Protein AF-A0A8S1XW64-F1 (afdb_monomer)

Organism: Paramecium octaurelia (NCBI:txid43137)

Nearest PDB structures (foldseek):
  7blo-assembly1_J  TM=3.537E-01  e=5.096E-03  Homo sapiens
  7blq-assembly1_J  TM=3.909E-01  e=6.818E-02  Thermochaetoides thermophila DSM 1495
  5n6u-assembly2_D  TM=2.206E-01  e=1.696E+00  Dictyoglomus thermophilum H-6-12

Sequence (494 aa):
MEIPSKQLYFDNKTFETLAIKPYKIIEQGKVVWAQQLMISSNQQIKNYKIYIQQFQVFKSYISILSINFKNRLNEKMENLENSSCLIKTKVNFENKSITSNEKTVQNLYYDQDVKAFDLSQLSFSFDPYFQDNKILLIQLHCKSQDSEQQLEYYIYAKTLKCQQGEFYVDRGCYVCQSTQGFYSVTYNTTKCSIFDKEKFDSITSNKIKLLEGFWRPNSLSDFTERCVKNLNFCSGGLDVGNNLCIQGHLGGLCEECDNFDIRGYGMFYKNVALISIIITLRSIEKSNRLFSSLKIRQRFSKIIFKLDQDHESILIKMLLNYLWIFSVIFTFNTYFSFSLNFIELTSNSSYFMANNLDCYLSSIQNFELIYFRIIAMLSLIAIQFLIIWIGFVCYAKCKNQTLNNSILSNTLLYLFVSNYAALIKQNFKYILYIRSCFPIIWNKQSYALDYYFSCSRSWSNWDINPLYFIFFNVYEQGTTRLNQAKKAYLLFIQ

Secondary structure (DSSP, 8-state):
-----EEEEETTEEEEE--PPPEEEEETTEEEEESSEEE-BSSBTTT-EEEETTTTEEEES-S--EE--B-TTSPBP---TT-EEEEEEEEEETTB----S---EEEEE-BTTTTBEE-TT-BB---SSS-TTEEEEEEEEEE-TT-SPPEEEEEEEEEPPP-TTEEEETTEEEE--GGGTEE--STT-SSPEEP-TTTEEEE-SS-EEEPTTEE-S-TT----EE-SS-GGGB--BS--GGGGBSS---SSTTTTT-TT-TTS---S-HHHHHHHHHHHHHHHHHHHHHHHHHHHSTT-TT--S-----HHHHHHHHHHHHHHHHHHHHTT----SS--HHHHHHH-HHHHHHHHHHHHHHHS-SS-HHHHHHHHHHHHHHHHHHHHHHHHHHHHHHHTPPP-HHHHHHHHHHHHHHHHHHHHHHHHHHHHHHHHT-----S--SS-HHHHHHHHTTTTTTTTHHHHHHHHHHHTT-HHHHHHHHHHHHHHH-

Structure (mmCIF, N/CA/C/O backbone):
data_AF-A0A8S1XW64-F1
#
_entry.id   AF-A0A8S1XW64-F1
#
loop_
_atom_site.group_PDB
_atom_site.id
_atom_site.type_symbol
_atom_site.label_atom_id
_atom_site.label_alt_id
_atom_site.label_comp_id
_atom_site.label_asym_id
_atom_site.label_entity_id
_atom_site.label_seq_id
_atom_site.pdbx_PDB_ins_code
_atom_site.Cartn_x
_atom_site.Cartn_y
_atom_site.Cartn_z
_atom_site.occupancy
_atom_site.B_iso_or_equiv
_atom_site.auth_seq_id
_atom_site.auth_comp_id
_atom_site.auth_asym_id
_atom_site.auth_atom_id
_atom_site.pdbx_PDB_model_num
ATOM 1 N N . MET A 1 1 ? 10.841 17.501 -21.787 1.00 40.69 1 MET A N 1
ATOM 2 C CA . MET A 1 1 ? 12.125 18.108 -21.379 1.00 40.69 1 MET A CA 1
ATOM 3 C C . MET A 1 1 ? 13.210 17.124 -21.756 1.00 40.69 1 MET A C 1
ATOM 5 O O . MET A 1 1 ? 13.272 16.066 -21.144 1.00 40.69 1 MET A O 1
ATOM 9 N N . GLU A 1 2 ? 13.967 17.411 -22.809 1.00 57.72 2 GLU A N 1
ATOM 10 C CA . GLU A 1 2 ? 15.110 16.575 -23.181 1.00 57.72 2 GLU A CA 1
ATOM 11 C C . GLU A 1 2 ? 16.190 16.729 -22.102 1.00 57.72 2 GLU A C 1
ATOM 13 O O . GLU A 1 2 ? 16.443 17.832 -21.612 1.00 57.72 2 GLU A O 1
ATOM 18 N N . ILE A 1 3 ? 16.745 15.610 -21.646 1.00 70.38 3 ILE A N 1
ATOM 19 C CA . ILE A 1 3 ? 17.817 15.592 -20.653 1.00 70.38 3 ILE A CA 1
ATOM 20 C C . ILE A 1 3 ? 19.081 15.207 -21.422 1.00 70.38 3 ILE A C 1
ATOM 22 O O . ILE A 1 3 ? 19.086 14.131 -22.015 1.00 70.38 3 ILE A O 1
ATOM 26 N N . PRO A 1 4 ? 20.122 16.054 -21.460 1.00 71.12 4 PRO A N 1
ATOM 27 C CA . PRO A 1 4 ? 21.350 15.710 -22.165 1.00 71.12 4 PRO A CA 1
ATOM 28 C C . PRO A 1 4 ? 22.016 14.498 -21.504 1.00 71.12 4 PRO A C 1
ATOM 30 O O . PRO A 1 4 ? 22.029 14.381 -20.272 1.00 71.12 4 PRO A O 1
ATOM 33 N N . SER A 1 5 ? 22.557 13.596 -22.322 1.00 78.50 5 SER A N 1
ATOM 34 C CA . SER A 1 5 ? 23.340 12.462 -21.846 1.00 78.50 5 SER A CA 1
ATOM 35 C C . SER A 1 5 ? 24.674 12.932 -21.249 1.00 78.50 5 SER A C 1
ATOM 37 O O . SER A 1 5 ? 25.237 13.958 -21.631 1.00 78.50 5 SER A O 1
ATOM 39 N N . LYS A 1 6 ? 25.182 12.186 -20.267 1.00 81.12 6 LYS A N 1
ATOM 40 C CA . LYS A 1 6 ? 26.528 12.329 -19.706 1.00 81.12 6 LYS A CA 1
ATOM 41 C C . LYS A 1 6 ? 27.347 11.101 -20.071 1.00 81.12 6 LYS A C 1
ATOM 43 O O . LYS A 1 6 ? 26.902 9.982 -19.822 1.00 81.12 6 LYS A O 1
ATOM 48 N N . GLN A 1 7 ? 28.543 11.299 -20.609 1.00 79.62 7 GLN A N 1
ATOM 49 C CA . GLN A 1 7 ? 29.466 10.198 -20.872 1.00 79.62 7 GLN A CA 1
ATOM 50 C C . GLN A 1 7 ? 30.031 9.646 -19.553 1.00 79.62 7 GLN A C 1
ATOM 52 O O . GLN A 1 7 ? 30.543 10.398 -18.725 1.00 79.62 7 GLN A O 1
ATOM 57 N N . LEU A 1 8 ? 29.930 8.332 -19.361 1.00 77.38 8 LEU A N 1
ATOM 58 C CA . LEU A 1 8 ? 30.556 7.567 -18.287 1.00 77.38 8 LEU A CA 1
ATOM 59 C C . LEU A 1 8 ? 31.489 6.519 -18.893 1.00 77.38 8 LEU A C 1
ATOM 61 O O . LEU A 1 8 ? 31.177 5.916 -19.916 1.00 77.38 8 LEU A O 1
ATOM 65 N N . TYR A 1 9 ? 32.622 6.285 -18.239 1.00 73.88 9 TYR A N 1
ATOM 66 C CA . TYR A 1 9 ? 33.576 5.246 -18.617 1.00 73.88 9 TYR A CA 1
ATOM 67 C C . TYR A 1 9 ? 33.367 4.030 -17.708 1.00 73.88 9 TYR A C 1
ATOM 69 O O . TYR A 1 9 ? 33.454 4.160 -16.488 1.00 73.88 9 TYR A O 1
ATOM 77 N N . PHE A 1 10 ? 33.082 2.862 -18.286 1.00 71.56 10 PHE A N 1
ATOM 78 C CA . PHE A 1 10 ? 32.943 1.596 -17.558 1.00 71.56 10 PHE A CA 1
ATOM 79 C C . PHE A 1 10 ? 33.615 0.475 -18.365 1.00 71.56 10 PHE A C 1
ATOM 81 O O . PHE A 1 10 ? 33.340 0.333 -19.554 1.00 71.56 10 PHE A O 1
ATOM 88 N N . ASP A 1 11 ? 34.529 -0.287 -17.756 1.00 75.56 11 ASP A N 1
ATOM 89 C CA . ASP A 1 11 ? 35.280 -1.382 -18.402 1.00 75.56 11 ASP A CA 1
ATOM 90 C C . ASP A 1 11 ? 35.902 -1.018 -19.772 1.00 75.56 11 ASP A C 1
ATOM 92 O O . ASP A 1 11 ? 35.752 -1.741 -20.757 1.00 75.56 11 ASP A O 1
ATOM 96 N N . ASN A 1 12 ? 36.584 0.133 -19.860 1.00 86.31 12 ASN A N 1
ATOM 97 C CA . ASN A 1 12 ? 37.180 0.685 -21.094 1.00 86.31 12 ASN A CA 1
ATOM 98 C C . ASN A 1 12 ? 36.186 1.004 -22.230 1.00 86.31 12 ASN A C 1
ATOM 100 O O . ASN A 1 12 ? 36.609 1.310 -23.345 1.00 86.31 12 ASN A O 1
ATOM 104 N N . LYS A 1 13 ? 34.876 0.979 -21.965 1.00 83.25 13 LYS A N 1
ATOM 105 C CA . LYS A 1 13 ? 33.839 1.439 -22.893 1.00 83.25 13 LYS A CA 1
ATOM 106 C C . LYS A 1 13 ? 33.243 2.757 -22.417 1.00 83.25 13 LYS A C 1
ATOM 108 O O . LYS A 1 13 ? 33.037 2.973 -21.221 1.00 83.25 13 LYS A O 1
ATOM 113 N N . THR A 1 14 ? 32.963 3.642 -23.366 1.00 80.69 14 THR A N 1
ATOM 114 C CA . THR A 1 14 ? 32.215 4.872 -23.119 1.00 80.69 14 THR A CA 1
ATOM 115 C C . THR A 1 14 ? 30.726 4.604 -23.271 1.00 80.69 14 THR A C 1
ATOM 117 O O . THR A 1 14 ? 30.272 4.073 -24.281 1.00 80.69 14 THR A O 1
ATOM 120 N N . PHE A 1 15 ? 29.958 4.975 -22.254 1.00 79.31 15 PHE A N 1
ATOM 121 C CA . PHE A 1 15 ? 28.506 4.892 -22.250 1.00 79.31 15 PHE A CA 1
ATOM 122 C C . PHE A 1 15 ? 27.920 6.283 -22.083 1.00 79.31 15 PHE A C 1
ATOM 124 O O . PHE A 1 15 ? 28.310 7.034 -21.193 1.00 79.31 15 PHE A O 1
ATOM 131 N N . GLU A 1 16 ? 26.937 6.619 -22.903 1.00 81.50 16 GLU A N 1
ATOM 132 C CA . GLU A 1 16 ? 26.117 7.797 -22.673 1.00 81.50 16 GLU A CA 1
ATOM 133 C C . GLU A 1 16 ? 24.990 7.458 -21.701 1.00 81.50 16 GLU A C 1
ATOM 135 O O . GLU A 1 16 ? 24.161 6.584 -21.949 1.00 81.50 16 GLU A O 1
ATOM 140 N N . THR A 1 17 ? 24.961 8.151 -20.567 1.00 80.31 17 THR A N 1
ATOM 141 C CA . THR A 1 17 ? 23.975 7.937 -19.510 1.00 80.31 17 THR A CA 1
ATOM 142 C C . THR A 1 17 ? 23.019 9.105 -19.407 1.00 80.31 17 THR A C 1
ATOM 144 O O . THR A 1 17 ? 23.420 10.264 -19.322 1.00 80.31 17 THR A O 1
ATOM 147 N N . LEU A 1 18 ? 21.727 8.800 -19.392 1.00 83.19 18 LEU A N 1
ATOM 148 C CA . LEU A 1 18 ? 20.681 9.785 -19.175 1.00 83.19 18 LEU A CA 1
ATOM 149 C C . LEU A 1 18 ? 20.165 9.644 -17.744 1.00 83.19 18 LEU A C 1
ATOM 151 O O . LEU A 1 18 ? 19.534 8.650 -17.389 1.00 83.19 18 LEU A O 1
ATOM 155 N N . ALA A 1 19 ? 20.451 10.643 -16.912 1.00 86.56 19 ALA A N 1
ATOM 156 C CA . ALA A 1 19 ? 19.951 10.681 -15.544 1.00 86.56 19 ALA A CA 1
ATOM 157 C C . ALA A 1 19 ? 18.498 11.168 -15.542 1.00 86.56 19 ALA A C 1
ATOM 159 O O . ALA A 1 19 ? 18.219 12.313 -15.900 1.00 86.56 19 ALA A O 1
ATOM 160 N N . ILE A 1 20 ? 17.565 10.312 -15.127 1.00 87.94 20 ILE A N 1
ATOM 161 C CA . ILE A 1 20 ? 16.159 10.697 -14.984 1.00 87.94 20 ILE A CA 1
ATOM 162 C C . ILE A 1 20 ? 16.062 11.769 -13.893 1.00 87.94 20 ILE A C 1
ATOM 164 O O . ILE A 1 20 ? 16.603 11.619 -12.796 1.00 87.94 20 ILE A O 1
ATOM 168 N N . LYS A 1 21 ? 15.373 12.876 -14.187 1.00 91.06 21 LYS A N 1
ATOM 169 C CA . LYS A 1 21 ? 15.104 13.897 -13.169 1.00 91.06 21 LYS A CA 1
ATOM 170 C C . LYS A 1 21 ? 14.228 13.295 -12.071 1.00 91.06 21 LYS A C 1
ATOM 172 O O . LYS A 1 21 ? 13.245 12.641 -12.418 1.00 91.06 21 LYS A O 1
ATOM 177 N N . PRO A 1 22 ? 14.523 13.546 -10.783 1.00 95.06 22 PRO A N 1
ATOM 178 C CA . PRO A 1 22 ? 13.696 13.040 -9.703 1.00 95.06 22 PRO A CA 1
ATOM 179 C C . PRO A 1 22 ? 12.223 13.405 -9.911 1.00 95.06 22 PRO A C 1
ATOM 181 O O . PRO A 1 22 ? 11.899 14.561 -10.189 1.00 95.06 22 PRO A O 1
ATOM 184 N N . TYR A 1 23 ? 11.333 12.427 -9.776 1.00 95.31 23 TYR A N 1
ATOM 185 C CA . TYR A 1 23 ? 9.897 12.596 -9.985 1.00 95.31 23 TYR A CA 1
ATOM 186 C C . TYR A 1 23 ? 9.105 11.951 -8.851 1.00 95.31 23 TYR A C 1
ATOM 188 O O . TYR A 1 23 ? 9.600 11.080 -8.136 1.00 95.31 23 TYR A O 1
ATOM 196 N N . LYS A 1 24 ? 7.873 12.421 -8.649 1.00 96.75 24 LYS A N 1
ATOM 197 C CA . LYS A 1 24 ? 6.981 11.886 -7.619 1.00 96.75 24 LYS A CA 1
ATOM 198 C C . LYS A 1 24 ? 6.239 10.672 -8.157 1.00 96.75 24 LYS A C 1
ATOM 200 O O . LYS A 1 24 ? 5.615 10.749 -9.213 1.00 96.75 24 LYS A O 1
ATOM 205 N N . ILE A 1 25 ? 6.250 9.601 -7.383 1.00 97.12 25 ILE A N 1
ATOM 206 C CA . ILE A 1 25 ? 5.421 8.414 -7.576 1.00 97.12 25 ILE A CA 1
ATOM 207 C C . ILE A 1 25 ? 4.484 8.251 -6.383 1.00 97.12 25 ILE A C 1
ATOM 209 O O . ILE A 1 25 ? 4.694 8.852 -5.327 1.00 97.12 25 ILE A O 1
ATOM 213 N N . ILE A 1 26 ? 3.467 7.412 -6.543 1.00 97.19 26 ILE A N 1
ATOM 214 C CA . ILE A 1 26 ? 2.689 6.888 -5.424 1.00 97.19 26 ILE A CA 1
ATOM 215 C C . ILE A 1 26 ? 3.150 5.441 -5.218 1.00 97.19 26 ILE A C 1
ATOM 217 O O . ILE A 1 26 ? 3.232 4.675 -6.170 1.00 97.19 26 ILE A O 1
ATOM 221 N N . GLU A 1 27 ? 3.476 5.063 -3.990 1.00 96.81 27 GLU A N 1
ATOM 222 C CA . GLU A 1 27 ? 3.759 3.682 -3.603 1.00 96.81 27 GLU A CA 1
ATOM 223 C C . GLU A 1 27 ? 2.971 3.397 -2.324 1.00 96.81 27 GLU A C 1
ATOM 225 O O . GLU A 1 27 ? 3.128 4.097 -1.323 1.00 96.81 27 GLU A O 1
ATOM 230 N N . GLN A 1 28 ? 2.072 2.408 -2.369 1.00 96.00 28 GLN A N 1
ATOM 231 C CA . GLN A 1 28 ? 1.239 2.006 -1.224 1.00 96.00 28 GLN A CA 1
ATOM 232 C C . GLN A 1 28 ? 0.515 3.185 -0.540 1.00 96.00 28 GLN A C 1
ATOM 234 O O . GLN A 1 28 ? 0.500 3.325 0.684 1.00 96.00 28 GLN A O 1
ATOM 239 N N . GLY A 1 29 ? -0.045 4.087 -1.353 1.00 93.75 29 GLY A N 1
ATOM 240 C CA . GLY A 1 29 ? -0.769 5.277 -0.894 1.00 93.75 29 GLY A CA 1
ATOM 241 C C . GLY A 1 29 ? 0.110 6.441 -0.419 1.00 93.75 29 GLY A C 1
ATOM 242 O O . GLY A 1 29 ? -0.423 7.502 -0.098 1.00 93.75 29 GLY A O 1
ATOM 243 N N . LYS A 1 30 ? 1.441 6.292 -0.401 1.00 96.19 30 LYS A N 1
ATOM 244 C CA . LYS A 1 30 ? 2.390 7.345 -0.011 1.00 96.19 30 LYS A CA 1
ATOM 245 C C . LYS A 1 30 ? 3.063 7.952 -1.235 1.00 96.19 30 LYS A C 1
ATOM 247 O O . LYS A 1 30 ? 3.420 7.246 -2.171 1.00 96.19 30 LYS A O 1
ATOM 252 N N . VAL A 1 31 ? 3.266 9.267 -1.217 1.00 96.44 31 VAL A N 1
ATOM 253 C CA . VAL A 1 31 ? 4.023 9.961 -2.266 1.00 96.44 31 VAL A CA 1
ATOM 254 C C . VAL A 1 31 ? 5.518 9.817 -1.981 1.00 96.44 31 VAL A C 1
ATOM 256 O O . VAL A 1 31 ? 5.978 10.226 -0.916 1.00 96.44 31 VAL A O 1
ATOM 259 N N . VAL A 1 32 ? 6.274 9.263 -2.928 1.00 97.00 32 VAL A N 1
ATOM 260 C CA . VAL A 1 32 ? 7.723 9.012 -2.817 1.00 97.00 32 VAL A CA 1
ATOM 261 C C . VAL A 1 32 ? 8.446 9.670 -3.993 1.00 97.00 32 VAL A C 1
ATOM 263 O O . VAL A 1 32 ? 7.881 9.807 -5.076 1.00 97.00 32 VAL A O 1
ATOM 266 N N . TRP A 1 33 ? 9.688 10.111 -3.792 1.00 97.06 33 TRP A N 1
ATOM 267 C CA . TRP A 1 33 ? 10.539 10.619 -4.870 1.00 97.06 33 TRP A CA 1
ATOM 268 C C . TRP A 1 33 ? 11.393 9.492 -5.449 1.00 97.06 33 TRP A C 1
ATOM 270 O O . TRP A 1 33 ? 12.177 8.881 -4.728 1.00 97.06 33 TRP A O 1
ATOM 280 N N . ALA A 1 34 ? 11.268 9.248 -6.749 1.00 95.69 34 ALA A N 1
ATOM 281 C CA . ALA A 1 34 ? 12.074 8.285 -7.485 1.00 95.69 34 ALA A CA 1
ATOM 282 C C . ALA A 1 34 ? 13.122 9.007 -8.337 1.00 95.69 34 ALA A C 1
ATOM 284 O O . ALA A 1 34 ? 12.824 10.014 -8.974 1.00 95.69 34 ALA A O 1
ATOM 285 N N . GLN A 1 35 ? 14.346 8.478 -8.358 1.00 93.94 35 GLN A N 1
ATOM 286 C CA . GLN A 1 35 ? 15.444 8.948 -9.221 1.00 93.94 35 GLN A CA 1
ATOM 287 C C . GLN A 1 35 ? 15.729 7.982 -10.383 1.00 93.94 35 GLN A C 1
ATOM 289 O O . GLN A 1 35 ? 16.542 8.266 -11.256 1.00 93.94 35 GLN A O 1
ATOM 294 N N . GLN A 1 36 ? 15.062 6.829 -10.383 1.00 93.38 36 GLN A N 1
ATOM 295 C CA . GLN A 1 36 ? 15.208 5.753 -11.359 1.00 93.38 36 GLN A CA 1
ATOM 296 C C . GLN A 1 36 ? 13.848 5.452 -11.990 1.00 93.38 36 GLN A C 1
ATOM 298 O O . GLN A 1 36 ? 12.805 5.883 -11.485 1.00 93.38 36 GLN A O 1
ATOM 303 N N . LEU A 1 37 ? 13.845 4.718 -13.102 1.00 95.06 37 LEU A N 1
ATOM 304 C CA . LEU A 1 37 ? 12.602 4.275 -13.719 1.00 95.06 37 LEU A CA 1
ATOM 305 C C . LEU A 1 37 ? 11.931 3.247 -12.801 1.00 95.06 37 LEU A C 1
ATOM 307 O O . LEU A 1 37 ? 12.496 2.191 -12.533 1.00 95.06 37 LEU A O 1
ATOM 311 N N . MET A 1 38 ? 10.732 3.551 -12.321 1.00 97.38 38 MET A N 1
ATOM 312 C CA . MET A 1 38 ? 9.927 2.598 -11.564 1.00 97.38 38 MET A CA 1
ATOM 313 C C . MET A 1 38 ? 9.001 1.879 -12.540 1.00 97.38 38 MET A C 1
ATOM 315 O O . MET A 1 38 ? 8.341 2.548 -13.331 1.00 97.38 38 MET A O 1
ATOM 319 N N . ILE A 1 39 ? 8.941 0.551 -12.494 1.00 97.19 39 ILE A N 1
ATOM 320 C CA . ILE A 1 39 ? 8.090 -0.284 -13.358 1.00 97.19 39 ILE A CA 1
ATOM 321 C C . ILE A 1 39 ? 7.281 -1.287 -12.527 1.00 97.19 39 ILE A C 1
ATOM 323 O O . ILE A 1 39 ? 7.542 -1.485 -11.343 1.00 97.19 39 ILE A O 1
ATOM 327 N N . SER A 1 40 ? 6.279 -1.926 -13.119 1.00 97.44 40 SER A N 1
ATOM 328 C CA . SER A 1 40 ? 5.528 -2.998 -12.459 1.00 97.44 40 SER A CA 1
ATOM 329 C C . SER A 1 40 ? 6.329 -4.301 -12.384 1.00 97.44 40 SER A C 1
ATOM 331 O O . SER A 1 40 ? 7.081 -4.619 -13.304 1.00 97.44 40 SER A O 1
ATOM 333 N N . SER A 1 41 ? 6.145 -5.074 -11.308 1.00 97.12 41 SER A N 1
ATOM 334 C CA . SER A 1 41 ? 6.711 -6.425 -11.175 1.00 97.12 41 SER A CA 1
ATOM 335 C C . SER A 1 41 ? 5.715 -7.470 -11.682 1.00 97.12 41 SER A C 1
ATOM 337 O O . SER A 1 41 ? 4.565 -7.455 -11.253 1.00 97.12 41 SER A O 1
ATOM 339 N N . ASN A 1 42 ? 6.139 -8.355 -12.591 1.00 96.81 42 ASN A N 1
ATOM 340 C CA . ASN A 1 42 ? 5.342 -9.436 -13.202 1.00 96.81 42 ASN A CA 1
ATOM 341 C C . ASN A 1 42 ? 4.024 -9.008 -13.873 1.00 96.81 42 ASN A C 1
ATOM 343 O O . ASN A 1 42 ? 3.133 -9.823 -14.096 1.00 96.81 42 ASN A O 1
ATOM 347 N N . GLN A 1 43 ? 3.916 -7.742 -14.271 1.00 97.19 43 GLN A N 1
ATOM 348 C CA . GLN A 1 43 ? 2.780 -7.224 -15.031 1.00 97.19 43 GLN A CA 1
ATOM 349 C C . GLN A 1 43 ? 3.276 -6.438 -16.240 1.00 97.19 43 GLN A C 1
ATOM 351 O O . GLN A 1 43 ? 4.340 -5.815 -16.187 1.00 97.19 43 GLN A O 1
ATOM 356 N N . GLN A 1 44 ? 2.500 -6.466 -17.324 1.00 97.19 44 GLN A N 1
ATOM 357 C CA . GLN A 1 44 ? 2.797 -5.699 -18.533 1.00 97.19 44 GLN A CA 1
ATOM 358 C C . GLN A 1 44 ? 2.675 -4.197 -18.259 1.00 97.19 44 GLN A C 1
ATOM 360 O O . GLN A 1 44 ? 1.663 -3.754 -17.710 1.00 97.19 44 GLN A O 1
ATOM 365 N N . ILE A 1 45 ? 3.665 -3.412 -18.695 1.00 96.88 45 ILE A N 1
ATOM 366 C CA . ILE A 1 45 ? 3.735 -1.962 -18.435 1.00 96.88 45 ILE A CA 1
ATOM 367 C C . ILE A 1 45 ? 2.454 -1.240 -18.880 1.00 96.88 45 ILE A C 1
ATOM 369 O O . ILE A 1 45 ? 1.893 -0.465 -18.109 1.00 96.88 45 ILE A O 1
ATOM 373 N N . LYS A 1 46 ? 1.961 -1.534 -20.091 1.00 96.69 46 LYS A N 1
ATOM 374 C CA . LYS A 1 46 ? 0.766 -0.917 -20.695 1.00 96.69 46 LYS A CA 1
ATOM 375 C C . LYS A 1 46 ? -0.497 -1.138 -19.868 1.00 96.69 46 LYS A C 1
ATOM 377 O O . LYS A 1 46 ? -1.360 -0.268 -19.793 1.00 96.69 46 LYS A O 1
ATOM 382 N N . ASN A 1 47 ? -0.616 -2.327 -19.284 1.00 97.31 47 ASN A N 1
ATOM 383 C CA . ASN A 1 47 ? -1.816 -2.756 -18.573 1.00 97.31 47 ASN A CA 1
ATOM 384 C C . ASN A 1 47 ? -1.768 -2.391 -17.088 1.00 97.31 47 ASN A C 1
ATOM 386 O O . ASN A 1 47 ? -2.809 -2.402 -16.425 1.00 97.31 47 ASN A O 1
ATOM 390 N N . TYR A 1 48 ? -0.589 -2.044 -16.569 1.00 98.06 48 TYR A N 1
ATOM 391 C CA . TYR A 1 48 ? -0.418 -1.701 -15.171 1.00 98.06 48 TYR A CA 1
ATOM 392 C C . TYR A 1 48 ? -1.093 -0.368 -14.829 1.00 98.06 48 TYR A C 1
ATOM 394 O O . TYR A 1 48 ? -0.818 0.697 -15.399 1.00 98.06 48 TYR A O 1
ATOM 402 N N . LYS A 1 49 ? -1.978 -0.429 -13.836 1.00 97.94 49 LYS A N 1
ATOM 403 C CA . LYS A 1 49 ? -2.695 0.726 -13.306 1.00 97.94 49 LYS A CA 1
ATOM 404 C C . LYS A 1 49 ? -2.356 0.887 -11.838 1.00 97.94 49 LYS A C 1
ATOM 406 O O . LYS A 1 49 ? -2.458 -0.065 -11.075 1.00 97.94 49 LYS A O 1
ATOM 411 N N . ILE A 1 50 ? -2.022 2.105 -11.437 1.00 97.81 50 ILE A N 1
ATOM 412 C CA . ILE A 1 50 ? -1.801 2.440 -10.039 1.00 97.81 50 ILE A CA 1
ATOM 413 C C . ILE A 1 50 ? -3.122 2.792 -9.354 1.00 97.81 50 ILE A C 1
ATOM 415 O O . ILE A 1 50 ? -3.931 3.557 -9.889 1.00 97.81 50 ILE A O 1
ATOM 419 N N . TYR A 1 51 ? -3.342 2.243 -8.165 1.00 97.56 51 TYR A N 1
ATOM 420 C CA . TYR A 1 51 ? -4.496 2.537 -7.334 1.00 97.56 51 TYR A CA 1
ATOM 421 C C . TYR A 1 51 ? -4.242 3.758 -6.447 1.00 97.56 51 TYR A C 1
ATOM 423 O O . TYR A 1 51 ? -3.317 3.781 -5.632 1.00 97.56 51 TYR A O 1
ATOM 431 N N . ILE A 1 52 ? -5.093 4.779 -6.574 1.00 96.81 52 ILE A N 1
ATOM 432 C CA . ILE A 1 52 ? -5.015 5.996 -5.763 1.00 96.81 52 ILE A CA 1
ATOM 433 C C . ILE A 1 52 ? -6.090 5.934 -4.678 1.00 96.81 52 ILE A C 1
ATOM 435 O O . ILE A 1 52 ? -7.246 6.279 -4.917 1.00 96.81 52 ILE A O 1
ATOM 439 N N . GLN A 1 53 ? -5.696 5.519 -3.469 1.00 92.19 53 GLN A N 1
ATOM 440 C CA . GLN A 1 53 ? -6.611 5.243 -2.352 1.00 92.19 53 GLN A CA 1
ATOM 441 C C . GLN A 1 53 ? -7.534 6.420 -1.997 1.00 92.19 53 GLN A C 1
ATOM 443 O O . GLN A 1 53 ? -8.705 6.199 -1.712 1.00 92.19 53 GLN A O 1
ATOM 448 N N . GLN A 1 54 ? -7.036 7.660 -2.063 1.00 91.88 54 GLN A N 1
ATOM 449 C CA . GLN A 1 54 ? -7.809 8.869 -1.735 1.00 91.88 54 GLN A CA 1
ATOM 450 C C . GLN A 1 54 ? -9.037 9.062 -2.636 1.00 91.88 54 GLN A C 1
ATOM 452 O O . GLN A 1 54 ? -10.091 9.463 -2.161 1.00 91.88 54 GLN A O 1
ATOM 457 N N . PHE A 1 55 ? -8.903 8.753 -3.927 1.00 94.62 55 PHE A N 1
ATOM 458 C CA . PHE A 1 55 ? -9.976 8.894 -4.919 1.00 94.62 55 PHE A CA 1
ATOM 459 C C . PHE A 1 55 ? -10.657 7.561 -5.234 1.00 94.62 55 PHE A C 1
ATOM 461 O O . PHE A 1 55 ? -11.640 7.516 -5.962 1.00 94.62 55 PHE A O 1
ATOM 468 N N . GLN A 1 56 ? -10.102 6.466 -4.716 1.00 93.00 56 GLN A N 1
ATOM 469 C CA . GLN A 1 56 ? -10.510 5.100 -4.989 1.00 93.00 56 GLN A CA 1
ATOM 470 C C . GLN A 1 56 ? -10.609 4.735 -6.486 1.00 93.00 56 GLN A C 1
ATOM 472 O O . GLN A 1 56 ? -11.475 3.939 -6.872 1.00 93.00 56 GLN A O 1
ATOM 477 N N . VAL A 1 57 ? -9.713 5.286 -7.315 1.00 95.94 57 VAL A N 1
ATOM 478 C CA . VAL A 1 57 ? -9.638 5.039 -8.766 1.00 95.94 57 VAL A CA 1
ATOM 479 C C . VAL A 1 57 ? -8.306 4.414 -9.171 1.00 95.94 57 VAL A C 1
ATOM 481 O O . VAL A 1 57 ? -7.267 4.660 -8.554 1.00 95.94 57 VAL A O 1
ATOM 484 N N . PHE A 1 58 ? -8.341 3.636 -10.250 1.00 96.75 58 PHE A N 1
ATOM 485 C CA . PHE A 1 58 ? -7.153 3.140 -10.938 1.00 96.75 58 PHE A CA 1
ATOM 486 C C . PHE A 1 58 ? -6.765 4.090 -12.071 1.00 96.75 58 PHE A C 1
ATOM 488 O O . PHE A 1 58 ? -7.609 4.456 -12.890 1.00 96.75 58 PHE A O 1
ATOM 495 N N . LYS A 1 59 ? -5.484 4.450 -12.158 1.00 97.69 59 LYS A N 1
ATOM 496 C CA . LYS A 1 59 ? -4.939 5.298 -13.225 1.00 97.69 59 LYS A CA 1
ATOM 497 C C . LYS A 1 59 ? -3.812 4.573 -13.952 1.00 97.69 59 LYS A C 1
ATOM 499 O O . LYS A 1 59 ? -2.983 3.941 -13.307 1.00 97.69 59 LYS A O 1
ATOM 504 N N . SER A 1 60 ? -3.758 4.678 -15.280 1.00 97.19 60 SER A N 1
ATOM 505 C CA . SER A 1 60 ? -2.611 4.179 -16.052 1.00 97.19 60 SER A CA 1
ATOM 506 C C . SER A 1 60 ? -1.331 4.828 -15.533 1.00 97.19 60 SER A C 1
ATOM 508 O O . SER A 1 60 ? -1.280 6.054 -15.408 1.00 97.19 60 SER A O 1
ATOM 510 N N . TYR A 1 61 ? -0.324 4.020 -15.208 1.00 96.75 61 TYR A N 1
ATOM 511 C CA . TYR A 1 61 ? 0.917 4.537 -14.634 1.00 96.75 61 TYR A CA 1
ATOM 512 C C . TYR A 1 61 ? 1.891 5.002 -15.725 1.00 96.75 61 TYR A C 1
ATOM 514 O O . TYR A 1 61 ? 2.228 6.182 -15.783 1.00 96.75 61 TYR A O 1
ATOM 522 N N . ILE A 1 62 ? 2.267 4.101 -16.636 1.00 95.75 62 ILE A N 1
ATOM 523 C CA . ILE A 1 62 ? 3.039 4.408 -17.845 1.00 95.75 62 ILE A CA 1
ATOM 524 C C . ILE A 1 62 ? 2.163 4.019 -19.032 1.00 95.75 62 ILE A C 1
ATOM 526 O O . ILE A 1 62 ? 1.849 2.849 -19.211 1.00 95.75 62 ILE A O 1
ATOM 530 N N . SER A 1 63 ? 1.717 5.003 -19.812 1.00 91.50 63 SER A N 1
ATOM 531 C CA . SER A 1 63 ? 0.857 4.752 -20.974 1.00 91.50 63 SER A CA 1
ATOM 532 C C . SER A 1 63 ? 1.641 4.276 -22.194 1.00 91.50 63 SER A C 1
ATOM 534 O O . SER A 1 63 ? 1.144 3.449 -22.951 1.00 91.50 63 SER A O 1
ATOM 536 N N . ILE A 1 64 ? 2.840 4.829 -22.396 1.00 93.38 64 ILE A N 1
ATOM 537 C CA . ILE A 1 64 ? 3.691 4.570 -23.556 1.00 93.38 64 ILE A CA 1
ATOM 538 C C . ILE A 1 64 ? 5.140 4.540 -23.084 1.00 93.38 64 ILE A C 1
ATOM 540 O O . ILE A 1 64 ? 5.626 5.497 -22.476 1.00 93.38 64 ILE A O 1
ATOM 544 N N . LEU A 1 65 ? 5.835 3.454 -23.399 1.00 94.62 65 LEU A N 1
ATOM 545 C CA . LEU A 1 65 ? 7.283 3.359 -23.313 1.00 94.62 65 LEU A CA 1
ATOM 546 C C . LEU A 1 65 ? 7.782 2.868 -24.671 1.00 94.62 65 LEU A C 1
ATOM 548 O O . LEU A 1 65 ? 7.427 1.776 -25.094 1.00 94.62 65 LEU A O 1
ATOM 552 N N . SER A 1 66 ? 8.570 3.678 -25.374 1.00 95.50 66 SER A N 1
ATOM 553 C CA . SER A 1 66 ? 8.953 3.369 -26.753 1.00 95.50 66 SER A CA 1
ATOM 554 C C . SER A 1 66 ? 10.369 3.815 -27.083 1.00 95.50 66 SER A C 1
ATOM 556 O O . SER A 1 66 ? 10.813 4.855 -26.591 1.00 95.50 66 SER A O 1
ATOM 558 N N . ILE A 1 67 ? 11.034 3.090 -27.980 1.00 94.12 67 ILE A N 1
ATOM 559 C CA . ILE A 1 67 ? 12.337 3.473 -28.539 1.00 94.12 67 ILE A CA 1
ATOM 560 C C . ILE A 1 67 ? 12.127 3.961 -29.969 1.00 94.12 67 ILE A C 1
ATOM 562 O O . ILE A 1 67 ? 11.509 3.273 -30.780 1.00 94.12 67 ILE A O 1
ATOM 566 N N . ASN A 1 68 ? 12.671 5.137 -30.273 1.00 94.94 68 ASN A N 1
ATOM 567 C CA . ASN A 1 68 ? 12.654 5.720 -31.608 1.00 94.94 68 ASN A CA 1
ATOM 568 C C . ASN A 1 68 ? 14.092 5.918 -32.084 1.00 94.94 68 ASN A C 1
ATOM 570 O O . ASN A 1 68 ? 14.921 6.422 -31.324 1.00 94.94 68 ASN A O 1
ATOM 574 N N . PHE A 1 69 ? 14.367 5.589 -33.342 1.00 92.81 69 PHE A N 1
ATOM 575 C CA . PHE A 1 69 ? 15.615 5.991 -33.975 1.00 92.81 69 PHE A CA 1
ATOM 576 C C . PHE A 1 69 ? 15.531 7.444 -34.431 1.00 92.81 69 PHE A C 1
ATOM 578 O O . PHE A 1 69 ? 14.482 7.914 -34.883 1.00 92.81 69 PHE A O 1
ATOM 585 N N . LYS A 1 70 ? 16.651 8.150 -34.306 1.00 92.06 70 LYS A N 1
ATOM 586 C CA . LYS A 1 70 ? 16.804 9.509 -34.805 1.00 92.06 70 LYS A CA 1
ATOM 587 C C . LYS A 1 70 ? 18.046 9.601 -35.676 1.00 92.06 70 LYS A C 1
ATOM 589 O O . LYS A 1 70 ? 19.048 8.946 -35.393 1.00 92.06 70 LYS A O 1
ATOM 594 N N . ASN A 1 71 ? 17.975 10.417 -36.719 1.00 90.81 71 ASN A N 1
ATOM 595 C CA . ASN A 1 71 ? 19.125 10.693 -37.567 1.00 90.81 71 ASN A CA 1
ATOM 596 C C . ASN A 1 71 ? 20.072 11.715 -36.901 1.00 90.81 71 ASN A C 1
ATOM 598 O O . ASN A 1 71 ? 19.809 12.242 -35.818 1.00 90.81 71 ASN A O 1
ATOM 602 N N . ARG A 1 72 ? 21.174 12.045 -37.584 1.00 90.25 72 ARG A N 1
ATOM 603 C CA . ARG A 1 72 ? 22.152 13.057 -37.136 1.00 90.25 72 ARG A CA 1
ATOM 604 C C . ARG A 1 72 ? 21.575 14.469 -36.947 1.00 90.25 72 ARG A C 1
ATOM 606 O O . ARG A 1 72 ? 22.206 15.291 -36.294 1.00 90.25 72 ARG A O 1
ATOM 613 N N . LEU A 1 73 ? 20.414 14.754 -37.540 1.00 93.81 73 LEU A N 1
ATOM 614 C CA . LEU A 1 73 ? 19.686 16.020 -37.420 1.00 93.81 73 LEU A CA 1
ATOM 615 C C . LEU A 1 73 ? 18.633 15.976 -36.298 1.00 93.81 73 LEU A C 1
ATOM 617 O O . LEU A 1 73 ? 17.854 16.912 -36.159 1.00 93.81 73 LEU A O 1
ATOM 621 N N . ASN A 1 74 ? 18.617 14.913 -35.479 1.00 90.50 74 ASN A N 1
ATOM 622 C CA . ASN A 1 74 ? 17.641 14.679 -34.409 1.00 90.50 74 ASN A CA 1
ATOM 623 C C . ASN A 1 74 ? 16.193 14.493 -34.918 1.00 90.50 74 ASN A C 1
ATOM 625 O O . ASN A 1 74 ? 15.242 14.599 -34.140 1.00 90.50 74 ASN A O 1
ATOM 629 N N . GLU A 1 75 ? 16.012 14.177 -36.202 1.00 93.69 75 GLU A N 1
ATOM 630 C CA . GLU A 1 75 ? 14.709 13.870 -36.797 1.00 93.69 75 GLU A CA 1
ATOM 631 C C . GLU A 1 75 ? 14.381 12.392 -36.588 1.00 93.69 75 GLU A C 1
ATOM 633 O O . GLU A 1 75 ? 15.257 11.527 -36.694 1.00 93.69 75 GLU A O 1
ATOM 638 N N . LYS A 1 76 ? 13.114 12.093 -36.287 1.00 94.31 76 LYS A N 1
ATOM 639 C CA . LYS A 1 76 ? 12.643 10.718 -36.114 1.00 94.31 76 LYS A CA 1
ATOM 640 C C . LYS A 1 76 ? 12.747 9.981 -37.451 1.00 94.31 76 LYS A C 1
ATOM 642 O O . LYS A 1 76 ? 12.189 10.431 -38.445 1.00 94.31 76 LYS A O 1
ATOM 647 N N . MET A 1 77 ? 13.449 8.852 -37.456 1.00 94.44 77 MET A N 1
ATOM 648 C CA . MET A 1 77 ? 13.518 7.985 -38.628 1.00 94.44 77 MET A CA 1
ATOM 649 C C . MET A 1 77 ? 12.225 7.178 -38.742 1.00 94.44 77 MET A C 1
ATOM 651 O O . MET A 1 77 ? 11.755 6.593 -37.760 1.00 94.44 77 MET A O 1
ATOM 655 N N . GLU A 1 78 ? 11.662 7.166 -39.943 1.00 94.06 78 GLU A N 1
ATOM 656 C CA . GLU A 1 78 ? 10.470 6.402 -40.309 1.00 94.06 78 GLU A CA 1
ATOM 657 C C . GLU A 1 78 ? 10.858 5.281 -41.290 1.00 94.06 78 GLU A C 1
ATOM 659 O O . GLU A 1 78 ? 11.971 5.283 -41.812 1.00 94.06 78 GLU A O 1
ATOM 664 N N . ASN A 1 79 ? 9.949 4.333 -41.545 1.00 91.19 79 ASN A N 1
ATOM 665 C CA . ASN A 1 79 ? 10.118 3.246 -42.527 1.00 91.19 79 ASN A CA 1
ATOM 666 C C . ASN A 1 79 ? 11.294 2.295 -42.253 1.00 91.19 79 ASN A C 1
ATOM 668 O O . ASN A 1 79 ? 11.995 1.862 -43.161 1.00 91.19 79 ASN A O 1
ATOM 672 N N . LEU A 1 80 ? 11.492 1.941 -40.987 1.00 94.19 80 LEU A N 1
ATOM 673 C CA . LEU A 1 80 ? 12.540 1.019 -40.553 1.00 94.19 80 LEU A CA 1
ATOM 674 C C . LEU A 1 80 ? 12.061 -0.436 -40.584 1.00 94.19 80 LEU A C 1
ATOM 676 O O . LEU A 1 80 ? 12.097 -1.147 -39.575 1.00 94.19 80 LEU A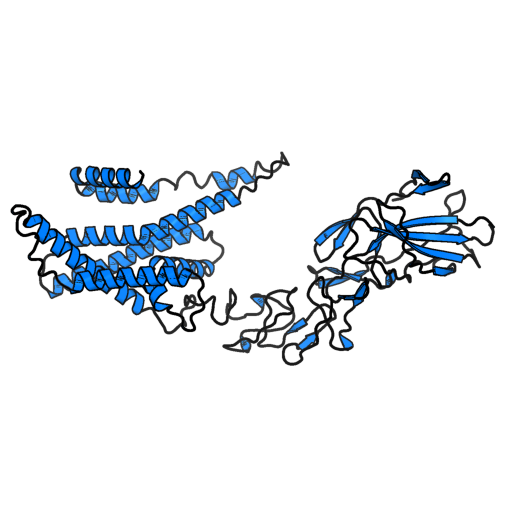 O 1
ATOM 680 N N . GLU A 1 81 ? 11.586 -0.865 -41.754 1.00 88.19 81 GLU A N 1
ATOM 681 C CA . GLU A 1 81 ? 11.126 -2.233 -41.983 1.00 88.19 81 GLU A CA 1
ATOM 682 C C . GLU A 1 81 ? 12.257 -3.217 -41.642 1.00 88.19 81 GLU A C 1
ATOM 684 O O . GLU A 1 81 ? 13.426 -2.974 -41.918 1.00 88.19 81 GLU A O 1
ATOM 689 N N . ASN A 1 82 ? 11.950 -4.321 -40.962 1.00 94.19 82 ASN A N 1
ATOM 690 C CA . ASN A 1 82 ? 12.940 -5.315 -40.505 1.00 94.19 82 ASN A CA 1
ATOM 691 C C . ASN A 1 82 ? 13.919 -4.862 -39.407 1.00 94.19 82 ASN A C 1
ATOM 693 O O . ASN A 1 82 ? 14.776 -5.650 -38.993 1.00 94.19 82 ASN A O 1
ATOM 697 N N . SER A 1 83 ? 13.793 -3.645 -38.875 1.00 96.50 83 SER A N 1
ATOM 698 C CA . SER A 1 83 ? 14.566 -3.272 -37.690 1.00 96.50 83 SER A CA 1
ATOM 699 C C . SER A 1 83 ? 14.077 -4.061 -36.474 1.00 96.50 83 SER A C 1
ATOM 701 O O . SER A 1 83 ? 12.876 -4.253 -36.264 1.00 96.50 83 SER A O 1
ATOM 703 N N . SER A 1 84 ? 15.020 -4.536 -35.663 1.00 96.81 84 SER A N 1
ATOM 704 C CA . SER A 1 84 ? 14.736 -5.362 -34.487 1.00 96.81 84 SER A CA 1
ATOM 705 C C . SER A 1 84 ? 15.497 -4.856 -33.272 1.00 96.81 84 SER A C 1
ATOM 707 O O . SER A 1 84 ? 16.592 -4.298 -33.389 1.00 96.81 84 SER A O 1
ATOM 709 N N . CYS A 1 85 ? 14.913 -5.038 -32.093 1.00 96.94 85 CYS A N 1
ATOM 710 C CA . CYS A 1 85 ? 15.566 -4.726 -30.839 1.00 96.94 85 CYS A CA 1
ATOM 711 C C . CYS A 1 85 ? 15.491 -5.897 -29.866 1.00 96.94 85 CYS A C 1
ATOM 713 O O . CYS A 1 85 ? 14.420 -6.295 -29.408 1.00 96.94 85 CYS A O 1
ATOM 715 N N . LEU A 1 86 ? 16.663 -6.428 -29.527 1.00 97.19 86 LEU A N 1
ATOM 716 C CA . LEU A 1 86 ? 16.821 -7.504 -28.567 1.00 97.19 86 LEU A CA 1
ATOM 717 C C . LEU A 1 86 ? 16.942 -6.923 -27.157 1.00 97.19 86 LEU A C 1
ATOM 719 O O . LEU A 1 86 ? 17.862 -6.163 -26.853 1.00 97.19 86 LEU A O 1
ATOM 723 N N . ILE A 1 87 ? 16.038 -7.327 -26.279 1.00 95.75 87 ILE A N 1
ATOM 724 C CA . ILE A 1 87 ? 15.956 -6.866 -24.897 1.00 95.75 87 ILE A CA 1
ATOM 725 C C . ILE A 1 87 ? 16.439 -7.982 -23.988 1.00 95.75 87 ILE A C 1
ATOM 727 O O . ILE A 1 87 ? 15.945 -9.107 -24.063 1.00 95.75 87 ILE A O 1
ATOM 731 N N . LYS A 1 88 ? 17.408 -7.673 -23.128 1.00 95.25 88 LYS A N 1
ATOM 732 C CA . LYS A 1 88 ? 17.926 -8.585 -22.108 1.00 95.25 88 LYS A CA 1
ATOM 733 C C . LYS A 1 88 ? 17.821 -7.929 -20.748 1.00 95.25 88 LYS A C 1
ATOM 735 O O . LYS A 1 88 ? 18.291 -6.809 -20.578 1.00 95.25 88 LYS A O 1
ATOM 740 N N . THR A 1 89 ? 17.293 -8.626 -19.755 1.00 92.31 89 THR A N 1
ATOM 741 C CA . THR A 1 89 ? 17.336 -8.127 -18.375 1.00 92.31 89 THR A CA 1
ATOM 742 C C . THR A 1 89 ? 18.398 -8.837 -17.562 1.00 92.31 89 THR A C 1
ATOM 744 O O . THR A 1 89 ? 18.660 -10.024 -17.756 1.00 92.31 89 THR A O 1
ATOM 747 N N . LYS A 1 90 ? 19.012 -8.100 -16.638 1.00 90.81 90 LYS A N 1
ATOM 748 C CA . LYS A 1 90 ? 19.937 -8.612 -15.627 1.00 90.81 90 LYS A CA 1
ATOM 749 C C . LYS A 1 90 ? 19.662 -7.902 -14.310 1.00 90.81 90 LYS A C 1
ATOM 751 O O . LYS A 1 90 ? 19.343 -6.718 -14.310 1.00 90.81 90 LYS A O 1
ATOM 756 N N . VAL A 1 91 ? 19.835 -8.588 -13.188 1.00 86.88 91 VAL A N 1
ATOM 757 C CA . VAL A 1 91 ? 19.852 -7.937 -11.873 1.00 86.88 91 VAL A CA 1
ATOM 758 C C . VAL A 1 91 ? 21.304 -7.686 -11.489 1.00 86.88 91 VAL A C 1
ATOM 760 O O . VAL A 1 91 ? 22.115 -8.616 -11.499 1.00 86.88 91 VAL A O 1
ATOM 763 N N . ASN A 1 92 ? 21.626 -6.430 -11.176 1.00 85.62 92 ASN A N 1
ATOM 764 C CA . ASN A 1 92 ? 22.949 -6.023 -10.716 1.00 85.62 92 ASN A CA 1
ATOM 765 C C . ASN A 1 92 ? 22.891 -5.572 -9.251 1.00 85.62 92 ASN A C 1
ATOM 767 O O . ASN A 1 92 ? 21.890 -4.998 -8.814 1.00 85.62 92 ASN A O 1
ATOM 771 N N . PHE A 1 93 ? 23.962 -5.814 -8.499 1.00 82.88 93 PHE A N 1
ATOM 772 C CA . PHE A 1 93 ? 24.093 -5.347 -7.120 1.00 82.88 93 PHE A CA 1
ATOM 773 C C . PHE A 1 93 ? 24.961 -4.090 -7.099 1.00 82.88 93 PHE A C 1
ATOM 775 O O . PHE A 1 93 ? 26.052 -4.097 -7.662 1.00 82.88 93 PHE A O 1
ATOM 782 N N . GLU A 1 94 ? 24.517 -3.032 -6.417 1.00 79.81 94 GLU A N 1
ATOM 783 C CA . GLU A 1 94 ? 25.217 -1.731 -6.406 1.00 79.81 94 GLU A CA 1
ATOM 784 C C . GLU A 1 94 ? 26.679 -1.842 -5.933 1.00 79.81 94 GLU A C 1
ATOM 786 O O . GLU A 1 94 ? 27.538 -1.112 -6.415 1.00 79.81 94 GLU A O 1
ATOM 791 N N . ASN A 1 95 ? 26.979 -2.814 -5.061 1.00 79.50 95 ASN A N 1
ATOM 792 C CA . ASN A 1 95 ? 28.290 -2.960 -4.419 1.00 79.50 95 ASN A CA 1
ATOM 793 C C . ASN A 1 95 ? 29.078 -4.219 -4.829 1.00 79.50 95 ASN A C 1
ATOM 795 O O . ASN A 1 95 ? 30.160 -4.454 -4.292 1.00 79.50 95 ASN A O 1
ATOM 799 N N . LYS A 1 96 ? 28.551 -5.079 -5.715 1.00 70.56 96 LYS A N 1
ATOM 800 C CA . LYS A 1 96 ? 29.215 -6.341 -6.099 1.00 70.56 96 LYS A CA 1
ATOM 801 C C . LYS A 1 96 ? 28.969 -6.668 -7.569 1.00 70.56 96 LYS A C 1
ATOM 803 O O . LYS A 1 96 ? 27.828 -6.677 -8.009 1.00 70.56 96 LYS A O 1
ATOM 808 N N . SER A 1 97 ? 30.014 -7.083 -8.285 1.00 70.62 97 SER A N 1
ATOM 809 C CA . SER A 1 97 ? 29.962 -7.560 -9.681 1.00 70.62 97 SER A CA 1
ATOM 810 C C . SER A 1 97 ? 29.217 -8.894 -9.880 1.00 70.62 97 SER A C 1
ATOM 812 O O . SER A 1 97 ? 29.279 -9.501 -10.951 1.00 70.62 97 SER A O 1
ATOM 814 N N . ILE A 1 98 ? 28.507 -9.384 -8.859 1.00 68.06 98 ILE A N 1
ATOM 815 C CA . ILE A 1 98 ? 27.781 -10.651 -8.929 1.00 68.06 98 ILE A CA 1
ATOM 816 C C . ILE A 1 98 ? 26.542 -10.434 -9.790 1.00 68.06 98 ILE A C 1
ATOM 818 O O . ILE A 1 98 ? 25.587 -9.785 -9.380 1.00 68.06 98 ILE A O 1
ATOM 822 N N . THR A 1 99 ? 26.553 -10.996 -10.992 1.00 71.88 99 THR A N 1
ATOM 823 C CA . THR A 1 99 ? 25.414 -10.933 -11.910 1.00 71.88 99 THR A CA 1
ATOM 824 C C . THR A 1 99 ? 24.546 -12.172 -11.703 1.00 71.88 99 THR A C 1
ATOM 826 O O . THR A 1 99 ? 25.053 -13.292 -11.765 1.00 71.88 99 THR A O 1
ATOM 829 N N . SER A 1 100 ? 23.242 -12.010 -11.462 1.00 77.19 100 SER A N 1
ATOM 830 C CA . SER A 1 100 ? 22.329 -13.161 -11.441 1.00 77.19 100 SER A CA 1
ATOM 831 C C . SER A 1 100 ? 22.147 -13.732 -12.853 1.00 77.19 100 SER A C 1
ATOM 833 O O . SER A 1 100 ? 22.007 -12.976 -13.814 1.00 77.19 100 SER A O 1
ATOM 835 N N . ASN A 1 101 ? 22.065 -15.059 -12.978 1.00 74.12 101 ASN A N 1
ATOM 836 C CA . ASN A 1 101 ? 21.872 -15.743 -14.265 1.00 74.12 101 ASN A CA 1
ATOM 837 C C . ASN A 1 101 ? 20.444 -15.653 -14.836 1.00 74.12 101 ASN A C 1
ATOM 839 O O . ASN A 1 101 ? 20.210 -16.144 -15.938 1.00 74.12 101 ASN A O 1
ATOM 843 N N . GLU A 1 102 ? 19.498 -15.026 -14.131 1.00 72.56 102 GLU A N 1
ATOM 844 C CA . GLU A 1 102 ? 18.145 -14.780 -14.638 1.00 72.56 102 GLU A CA 1
ATOM 845 C C . GLU A 1 102 ? 18.205 -13.787 -15.811 1.00 72.56 102 GLU A C 1
ATOM 847 O O . GLU A 1 102 ? 18.306 -12.574 -15.627 1.00 72.56 102 GLU A O 1
ATOM 852 N N . LYS A 1 103 ? 18.203 -14.327 -17.034 1.00 77.00 103 LYS A N 1
ATOM 853 C CA . LYS A 1 103 ? 18.174 -13.571 -18.288 1.00 77.00 103 LYS A CA 1
ATOM 854 C C . LYS A 1 103 ? 16.868 -13.873 -19.001 1.00 77.00 103 LYS A C 1
ATOM 856 O O . LYS A 1 103 ? 16.725 -14.943 -19.588 1.00 77.00 103 LYS A O 1
ATOM 861 N N . THR A 1 104 ? 15.936 -12.928 -18.993 1.00 84.50 104 THR A N 1
ATOM 862 C CA . THR A 1 104 ? 14.857 -12.946 -19.980 1.00 84.50 104 THR A CA 1
ATOM 863 C C . THR A 1 104 ? 15.376 -12.272 -21.240 1.00 84.50 104 THR A C 1
ATOM 865 O O . THR A 1 104 ? 16.073 -11.255 -21.183 1.00 84.50 104 THR A O 1
ATOM 868 N N . VAL A 1 105 ? 15.108 -12.898 -22.381 1.00 91.38 105 VAL A N 1
ATOM 869 C CA . VAL A 1 105 ? 15.496 -12.392 -23.693 1.00 91.38 105 VAL A CA 1
ATOM 870 C C . VAL A 1 105 ? 14.226 -12.280 -24.518 1.00 91.38 105 VAL A C 1
ATOM 872 O O . VAL A 1 105 ? 13.531 -13.275 -24.706 1.00 91.38 105 VAL A O 1
ATOM 875 N N . GLN A 1 106 ? 13.909 -11.075 -24.977 1.00 94.94 106 GLN A N 1
ATOM 876 C CA . GLN A 1 106 ? 12.746 -10.813 -25.823 1.00 94.94 106 GLN A CA 1
ATOM 877 C C . GLN A 1 106 ? 13.193 -10.030 -27.052 1.00 94.94 106 GLN A C 1
ATOM 879 O O . GLN A 1 106 ? 13.989 -9.101 -26.936 1.00 94.94 106 GLN A O 1
ATOM 884 N N . ASN A 1 107 ? 12.717 -10.426 -28.231 1.00 96.50 107 ASN A N 1
ATOM 885 C CA . ASN A 1 107 ? 12.989 -9.709 -29.471 1.00 96.50 107 ASN A CA 1
ATOM 886 C C . ASN A 1 107 ? 11.759 -8.879 -29.840 1.00 96.50 107 ASN A C 1
ATOM 888 O O . ASN A 1 107 ? 10.666 -9.434 -29.952 1.00 96.50 107 ASN A O 1
ATOM 892 N N . LEU A 1 108 ? 11.939 -7.573 -30.011 1.00 96.88 108 LEU A N 1
ATOM 893 C CA . LEU A 1 108 ? 10.902 -6.665 -30.488 1.00 96.88 108 LEU A CA 1
ATOM 894 C C . LEU A 1 108 ? 11.162 -6.292 -31.943 1.00 96.88 108 LEU A C 1
ATOM 896 O O . LEU A 1 108 ? 12.304 -6.062 -32.339 1.00 96.88 108 LEU A O 1
ATOM 900 N N . TYR A 1 109 ? 10.088 -6.177 -32.712 1.00 96.88 109 TYR A N 1
ATOM 901 C CA . TYR A 1 109 ? 10.121 -5.681 -34.083 1.00 96.88 109 TYR A CA 1
ATOM 902 C C . TYR A 1 109 ? 9.590 -4.251 -34.125 1.00 96.88 109 TYR A C 1
ATOM 904 O O . TYR A 1 109 ? 8.816 -3.843 -33.256 1.00 96.88 109 TYR A O 1
ATOM 912 N N . TYR A 1 110 ? 10.058 -3.478 -35.099 1.00 96.88 110 TYR A N 1
ATOM 913 C CA . TYR A 1 110 ? 9.624 -2.099 -35.283 1.00 96.88 110 TYR A CA 1
ATOM 914 C C . TYR A 1 110 ? 8.152 -2.056 -35.717 1.00 96.88 110 TYR A C 1
ATOM 916 O O . TYR A 1 110 ? 7.775 -2.687 -36.703 1.00 96.88 110 TYR A O 1
ATOM 924 N N . ASP A 1 111 ? 7.329 -1.316 -34.977 1.00 96.00 111 ASP A N 1
ATOM 925 C CA . ASP A 1 111 ? 5.912 -1.121 -35.276 1.00 96.00 111 ASP A CA 1
ATOM 926 C C . ASP A 1 111 ? 5.763 0.054 -36.253 1.00 96.00 111 ASP A C 1
ATOM 928 O O . ASP A 1 111 ? 6.170 1.178 -35.942 1.00 96.00 111 ASP A O 1
ATOM 932 N N . GLN A 1 112 ? 5.209 -0.205 -37.442 1.00 94.62 112 GLN A N 1
ATOM 933 C CA . GLN A 1 112 ? 5.020 0.811 -38.482 1.00 94.62 112 GLN A CA 1
ATOM 934 C C . GLN A 1 112 ? 3.927 1.829 -38.133 1.00 94.62 112 GLN A C 1
ATOM 936 O O . GLN A 1 112 ? 4.055 2.999 -38.497 1.00 94.62 112 GLN A O 1
ATOM 941 N N . ASP A 1 113 ? 2.901 1.423 -37.384 1.00 94.31 113 ASP A N 1
ATOM 942 C CA . ASP A 1 113 ? 1.776 2.285 -37.020 1.00 94.31 113 ASP A CA 1
ATOM 943 C C . ASP A 1 113 ? 2.203 3.286 -35.939 1.00 94.31 113 ASP A C 1
ATOM 945 O O . ASP A 1 113 ? 1.928 4.486 -36.018 1.00 94.31 113 ASP A O 1
ATOM 949 N N . VAL A 1 114 ? 2.946 2.805 -34.936 1.00 94.12 114 VAL A N 1
ATOM 950 C CA . VAL A 1 114 ? 3.485 3.638 -33.844 1.00 94.12 114 VAL A CA 1
ATOM 951 C C . VAL A 1 114 ? 4.803 4.323 -34.251 1.00 94.12 114 VAL A C 1
ATOM 953 O O . VAL A 1 114 ? 5.254 5.294 -33.621 1.00 94.12 114 VAL A O 1
ATOM 956 N N . LYS A 1 115 ? 5.425 3.846 -35.337 1.00 95.69 115 LYS A N 1
ATOM 957 C CA . LYS A 1 115 ? 6.756 4.238 -35.819 1.00 95.69 115 LYS A CA 1
ATOM 958 C C . LYS A 1 115 ? 7.815 4.111 -34.719 1.00 95.69 115 LYS A C 1
ATOM 960 O O . LYS A 1 115 ? 8.594 5.041 -34.501 1.00 95.69 115 LYS A O 1
ATOM 965 N N . ALA A 1 116 ? 7.782 3.036 -33.936 1.00 96.75 116 ALA A N 1
ATOM 966 C CA . ALA A 1 116 ? 8.641 2.857 -32.764 1.00 96.75 116 ALA A CA 1
ATOM 967 C C . ALA A 1 116 ? 8.760 1.380 -32.363 1.00 96.75 116 ALA A C 1
ATOM 969 O O . ALA A 1 116 ? 7.936 0.558 -32.750 1.00 96.75 116 ALA A O 1
ATOM 970 N N . PHE A 1 117 ? 9.726 1.045 -31.505 1.00 96.44 117 PHE A N 1
ATOM 971 C CA . PHE A 1 117 ? 9.653 -0.204 -30.739 1.00 96.44 117 PHE A CA 1
ATOM 972 C C . PHE A 1 117 ? 8.814 0.029 -29.486 1.00 96.44 117 PHE A C 1
ATOM 974 O O . PHE A 1 117 ? 9.241 0.779 -28.603 1.00 96.44 117 PHE A O 1
ATOM 981 N N . ASP A 1 118 ? 7.643 -0.601 -29.402 1.00 96.19 118 ASP A N 1
ATOM 982 C CA . ASP A 1 118 ? 6.778 -0.518 -28.225 1.00 96.19 118 ASP A CA 1
ATOM 983 C C . ASP A 1 118 ? 7.280 -1.445 -27.106 1.00 96.19 118 ASP A C 1
ATOM 985 O O . ASP A 1 118 ? 7.174 -2.668 -27.173 1.00 96.19 118 ASP A O 1
ATOM 989 N N . LEU A 1 119 ? 7.813 -0.850 -26.040 1.00 96.06 119 LEU A N 1
ATOM 990 C CA . LEU A 1 119 ? 8.245 -1.550 -24.829 1.00 96.06 119 LEU A CA 1
ATOM 991 C C . LEU A 1 119 ? 7.074 -1.786 -23.860 1.00 96.06 119 LEU A C 1
ATOM 993 O O . LEU A 1 119 ? 7.250 -2.414 -22.815 1.00 96.06 119 LEU A O 1
ATOM 997 N N . SER A 1 120 ? 5.880 -1.266 -24.153 1.00 94.94 120 SER A N 1
ATOM 998 C CA . SER A 1 120 ? 4.765 -1.257 -23.203 1.00 94.94 120 SER A CA 1
ATOM 999 C C . SER A 1 120 ? 4.180 -2.657 -22.968 1.00 94.94 120 SER A C 1
ATOM 1001 O O . SER A 1 120 ? 3.570 -2.901 -21.928 1.00 94.94 120 SER A O 1
ATOM 1003 N N . GLN A 1 121 ? 4.383 -3.606 -23.887 1.00 95.38 121 GLN A N 1
ATOM 1004 C CA . GLN A 1 121 ? 3.932 -4.998 -23.727 1.00 95.38 121 GLN A CA 1
ATOM 1005 C C . GLN A 1 121 ? 4.862 -5.853 -22.851 1.00 95.38 121 GLN A C 1
ATOM 1007 O O . GLN A 1 121 ? 4.503 -6.974 -22.485 1.00 95.38 121 GLN A O 1
ATOM 1012 N N . LEU A 1 122 ? 6.043 -5.340 -22.496 1.00 95.88 122 LEU A N 1
ATOM 1013 C CA . LEU A 1 122 ? 7.022 -6.073 -21.701 1.00 95.88 122 LEU A CA 1
ATOM 1014 C C . LEU A 1 122 ? 6.562 -6.222 -20.248 1.00 95.88 122 LEU A C 1
ATOM 1016 O O . LEU A 1 122 ? 5.962 -5.315 -19.665 1.00 95.88 122 LEU A O 1
ATOM 1020 N N . SER A 1 123 ? 6.919 -7.356 -19.650 1.00 96.19 123 SER A N 1
ATOM 1021 C CA . SER A 1 123 ? 6.761 -7.642 -18.224 1.00 96.19 123 SER A CA 1
ATOM 1022 C C . SER A 1 123 ? 8.107 -8.024 -17.622 1.00 96.19 123 SER A C 1
ATOM 1024 O O . SER A 1 123 ? 8.822 -8.859 -18.181 1.00 96.19 123 SER A O 1
ATOM 1026 N N . PHE A 1 124 ? 8.433 -7.456 -16.465 1.00 94.88 124 PHE A N 1
ATOM 1027 C CA . PHE A 1 124 ? 9.716 -7.666 -15.801 1.00 94.88 124 PHE A CA 1
ATOM 1028 C C . PHE A 1 124 ? 9.519 -8.374 -14.464 1.00 94.88 124 PHE A C 1
ATOM 1030 O O . PHE A 1 124 ? 8.732 -7.917 -13.637 1.00 94.88 124 PHE A O 1
ATOM 1037 N N . SER A 1 125 ? 10.256 -9.464 -14.242 1.00 92.88 125 SER A N 1
ATOM 1038 C CA . SER A 1 125 ? 10.317 -10.129 -12.938 1.00 92.88 125 SER A CA 1
ATOM 1039 C C . SER A 1 125 ? 11.469 -9.542 -12.137 1.00 92.88 125 SER A C 1
ATOM 1041 O O . SER A 1 125 ? 12.638 -9.735 -12.474 1.00 92.88 125 SER A O 1
ATOM 1043 N N . PHE A 1 126 ? 11.140 -8.754 -11.117 1.00 94.81 126 PHE A N 1
ATOM 1044 C CA . PHE A 1 126 ? 12.114 -8.212 -10.178 1.00 94.81 126 PHE A CA 1
ATOM 1045 C C . PHE A 1 126 ? 11.449 -7.985 -8.824 1.00 94.81 126 PHE A C 1
ATOM 1047 O O . PHE A 1 126 ? 10.392 -7.347 -8.736 1.00 94.81 126 PHE A O 1
ATOM 1054 N N . ASP A 1 127 ? 12.091 -8.515 -7.785 1.00 96.25 127 ASP A N 1
ATOM 1055 C CA . ASP A 1 127 ? 11.568 -8.544 -6.425 1.00 96.25 127 ASP A CA 1
ATOM 1056 C C . ASP A 1 127 ? 11.362 -7.121 -5.881 1.00 96.25 127 ASP A C 1
ATOM 1058 O O . ASP A 1 127 ? 12.338 -6.381 -5.704 1.00 96.25 127 ASP A O 1
ATOM 1062 N N . PRO A 1 128 ? 10.112 -6.710 -5.612 1.00 96.69 128 PRO A N 1
ATOM 1063 C CA . PRO A 1 128 ? 9.827 -5.353 -5.188 1.00 96.69 128 PRO A CA 1
ATOM 1064 C C . PRO A 1 128 ? 10.144 -5.077 -3.711 1.00 96.69 128 PRO A C 1
ATOM 1066 O O . PRO A 1 128 ? 10.175 -3.915 -3.305 1.00 96.69 128 PRO A O 1
ATOM 1069 N N . TYR A 1 129 ? 10.393 -6.108 -2.895 1.00 96.44 129 TYR A N 1
ATOM 1070 C CA . TYR A 1 129 ? 10.635 -5.959 -1.455 1.00 96.44 129 TYR A CA 1
ATOM 1071 C C . TYR A 1 129 ? 12.111 -6.037 -1.065 1.00 96.44 129 TYR A C 1
ATOM 1073 O O . TYR A 1 129 ? 12.479 -5.566 0.008 1.00 96.44 129 TYR A O 1
ATOM 1081 N N . PHE A 1 130 ? 12.971 -6.570 -1.935 1.00 91.75 130 PHE A N 1
ATOM 1082 C CA . PHE A 1 130 ? 14.398 -6.763 -1.658 1.00 91.75 130 PHE A CA 1
ATOM 1083 C C . PHE A 1 130 ? 15.296 -5.945 -2.603 1.00 91.75 130 PHE A C 1
ATOM 1085 O O . PHE A 1 130 ? 16.157 -6.502 -3.293 1.00 91.75 130 PHE A O 1
ATOM 1092 N N . GLN A 1 131 ? 15.099 -4.620 -2.621 1.00 86.94 131 GLN A N 1
ATOM 1093 C CA . GLN A 1 131 ? 15.732 -3.693 -3.577 1.00 86.94 131 GLN A CA 1
ATOM 1094 C C . GLN A 1 131 ? 16.842 -2.798 -3.017 1.00 86.94 131 GLN A C 1
ATOM 1096 O O . GLN A 1 131 ? 17.494 -2.110 -3.800 1.00 86.94 131 GLN A O 1
ATOM 1101 N N . ASP A 1 132 ? 17.080 -2.781 -1.703 1.00 86.81 132 ASP A N 1
ATOM 1102 C CA . ASP A 1 132 ? 17.924 -1.753 -1.066 1.00 86.81 132 ASP A CA 1
ATOM 1103 C C . ASP A 1 132 ? 19.368 -1.692 -1.597 1.00 86.81 132 ASP A C 1
ATOM 1105 O O . ASP A 1 132 ? 20.023 -0.675 -1.431 1.00 86.81 132 ASP A O 1
ATOM 1109 N N . ASN A 1 133 ? 19.842 -2.738 -2.288 1.00 88.06 133 ASN A N 1
ATOM 1110 C CA . ASN A 1 133 ? 21.146 -2.770 -2.964 1.00 88.06 133 ASN A CA 1
ATOM 1111 C C . ASN A 1 133 ? 21.095 -3.425 -4.359 1.00 88.06 133 ASN A C 1
ATOM 1113 O O . ASN A 1 133 ? 22.121 -3.892 -4.862 1.00 88.06 133 ASN A O 1
ATOM 1117 N N . LYS A 1 134 ? 19.903 -3.562 -4.950 1.00 90.38 134 LYS A N 1
ATOM 1118 C CA . LYS A 1 134 ? 19.707 -4.236 -6.240 1.00 90.38 134 LYS A CA 1
ATOM 1119 C C . LYS A 1 134 ? 19.060 -3.283 -7.230 1.00 90.38 134 LYS A C 1
ATOM 1121 O O . LYS A 1 134 ? 18.093 -2.599 -6.903 1.00 90.38 134 LYS A O 1
ATOM 1126 N N . ILE A 1 135 ? 19.554 -3.309 -8.461 1.00 90.44 135 ILE A N 1
ATOM 1127 C CA . ILE A 1 135 ? 18.985 -2.557 -9.575 1.00 90.44 135 ILE A CA 1
ATOM 1128 C C . ILE A 1 135 ? 18.681 -3.529 -10.712 1.00 90.44 135 ILE A C 1
ATOM 1130 O O . ILE A 1 135 ? 19.496 -4.394 -11.050 1.00 90.44 135 ILE A O 1
ATOM 1134 N N . LEU A 1 136 ? 17.509 -3.370 -11.324 1.00 93.31 136 LEU A N 1
ATOM 1135 C CA . LEU A 1 136 ? 17.182 -4.044 -12.570 1.00 93.31 136 LEU A CA 1
ATOM 1136 C C . LEU A 1 136 ? 17.868 -3.308 -13.725 1.00 93.31 136 LEU A C 1
ATOM 1138 O O . LEU A 1 136 ? 17.607 -2.131 -13.969 1.00 93.31 136 LEU A O 1
ATOM 1142 N N . LEU A 1 137 ? 18.735 -4.013 -14.441 1.00 92.88 137 LEU A N 1
ATOM 1143 C CA . LEU A 1 137 ? 19.399 -3.537 -15.644 1.00 92.88 137 LEU A CA 1
ATOM 1144 C C . LEU A 1 137 ? 18.686 -4.095 -16.875 1.00 92.88 137 LEU A C 1
ATOM 1146 O O . LEU A 1 137 ? 18.733 -5.298 -17.139 1.00 92.88 137 LEU A O 1
ATOM 1150 N N . ILE A 1 138 ? 18.060 -3.218 -17.650 1.00 94.31 138 ILE A N 1
ATOM 1151 C CA . ILE A 1 138 ? 17.442 -3.557 -18.932 1.00 94.31 138 ILE A CA 1
ATOM 1152 C C . ILE A 1 138 ? 18.429 -3.157 -20.029 1.00 94.31 138 ILE A C 1
ATOM 1154 O O . ILE A 1 138 ? 18.710 -1.977 -20.224 1.00 94.31 138 ILE A O 1
ATOM 1158 N N . GLN A 1 139 ? 18.982 -4.152 -20.713 1.00 94.00 139 GLN A N 1
ATOM 1159 C CA . GLN A 1 139 ? 19.894 -3.989 -21.839 1.00 94.00 139 GLN A CA 1
ATOM 1160 C C . GLN A 1 139 ? 19.097 -4.063 -23.138 1.00 94.00 139 GLN A C 1
A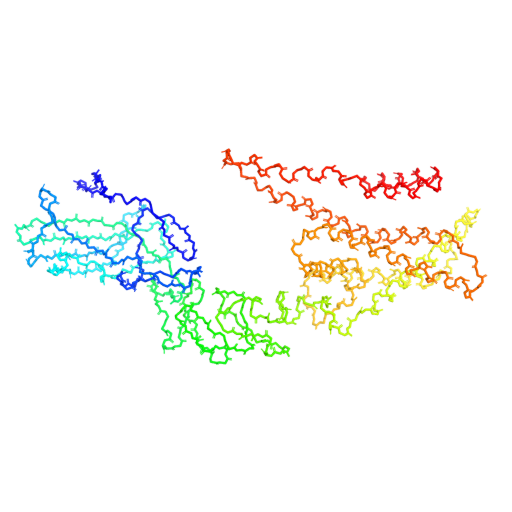TOM 1162 O O . GLN A 1 139 ? 18.351 -5.016 -23.363 1.00 94.00 139 GLN A O 1
ATOM 1167 N N . LEU A 1 140 ? 19.271 -3.068 -23.994 1.00 94.94 140 LEU A N 1
ATOM 1168 C CA . LEU A 1 140 ? 18.615 -2.957 -25.287 1.00 94.94 140 LEU A CA 1
ATOM 1169 C C . LEU A 1 140 ? 19.686 -3.026 -26.367 1.00 94.94 140 LEU A C 1
ATOM 1171 O O . LEU A 1 140 ? 20.687 -2.317 -26.307 1.00 94.94 140 LEU A O 1
ATOM 1175 N N . HIS A 1 141 ? 19.467 -3.883 -27.348 1.00 95.88 141 HIS A N 1
ATOM 1176 C CA . HIS A 1 141 ? 20.370 -4.131 -28.455 1.00 95.88 141 HIS A CA 1
ATOM 1177 C C . HIS A 1 141 ? 19.580 -3.978 -29.749 1.00 95.88 141 HIS A C 1
ATOM 1179 O O . HIS A 1 141 ? 19.004 -4.949 -30.243 1.00 95.88 141 HIS A O 1
ATOM 1185 N N . CYS A 1 142 ? 19.513 -2.758 -30.271 1.00 96.00 142 CYS A N 1
ATOM 1186 C CA . CYS A 1 142 ? 18.712 -2.465 -31.450 1.00 96.00 142 CYS A CA 1
ATOM 1187 C C . CYS A 1 142 ? 19.586 -2.419 -32.709 1.00 96.00 142 CYS A C 1
ATOM 1189 O O . CYS A 1 142 ? 20.672 -1.837 -32.700 1.00 96.00 142 CYS A O 1
ATOM 1191 N N . LYS A 1 143 ? 19.107 -3.023 -33.796 1.00 95.88 143 LYS A N 1
ATOM 1192 C CA . LYS A 1 143 ? 19.723 -2.973 -35.125 1.00 95.88 143 LYS A CA 1
ATOM 1193 C C . LYS A 1 143 ? 18.768 -2.288 -36.095 1.00 95.88 143 LYS A C 1
ATOM 1195 O O . LYS A 1 143 ? 17.584 -2.628 -36.130 1.00 95.88 143 LYS A O 1
ATOM 1200 N N . SER A 1 144 ? 19.297 -1.323 -36.841 1.00 94.88 144 SER A N 1
ATOM 1201 C CA . SER A 1 144 ? 18.602 -0.716 -37.978 1.00 94.88 144 SER A CA 1
ATOM 1202 C C . SER A 1 144 ? 18.831 -1.563 -39.230 1.00 94.88 144 SER A C 1
ATOM 1204 O O . SER A 1 144 ? 19.838 -2.264 -39.312 1.00 94.88 144 SER A O 1
ATOM 1206 N N . GLN A 1 145 ? 17.933 -1.478 -40.209 1.00 91.56 145 GLN A N 1
ATOM 1207 C CA . GLN A 1 145 ? 18.093 -2.139 -41.507 1.00 91.56 145 GLN A CA 1
ATOM 1208 C C . GLN A 1 145 ? 19.361 -1.671 -42.243 1.00 91.56 145 GLN A C 1
ATOM 1210 O O . GLN A 1 145 ? 20.087 -2.491 -42.798 1.00 91.56 145 GLN A O 1
ATOM 1215 N N . ASP A 1 146 ? 19.650 -0.368 -42.199 1.00 89.50 146 ASP A N 1
ATOM 1216 C CA . ASP A 1 146 ? 20.713 0.257 -43.002 1.00 89.50 146 ASP A CA 1
ATOM 1217 C C . ASP A 1 146 ? 22.104 0.216 -42.350 1.00 89.50 146 ASP A C 1
ATOM 1219 O O . ASP A 1 146 ? 23.076 0.713 -42.918 1.00 89.50 146 ASP A O 1
ATOM 1223 N N . SER A 1 147 ? 22.218 -0.317 -4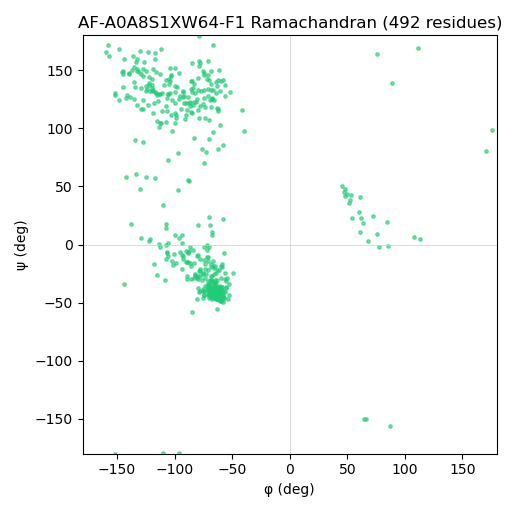1.130 1.00 89.25 147 SER A N 1
ATOM 1224 C CA . SER A 1 147 ? 23.462 -0.278 -40.362 1.00 89.25 147 SER A CA 1
ATOM 1225 C C . SER A 1 147 ? 23.763 -1.619 -39.713 1.00 89.25 147 SER A C 1
ATOM 1227 O O . SER A 1 147 ? 22.988 -2.130 -38.906 1.00 89.25 147 SER A O 1
ATOM 1229 N N . GLU A 1 148 ? 24.956 -2.144 -39.989 1.00 89.38 148 GLU A N 1
ATOM 1230 C CA . GLU A 1 148 ? 25.492 -3.306 -39.274 1.00 89.38 148 GLU A CA 1
ATOM 1231 C C . GLU A 1 148 ? 25.821 -2.984 -37.807 1.00 89.38 148 GLU A C 1
ATOM 1233 O O . GLU A 1 148 ? 25.918 -3.888 -36.970 1.00 89.38 148 GLU A O 1
ATOM 1238 N N . GLN A 1 149 ? 25.977 -1.697 -37.468 1.00 90.81 149 GLN A N 1
ATOM 1239 C CA . GLN A 1 149 ? 26.284 -1.272 -36.108 1.00 90.81 149 GLN A CA 1
ATOM 1240 C C . GLN A 1 149 ? 25.053 -1.407 -35.211 1.00 90.81 149 GLN A C 1
ATOM 1242 O O . GLN A 1 149 ? 24.027 -0.751 -35.391 1.00 90.81 149 GLN A O 1
ATOM 1247 N N . GLN A 1 150 ? 25.189 -2.253 -34.196 1.00 91.56 150 GLN A N 1
ATOM 1248 C CA . GLN A 1 150 ? 24.180 -2.453 -33.169 1.00 91.56 150 GLN A CA 1
ATOM 1249 C C . GLN A 1 150 ? 24.263 -1.337 -32.126 1.00 91.56 150 GLN A C 1
ATOM 1251 O O . GLN A 1 150 ? 25.309 -1.132 -31.509 1.00 91.56 150 GLN A O 1
ATOM 1256 N N . LEU A 1 151 ? 23.144 -0.658 -31.892 1.00 90.69 151 LEU A N 1
ATOM 1257 C CA . LEU A 1 151 ? 23.023 0.329 -30.830 1.00 90.69 151 LEU A CA 1
ATOM 1258 C C . LEU A 1 151 ? 22.727 -0.377 -29.506 1.00 90.69 151 LEU A C 1
ATOM 1260 O O . LEU A 1 151 ? 21.848 -1.240 -29.421 1.00 90.69 151 LEU A O 1
ATOM 1264 N N . GLU A 1 152 ? 23.487 -0.021 -28.475 1.00 91.38 152 GLU A N 1
ATOM 1265 C CA . GLU A 1 152 ? 23.416 -0.631 -27.152 1.00 91.38 152 GLU A CA 1
ATOM 1266 C C . GLU A 1 152 ? 23.009 0.410 -26.104 1.00 91.38 152 GLU A C 1
ATOM 1268 O O . GLU A 1 152 ? 23.690 1.418 -25.925 1.00 91.38 152 GLU A O 1
ATOM 1273 N N . TYR A 1 153 ? 21.908 0.154 -25.394 1.00 90.44 153 TYR A N 1
ATOM 1274 C CA . TYR A 1 153 ? 21.410 1.029 -24.331 1.00 90.44 153 TYR A CA 1
ATOM 1275 C C . TYR A 1 153 ? 21.169 0.262 -23.038 1.00 90.44 153 TYR A C 1
ATOM 1277 O O . TYR A 1 153 ? 20.822 -0.919 -23.041 1.00 90.44 153 TYR A O 1
ATOM 1285 N N . TYR A 1 154 ? 21.310 0.972 -21.924 1.00 90.25 154 TYR A N 1
ATOM 1286 C CA . TYR A 1 154 ? 21.143 0.440 -20.581 1.00 90.25 154 TYR A CA 1
ATOM 1287 C C . TYR A 1 154 ? 20.152 1.305 -19.809 1.00 90.25 154 TYR A C 1
ATOM 1289 O O . TYR A 1 154 ? 20.349 2.512 -19.677 1.00 90.25 154 TYR A O 1
ATOM 1297 N N . ILE A 1 155 ? 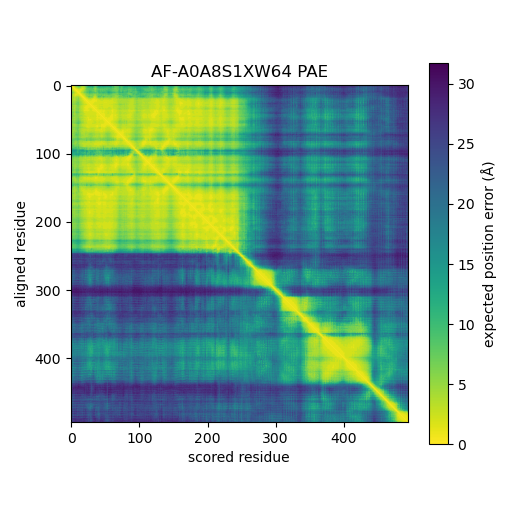19.098 0.688 -19.279 1.00 92.00 155 ILE A N 1
ATOM 1298 C CA . ILE A 1 155 ? 18.119 1.350 -18.417 1.00 92.00 155 ILE A CA 1
ATOM 1299 C C . ILE A 1 155 ? 18.214 0.736 -17.025 1.00 92.00 155 ILE A C 1
ATOM 1301 O O . ILE A 1 155 ? 18.056 -0.473 -16.854 1.00 92.00 155 ILE A O 1
ATOM 1305 N N . TYR A 1 156 ? 18.452 1.590 -16.033 1.00 92.38 156 TYR A N 1
ATOM 1306 C CA . TYR A 1 156 ? 18.394 1.233 -14.622 1.00 92.38 156 TYR A CA 1
ATOM 1307 C C . TYR A 1 156 ? 16.978 1.461 -14.098 1.00 92.38 156 TYR A C 1
ATOM 1309 O O . TYR A 1 156 ? 16.455 2.579 -14.154 1.00 92.38 156 TYR A O 1
ATOM 1317 N N . ALA A 1 157 ? 16.367 0.399 -13.587 1.00 95.31 157 ALA A N 1
ATOM 1318 C CA . ALA A 1 157 ? 15.000 0.410 -13.102 1.00 95.31 157 ALA A CA 1
ATOM 1319 C C . ALA A 1 157 ? 14.864 -0.260 -11.727 1.00 95.31 157 ALA A C 1
ATOM 1321 O O . ALA A 1 157 ? 15.695 -1.069 -11.306 1.00 95.31 157 ALA A O 1
ATOM 1322 N N . LYS A 1 158 ? 13.773 0.073 -11.042 1.00 96.31 158 LYS A N 1
ATOM 1323 C CA . LYS A 1 158 ? 13.270 -0.602 -9.841 1.00 96.31 158 LYS A CA 1
ATOM 1324 C C . LYS A 1 158 ? 11.807 -0.977 -10.056 1.00 96.31 158 LYS A C 1
ATOM 1326 O O . LYS A 1 158 ? 11.130 -0.383 -10.893 1.00 96.31 158 LYS A O 1
ATOM 1331 N N . THR A 1 159 ? 11.313 -1.968 -9.325 1.00 97.12 159 THR A N 1
ATOM 1332 C CA . THR A 1 159 ? 9.896 -2.348 -9.370 1.00 97.12 159 THR A CA 1
ATOM 1333 C C . THR A 1 159 ? 9.091 -1.704 -8.248 1.00 97.12 159 THR A C 1
ATOM 1335 O O . THR A 1 159 ? 9.606 -1.469 -7.160 1.00 97.12 159 THR A O 1
ATOM 1338 N N . LEU A 1 160 ? 7.823 -1.405 -8.513 1.00 98.00 160 LEU A N 1
ATOM 1339 C CA . LEU A 1 160 ? 6.874 -0.930 -7.507 1.00 98.00 160 LEU A CA 1
ATOM 1340 C C . LEU A 1 160 ? 6.476 -2.071 -6.562 1.00 98.00 160 LEU A C 1
ATOM 1342 O O . LEU A 1 160 ? 6.279 -3.204 -7.008 1.00 98.00 160 LEU A O 1
ATOM 1346 N N . LYS A 1 161 ? 6.306 -1.762 -5.270 1.00 98.12 161 LYS A N 1
ATOM 1347 C CA . LYS A 1 161 ? 5.692 -2.689 -4.301 1.00 98.12 161 LYS A CA 1
ATOM 1348 C C . LYS A 1 161 ? 4.261 -3.034 -4.669 1.00 98.12 161 LYS A C 1
ATOM 1350 O O . LYS A 1 161 ? 3.540 -2.192 -5.205 1.00 98.12 161 LYS A O 1
ATOM 1355 N N . CYS A 1 162 ? 3.844 -4.241 -4.286 1.00 98.50 162 CYS A N 1
ATOM 1356 C CA . CYS A 1 162 ? 2.484 -4.690 -4.533 1.00 98.50 162 CYS A CA 1
ATOM 1357 C C . CYS A 1 162 ? 1.493 -3.755 -3.825 1.00 98.50 162 CYS A C 1
ATOM 1359 O O . CYS A 1 162 ? 1.669 -3.382 -2.652 1.00 98.50 162 CYS A O 1
ATOM 1361 N N . GLN A 1 163 ? 0.473 -3.346 -4.569 1.00 98.12 163 GLN A N 1
ATOM 1362 C CA . GLN A 1 163 ? -0.601 -2.460 -4.114 1.00 98.12 163 GLN A CA 1
ATOM 1363 C C . GLN A 1 163 ? -1.832 -3.267 -3.672 1.00 98.12 163 GLN A C 1
ATOM 1365 O O . GLN A 1 163 ? -1.835 -4.494 -3.702 1.00 98.12 163 GLN A O 1
ATOM 1370 N N . GLN A 1 164 ? -2.892 -2.579 -3.238 1.00 97.75 164 GLN A N 1
ATOM 1371 C CA . GLN A 1 164 ? -4.160 -3.246 -2.938 1.00 97.75 164 GLN A CA 1
ATOM 1372 C C . GLN A 1 164 ? -4.699 -3.958 -4.182 1.00 97.75 164 GLN A C 1
ATOM 1374 O O . GLN A 1 164 ? -4.650 -3.429 -5.293 1.00 97.75 164 GLN A O 1
ATOM 1379 N N . GLY A 1 165 ? -5.259 -5.138 -3.964 1.00 98.06 165 GLY A N 1
ATOM 1380 C CA . GLY A 1 165 ? -5.727 -6.054 -4.991 1.00 98.06 165 GLY A CA 1
ATOM 1381 C C . GLY A 1 165 ? -4.636 -6.817 -5.714 1.00 98.06 165 GLY A C 1
ATOM 1382 O O . GLY A 1 165 ? -4.938 -7.520 -6.675 1.00 98.06 165 GLY A O 1
ATOM 1383 N N . GLU A 1 166 ? -3.403 -6.723 -5.229 1.00 98.50 166 GLU A N 1
ATOM 1384 C CA . GLU A 1 166 ? -2.297 -7.568 -5.640 1.00 98.50 166 GLU A CA 1
ATOM 1385 C C . GLU A 1 166 ? -1.788 -8.399 -4.464 1.00 98.50 166 GLU A C 1
ATOM 1387 O O . GLU A 1 166 ? -1.988 -8.063 -3.296 1.00 98.50 166 GLU A O 1
ATOM 1392 N N . PHE A 1 167 ? -1.092 -9.484 -4.773 1.00 98.38 167 PHE A N 1
ATOM 1393 C CA . PHE A 1 167 ? -0.380 -10.293 -3.800 1.00 98.38 167 PHE A CA 1
ATOM 1394 C C . PHE A 1 167 ? 1.016 -10.648 -4.312 1.00 98.38 167 PHE A C 1
ATOM 1396 O O . PHE A 1 167 ? 1.274 -10.690 -5.516 1.00 98.38 167 PHE A O 1
ATOM 1403 N N . TYR A 1 168 ? 1.921 -10.865 -3.368 1.00 98.31 168 TYR A N 1
ATOM 1404 C CA . TYR A 1 168 ? 3.318 -11.172 -3.597 1.00 98.31 168 TYR A CA 1
ATOM 1405 C C . TYR A 1 168 ? 3.545 -12.685 -3.596 1.00 98.31 168 TYR A C 1
ATOM 1407 O O . TYR A 1 168 ? 3.368 -13.341 -2.568 1.00 98.31 168 TYR A O 1
ATOM 1415 N N . VAL A 1 169 ? 3.975 -13.225 -4.733 1.00 97.56 169 VAL A N 1
ATOM 1416 C CA . VAL A 1 169 ? 4.387 -14.627 -4.889 1.00 97.56 169 VAL A CA 1
ATOM 1417 C C . VAL A 1 169 ? 5.522 -14.696 -5.910 1.00 97.56 169 VAL A C 1
ATOM 1419 O O . VAL A 1 169 ? 5.611 -13.846 -6.793 1.00 97.56 169 VAL A O 1
ATOM 1422 N N . ASP A 1 170 ? 6.438 -15.654 -5.762 1.00 95.44 170 ASP A N 1
ATOM 1423 C CA . ASP A 1 170 ? 7.534 -15.899 -6.714 1.00 95.44 170 ASP A CA 1
ATOM 1424 C C . ASP A 1 170 ? 8.305 -14.636 -7.145 1.00 95.44 170 ASP A C 1
ATOM 1426 O O . ASP A 1 170 ? 8.587 -14.423 -8.324 1.00 95.44 170 ASP A O 1
ATOM 1430 N N . ARG A 1 171 ? 8.647 -13.775 -6.173 1.00 95.25 171 ARG A N 1
ATOM 1431 C CA . ARG A 1 171 ? 9.390 -12.517 -6.385 1.00 95.25 171 ARG A CA 1
ATOM 1432 C C . ARG A 1 171 ? 8.686 -11.482 -7.272 1.00 95.25 171 ARG A C 1
ATOM 1434 O O . ARG A 1 171 ? 9.344 -10.583 -7.794 1.00 95.25 171 ARG A O 1
ATOM 1441 N N . GLY A 1 172 ? 7.363 -11.536 -7.404 1.00 96.94 172 GLY A N 1
ATOM 1442 C CA . GLY A 1 172 ? 6.617 -10.479 -8.081 1.00 96.94 172 GLY A CA 1
ATOM 1443 C C . GLY A 1 172 ? 5.187 -10.300 -7.598 1.00 96.94 172 GLY A C 1
ATOM 1444 O O . GLY A 1 172 ? 4.736 -10.965 -6.667 1.00 96.94 172 GLY A O 1
ATOM 1445 N N . CYS A 1 173 ? 4.500 -9.340 -8.213 1.00 98.44 173 CYS A N 1
ATOM 1446 C CA . CYS A 1 173 ? 3.147 -8.945 -7.840 1.00 98.44 173 CYS A CA 1
ATOM 1447 C C . CYS A 1 173 ? 2.138 -9.462 -8.862 1.00 98.44 173 CYS A C 1
ATOM 1449 O O . CYS A 1 173 ? 2.270 -9.206 -10.058 1.00 98.44 173 CYS A O 1
ATOM 1451 N N . TYR A 1 174 ? 1.096 -10.126 -8.378 1.00 98.19 174 TYR A N 1
ATOM 1452 C CA . TYR A 1 174 ? 0.017 -10.664 -9.200 1.00 98.19 174 TYR A CA 1
ATOM 1453 C C . TYR A 1 174 ? -1.322 -10.094 -8.748 1.00 98.19 174 TYR A C 1
ATOM 1455 O O . TYR A 1 174 ? -1.539 -9.888 -7.558 1.00 98.19 174 TYR A O 1
ATOM 1463 N N . VAL A 1 175 ? -2.228 -9.842 -9.692 1.00 98.25 175 VAL A N 1
ATOM 1464 C CA . VAL A 1 175 ? -3.553 -9.274 -9.405 1.00 98.25 175 VAL A CA 1
ATOM 1465 C C . VAL A 1 175 ? -4.498 -10.366 -8.895 1.00 98.25 175 VAL A C 1
ATOM 1467 O O . VAL A 1 175 ? -4.613 -11.429 -9.505 1.00 98.25 175 VAL A O 1
ATOM 1470 N N . CYS A 1 176 ? -5.217 -10.096 -7.806 1.00 98.44 176 CYS A N 1
ATOM 1471 C CA . CYS A 1 176 ? -6.262 -10.978 -7.292 1.00 98.44 176 CYS A CA 1
ATOM 1472 C C . CYS A 1 176 ? -7.461 -11.031 -8.256 1.00 98.44 176 CYS A C 1
ATOM 1474 O O . CYS A 1 176 ? -8.034 -10.001 -8.626 1.00 98.44 176 CYS A O 1
ATOM 1476 N N . GLN A 1 177 ? -7.860 -12.240 -8.657 1.00 98.38 177 GLN A N 1
ATOM 1477 C CA . GLN A 1 177 ? -8.954 -12.449 -9.607 1.00 98.38 177 GLN A CA 1
ATOM 1478 C C . GLN A 1 177 ? -10.321 -12.404 -8.911 1.00 98.38 177 GLN A C 1
ATOM 1480 O O . GLN A 1 177 ? -10.852 -13.420 -8.469 1.00 98.38 177 GLN A O 1
ATOM 1485 N N . SER A 1 178 ? -10.924 -11.215 -8.858 1.00 97.94 178 SER A N 1
ATOM 1486 C CA . SER A 1 178 ? -12.256 -11.026 -8.250 1.00 97.94 178 SER A CA 1
ATOM 1487 C C . SER A 1 178 ? -13.372 -11.852 -8.901 1.00 97.94 178 SER A C 1
ATOM 1489 O O . SER A 1 178 ? -14.290 -12.278 -8.207 1.00 97.94 178 SER A O 1
ATOM 1491 N N . THR A 1 179 ? -13.264 -12.174 -10.195 1.00 97.94 179 THR A N 1
ATOM 1492 C CA . THR A 1 179 ? -14.195 -13.076 -10.901 1.00 97.94 179 THR A CA 1
ATOM 1493 C C . THR A 1 179 ? -14.168 -14.508 -10.364 1.00 97.94 179 THR A C 1
ATOM 1495 O O . THR A 1 179 ? -15.154 -15.226 -10.494 1.00 97.94 179 THR A O 1
ATOM 1498 N N . GLN A 1 180 ? -13.059 -14.914 -9.742 1.00 98.12 180 GLN A N 1
ATOM 1499 C CA . GLN A 1 180 ? -12.893 -16.204 -9.075 1.00 98.12 180 GLN A CA 1
ATOM 1500 C C . GLN A 1 180 ? -13.148 -16.124 -7.561 1.00 98.12 180 GLN A C 1
ATOM 1502 O O . GLN A 1 180 ? -12.945 -17.105 -6.853 1.00 98.12 180 GLN A O 1
ATOM 1507 N N . GLY A 1 181 ? -13.584 -14.971 -7.044 1.00 98.06 181 GLY A N 1
ATOM 1508 C CA . GLY A 1 181 ? -13.808 -14.785 -5.613 1.00 98.06 181 GLY A CA 1
ATOM 1509 C C . GLY A 1 181 ? -12.554 -14.408 -4.818 1.00 98.06 181 GLY A C 1
ATOM 1510 O O . GLY A 1 181 ? -12.555 -14.586 -3.605 1.00 98.06 181 GLY A O 1
ATOM 1511 N N . PHE A 1 182 ? -11.490 -13.901 -5.453 1.00 98.56 182 PHE A N 1
ATOM 1512 C CA . PHE A 1 182 ? -10.255 -13.508 -4.760 1.00 98.56 182 PHE A CA 1
ATOM 1513 C C . PHE A 1 182 ? -10.052 -11.991 -4.719 1.00 98.56 182 PHE A C 1
ATOM 1515 O O . PHE A 1 182 ? -10.211 -11.307 -5.732 1.00 98.56 182 PHE A O 1
ATOM 1522 N N . TYR A 1 183 ? -9.619 -11.467 -3.571 1.00 98.44 183 TYR A N 1
ATOM 1523 C CA . TYR A 1 183 ? -9.335 -10.039 -3.381 1.00 98.44 183 TYR A CA 1
ATOM 1524 C C . TYR A 1 183 ? -8.193 -9.797 -2.377 1.00 98.44 183 TYR A C 1
ATOM 1526 O O . TYR A 1 183 ? -7.766 -10.708 -1.673 1.00 98.44 183 TYR A O 1
ATOM 1534 N N . SER A 1 184 ? -7.688 -8.564 -2.303 1.00 98.19 184 SER A N 1
ATOM 1535 C CA . SER A 1 184 ? -6.773 -8.110 -1.249 1.00 98.19 184 SER A CA 1
ATOM 1536 C C . SER A 1 184 ? -6.979 -6.621 -0.961 1.00 98.19 184 SER A C 1
ATOM 1538 O O . SER A 1 184 ? -6.888 -5.790 -1.859 1.00 98.19 184 SER A O 1
ATOM 1540 N N . VAL A 1 185 ? -7.252 -6.259 0.293 1.00 97.38 185 VAL A N 1
ATOM 1541 C CA . VAL A 1 185 ? -7.405 -4.851 0.727 1.00 97.38 185 VAL A CA 1
ATOM 1542 C C . VAL A 1 185 ? -6.205 -4.340 1.532 1.00 97.38 185 VAL A C 1
ATOM 1544 O O . VAL A 1 185 ? -6.088 -3.144 1.792 1.00 97.38 185 VAL A O 1
ATOM 1547 N N . THR A 1 186 ? -5.295 -5.234 1.911 1.00 96.88 186 THR A N 1
ATOM 1548 C CA . THR A 1 186 ? -4.079 -4.955 2.681 1.00 96.88 186 THR A CA 1
ATOM 1549 C C . THR A 1 186 ? -2.866 -4.861 1.754 1.00 96.88 186 THR A C 1
ATOM 1551 O O . THR A 1 186 ? -2.817 -5.462 0.685 1.00 96.88 186 THR A O 1
ATOM 1554 N N . TYR A 1 187 ? -1.854 -4.090 2.153 1.00 97.62 187 TYR A N 1
ATOM 1555 C CA . TYR A 1 187 ? -0.561 -4.102 1.463 1.00 97.62 187 TYR A CA 1
ATOM 1556 C C . TYR A 1 187 ? 0.267 -5.321 1.885 1.00 97.62 187 TYR A C 1
ATOM 1558 O O . TYR A 1 187 ? 0.090 -5.843 2.984 1.00 97.62 187 TYR A O 1
ATOM 1566 N N . ASN A 1 188 ? 1.232 -5.720 1.049 1.00 96.88 188 ASN A N 1
ATOM 1567 C CA . ASN A 1 188 ? 2.201 -6.790 1.342 1.00 96.88 188 ASN A CA 1
ATOM 1568 C C . ASN A 1 188 ? 1.567 -8.166 1.600 1.00 96.88 188 ASN A C 1
ATOM 1570 O O . ASN A 1 188 ? 2.127 -8.990 2.322 1.00 96.88 188 ASN A O 1
ATOM 1574 N N . THR A 1 189 ? 0.397 -8.427 1.023 1.00 97.25 189 THR A N 1
ATOM 1575 C CA . THR A 1 189 ? -0.248 -9.734 1.114 1.00 97.25 189 THR A CA 1
ATOM 1576 C C . THR A 1 189 ? 0.502 -10.767 0.297 1.00 97.25 189 THR A C 1
ATOM 1578 O O . THR A 1 189 ? 0.824 -10.515 -0.856 1.00 97.25 189 THR A O 1
ATOM 1581 N N . THR A 1 190 ? 0.739 -11.949 0.860 1.00 97.94 190 THR A N 1
ATOM 1582 C CA . THR A 1 190 ? 1.337 -13.092 0.143 1.00 97.94 190 THR A CA 1
ATOM 1583 C C . THR A 1 190 ? 0.295 -14.029 -0.466 1.00 97.94 190 THR A C 1
ATOM 1585 O O . THR A 1 190 ? 0.622 -14.917 -1.243 1.00 97.94 190 THR A O 1
ATOM 1588 N N . LYS A 1 191 ? -0.977 -13.833 -0.112 1.00 98.12 191 LYS A N 1
ATOM 1589 C CA . LYS A 1 191 ? -2.129 -14.577 -0.618 1.00 98.12 191 LYS A CA 1
ATOM 1590 C C . LYS A 1 191 ? -3.329 -13.645 -0.726 1.00 98.12 191 LYS A C 1
ATOM 1592 O O . LYS A 1 191 ? -3.469 -12.744 0.101 1.00 98.12 191 LYS A O 1
ATOM 1597 N N . CYS A 1 192 ? -4.184 -13.876 -1.715 1.00 98.50 192 CYS A N 1
ATOM 1598 C CA . CYS A 1 192 ? -5.490 -13.227 -1.772 1.00 98.50 192 CYS A CA 1
ATOM 1599 C C . CYS A 1 192 ? -6.435 -13.850 -0.737 1.00 98.50 192 CYS A C 1
ATOM 1601 O O . CYS A 1 192 ? -6.372 -15.052 -0.461 1.00 98.50 192 CYS A O 1
ATOM 1603 N N . SER A 1 193 ? -7.325 -13.032 -0.197 1.00 98.44 193 SER A N 1
ATOM 1604 C CA . SER A 1 193 ? -8.448 -13.467 0.626 1.00 98.44 193 SER A CA 1
ATOM 1605 C C . SER A 1 193 ? -9.574 -14.028 -0.241 1.00 98.44 193 SER A C 1
ATOM 1607 O O . SER A 1 193 ? -9.673 -13.716 -1.431 1.00 98.44 193 SER A O 1
ATOM 1609 N N . ILE A 1 194 ? -10.400 -14.886 0.359 1.00 98.31 194 ILE A N 1
ATOM 1610 C CA . ILE A 1 194 ? -11.508 -15.583 -0.305 1.00 98.31 194 ILE A CA 1
ATOM 1611 C C . ILE A 1 194 ? -12.809 -14.836 -0.017 1.00 98.31 194 ILE A C 1
ATOM 1613 O O . ILE A 1 194 ? -13.072 -14.449 1.118 1.00 98.31 194 ILE A O 1
ATOM 1617 N N . PHE A 1 195 ? -13.626 -14.653 -1.049 1.00 98.12 195 PHE A N 1
ATOM 1618 C CA . PHE A 1 195 ? -14.940 -14.032 -0.967 1.00 98.12 195 PHE A CA 1
ATOM 1619 C C . PHE A 1 195 ? -15.889 -14.830 -0.068 1.00 98.12 195 PHE A C 1
ATOM 1621 O O . PHE A 1 195 ? -16.265 -15.958 -0.388 1.00 98.12 195 PHE A O 1
ATOM 1628 N N . ASP A 1 196 ? -16.309 -14.208 1.030 1.00 98.06 196 ASP A N 1
ATOM 1629 C CA . ASP A 1 196 ? -17.301 -14.744 1.953 1.00 98.06 196 ASP A CA 1
ATOM 1630 C C . ASP A 1 196 ? -18.677 -14.121 1.679 1.00 98.06 196 ASP A C 1
ATOM 1632 O O . ASP A 1 196 ? -18.940 -12.969 2.029 1.00 98.06 196 ASP A O 1
ATOM 1636 N N . LYS A 1 197 ? -19.564 -14.898 1.045 1.00 98.00 197 LYS A N 1
ATOM 1637 C CA . LYS A 1 197 ? -20.922 -14.464 0.679 1.00 98.00 197 LYS A CA 1
ATOM 1638 C C . LYS A 1 197 ? -21.817 -14.169 1.882 1.00 98.00 197 LYS A C 1
ATOM 1640 O O . LYS A 1 197 ? -22.836 -13.512 1.707 1.00 98.00 197 LYS A O 1
ATOM 1645 N N . GLU A 1 198 ? -21.479 -14.656 3.077 1.00 97.81 198 GLU A N 1
ATOM 1646 C CA . GLU A 1 198 ? -22.253 -14.357 4.286 1.00 97.81 198 GLU A CA 1
ATOM 1647 C C . GLU A 1 198 ? -21.949 -12.960 4.828 1.00 97.81 198 GLU A C 1
ATOM 1649 O O . GLU A 1 198 ? -22.769 -12.387 5.542 1.00 97.81 198 GLU A O 1
ATOM 1654 N N . LYS A 1 199 ? -20.779 -12.406 4.482 1.00 97.00 199 LYS A N 1
ATOM 1655 C CA . LYS A 1 199 ? -20.291 -11.112 4.979 1.00 97.00 199 LYS A CA 1
ATOM 1656 C C . LYS A 1 199 ? -20.312 -10.023 3.912 1.00 97.00 199 LYS A C 1
ATOM 1658 O O . LYS A 1 199 ? -20.453 -8.840 4.233 1.00 97.00 199 LYS A O 1
ATOM 1663 N N . PHE A 1 200 ? -20.130 -10.401 2.648 1.00 97.88 200 PHE A N 1
ATOM 1664 C CA . PHE A 1 200 ? -19.854 -9.482 1.550 1.00 97.88 200 PHE A CA 1
ATOM 1665 C C . PHE A 1 200 ? -20.905 -9.591 0.446 1.00 97.88 200 PHE A C 1
ATOM 1667 O O . PHE A 1 200 ? -21.204 -10.672 -0.052 1.00 97.88 200 PHE A O 1
ATOM 1674 N N . ASP A 1 201 ? -21.407 -8.436 0.019 1.00 97.81 201 ASP A N 1
ATOM 1675 C CA . ASP A 1 201 ? -22.343 -8.302 -1.096 1.00 97.81 201 ASP A CA 1
ATOM 1676 C C . ASP A 1 201 ? -21.614 -8.480 -2.436 1.00 97.81 201 ASP A C 1
ATOM 1678 O O . ASP A 1 201 ? -22.042 -9.210 -3.326 1.00 97.81 201 ASP A O 1
ATOM 1682 N N . SER A 1 202 ? -20.458 -7.826 -2.580 1.00 98.06 202 SER A N 1
ATOM 1683 C CA . SER A 1 202 ? -19.604 -7.933 -3.765 1.00 98.06 202 SER A CA 1
ATOM 1684 C C . SER A 1 202 ? -18.155 -7.567 -3.456 1.00 98.06 202 SER A C 1
ATOM 1686 O O . SER A 1 202 ? -17.851 -6.922 -2.449 1.00 98.06 202 SER A O 1
ATOM 1688 N N . ILE A 1 203 ? -17.246 -7.972 -4.344 1.00 98.06 203 ILE A N 1
ATOM 1689 C CA . ILE A 1 203 ? -15.820 -7.653 -4.262 1.00 98.06 203 ILE A CA 1
ATOM 1690 C C . ILE A 1 203 ? -15.283 -7.164 -5.606 1.00 98.06 203 ILE A C 1
ATOM 1692 O O . ILE A 1 203 ? -15.747 -7.566 -6.671 1.00 98.06 203 ILE A O 1
ATOM 1696 N N . THR A 1 204 ? -14.259 -6.321 -5.547 1.00 97.75 204 THR A N 1
ATOM 1697 C CA . THR A 1 204 ? -13.310 -6.115 -6.648 1.00 97.75 204 THR A CA 1
ATOM 1698 C C . THR A 1 204 ? -11.963 -6.698 -6.235 1.00 97.75 204 THR A C 1
ATOM 1700 O O . THR A 1 204 ? -11.826 -7.211 -5.126 1.00 97.75 204 THR A O 1
ATOM 1703 N N . SER A 1 205 ? -10.936 -6.617 -7.087 1.00 97.69 205 SER A N 1
ATOM 1704 C CA . SER A 1 205 ? -9.599 -7.072 -6.686 1.00 97.69 205 SER A CA 1
ATOM 1705 C C . SER A 1 205 ? -9.129 -6.375 -5.404 1.00 97.69 205 SER A C 1
ATOM 1707 O O . SER A 1 205 ? -8.521 -7.019 -4.561 1.00 97.69 205 SER A O 1
ATOM 1709 N N . ASN A 1 206 ? -9.465 -5.094 -5.220 1.00 97.69 206 ASN A N 1
ATOM 1710 C CA . ASN A 1 206 ? -8.950 -4.230 -4.157 1.00 97.69 206 ASN A CA 1
ATOM 1711 C C . ASN A 1 206 ? -10.005 -3.612 -3.217 1.00 97.69 206 ASN A C 1
ATOM 1713 O O . ASN A 1 206 ? -9.663 -2.754 -2.402 1.00 97.69 206 ASN A O 1
ATOM 1717 N N . LYS A 1 207 ? -11.288 -3.967 -3.345 1.00 97.19 207 LYS A N 1
ATOM 1718 C CA . LYS A 1 207 ? -12.372 -3.454 -2.492 1.00 97.19 207 LYS A CA 1
ATOM 1719 C C . LYS A 1 207 ? -13.311 -4.582 -2.086 1.00 97.19 207 LYS A C 1
ATOM 1721 O O . LYS A 1 207 ? -13.549 -5.509 -2.854 1.00 97.19 207 LYS A O 1
ATOM 1726 N N . ILE A 1 208 ? -13.900 -4.427 -0.907 1.00 96.88 208 ILE A N 1
ATOM 1727 C CA . ILE A 1 208 ? -14.984 -5.262 -0.387 1.00 96.88 208 ILE A CA 1
ATOM 1728 C C . ILE A 1 208 ? -16.196 -4.369 -0.137 1.00 96.88 208 ILE A C 1
ATOM 1730 O O . ILE A 1 208 ? -16.053 -3.267 0.404 1.00 96.88 208 ILE A O 1
ATOM 1734 N N . LYS A 1 209 ? -17.371 -4.830 -0.560 1.00 97.31 209 LYS A N 1
ATOM 1735 C CA . LYS A 1 209 ? -18.664 -4.229 -0.241 1.00 97.31 209 LYS A CA 1
ATOM 1736 C C . LYS A 1 209 ? -19.355 -5.137 0.771 1.00 97.31 209 LYS A C 1
ATOM 1738 O O . LYS A 1 209 ? -19.654 -6.286 0.458 1.00 97.31 209 LYS A O 1
ATOM 1743 N N . LEU A 1 210 ? -19.562 -4.637 1.981 1.00 96.00 210 LEU A N 1
ATOM 1744 C CA . LEU A 1 210 ? -20.157 -5.390 3.082 1.00 96.00 210 LEU A CA 1
ATOM 1745 C C . LEU A 1 210 ? -21.669 -5.544 2.894 1.00 96.00 210 LEU A C 1
ATOM 1747 O O . LEU A 1 210 ? -22.313 -4.648 2.342 1.00 96.00 210 LEU A O 1
ATOM 1751 N N . LEU A 1 211 ? -22.227 -6.646 3.390 1.00 96.19 211 LEU A N 1
ATOM 1752 C CA . LEU A 1 211 ? -23.669 -6.775 3.600 1.00 96.19 211 LEU A CA 1
ATOM 1753 C C . LEU A 1 211 ? -24.126 -5.901 4.777 1.00 96.19 211 LEU A C 1
ATOM 1755 O O . LEU A 1 211 ? -23.334 -5.548 5.655 1.00 96.19 211 LEU A O 1
ATOM 1759 N N . GLU A 1 212 ? -25.415 -5.566 4.801 1.00 94.19 212 GLU A N 1
ATOM 1760 C CA . GLU A 1 212 ? -26.043 -4.934 5.965 1.00 94.19 212 GLU A CA 1
ATOM 1761 C C . GLU A 1 212 ? -25.878 -5.829 7.207 1.00 94.19 212 GLU A C 1
ATOM 1763 O O . GLU A 1 212 ? -25.918 -7.060 7.126 1.00 94.19 212 GLU A O 1
ATOM 1768 N N . GLY A 1 213 ? -25.644 -5.219 8.368 1.00 90.50 213 GLY A N 1
ATOM 1769 C CA . GLY A 1 213 ? -25.325 -5.933 9.603 1.00 90.50 213 GLY A CA 1
ATOM 1770 C C . GLY A 1 213 ? -23.851 -6.274 9.787 1.00 90.50 213 GLY A C 1
ATOM 1771 O O . GLY A 1 213 ? -23.507 -6.812 10.839 1.00 90.50 213 GLY A O 1
ATOM 1772 N N . PHE A 1 214 ? -22.980 -5.932 8.835 1.00 91.38 214 PHE A N 1
ATOM 1773 C CA . PHE A 1 214 ? -21.531 -6.057 8.976 1.00 91.38 214 PHE A CA 1
ATOM 1774 C C . PHE A 1 214 ? -20.839 -4.699 8.931 1.00 91.38 214 PHE A C 1
ATOM 1776 O O . PHE A 1 214 ? -21.257 -3.777 8.228 1.00 91.38 214 PHE A O 1
ATOM 1783 N N . TRP A 1 215 ? -19.732 -4.592 9.660 1.00 88.56 215 TRP A N 1
ATOM 1784 C CA . TRP A 1 215 ? -18.871 -3.417 9.628 1.00 88.56 215 TRP A CA 1
ATOM 1785 C C . TRP A 1 215 ? -17.391 -3.809 9.577 1.00 88.56 215 TRP A C 1
ATOM 1787 O O . TRP A 1 215 ? -17.011 -4.949 9.860 1.00 88.56 215 TRP A O 1
ATOM 1797 N N . ARG A 1 216 ? -16.545 -2.853 9.183 1.00 87.94 216 ARG A N 1
ATOM 1798 C CA . ARG A 1 216 ? -15.085 -3.009 9.148 1.00 87.94 216 ARG A CA 1
ATOM 1799 C C . ARG A 1 216 ? -14.391 -1.741 9.636 1.00 87.94 216 ARG A C 1
ATOM 1801 O O . ARG A 1 216 ? -14.890 -0.649 9.358 1.00 87.94 216 ARG A O 1
ATOM 1808 N N . PRO A 1 217 ? -13.220 -1.832 10.285 1.00 82.81 217 PRO A N 1
ATOM 1809 C CA . PRO A 1 217 ? -12.614 -0.685 10.955 1.00 82.81 217 PRO A CA 1
ATOM 1810 C C . PRO A 1 217 ? -12.008 0.347 9.996 1.00 82.81 217 PRO A C 1
ATOM 1812 O O . PRO A 1 217 ? -12.060 1.543 10.269 1.00 82.81 217 PRO A O 1
ATOM 1815 N N . ASN A 1 218 ? -11.416 -0.079 8.878 1.00 89.50 218 ASN A N 1
ATOM 1816 C CA . ASN A 1 218 ? -10.813 0.822 7.891 1.00 89.50 218 ASN A CA 1
ATOM 1817 C C . ASN A 1 218 ? -10.708 0.154 6.507 1.00 89.50 218 ASN A C 1
ATOM 1819 O O . ASN A 1 218 ? -10.945 -1.042 6.360 1.00 89.50 218 ASN A O 1
ATOM 1823 N N . SER A 1 219 ? -10.340 0.932 5.482 1.00 91.38 219 SER A N 1
ATOM 1824 C CA . SER A 1 219 ? -10.250 0.452 4.090 1.00 91.38 219 SER A CA 1
ATOM 1825 C C . SER A 1 219 ? -9.083 -0.496 3.821 1.00 91.38 219 SER A C 1
ATOM 1827 O O . SER A 1 219 ? -9.076 -1.146 2.782 1.00 91.38 219 SER A O 1
ATOM 1829 N N . LEU A 1 220 ? -8.125 -0.570 4.748 1.00 92.75 220 LEU A N 1
ATOM 1830 C CA . LEU A 1 220 ? -6.948 -1.436 4.707 1.00 92.75 220 LEU A CA 1
ATOM 1831 C C . LEU A 1 220 ? -7.124 -2.692 5.562 1.00 92.75 220 LEU A C 1
ATOM 1833 O O . LEU A 1 220 ? -6.150 -3.393 5.799 1.00 92.75 220 LEU A O 1
ATOM 1837 N N . SER A 1 221 ? -8.319 -2.953 6.086 1.00 92.75 221 SER A N 1
ATOM 1838 C CA . SER A 1 221 ? -8.575 -4.100 6.943 1.00 92.75 221 SER A CA 1
ATOM 1839 C C . SER A 1 221 ? -9.513 -5.068 6.250 1.00 92.75 221 SER A C 1
ATOM 1841 O O . SER A 1 221 ? -10.573 -4.681 5.756 1.00 92.75 221 SER A O 1
ATOM 1843 N N . ASP A 1 222 ? -9.096 -6.327 6.243 1.00 92.69 222 ASP A N 1
ATOM 1844 C CA . ASP A 1 222 ? -9.926 -7.459 5.846 1.00 92.69 222 ASP A CA 1
ATOM 1845 C C . ASP A 1 222 ? -10.744 -8.019 7.024 1.00 92.69 222 ASP A C 1
ATOM 1847 O O . ASP A 1 222 ? -11.566 -8.916 6.875 1.00 92.69 222 ASP A O 1
ATOM 1851 N N . PHE A 1 223 ? -10.514 -7.494 8.231 1.00 91.25 223 PHE A N 1
ATOM 1852 C CA . PHE A 1 223 ? -11.290 -7.874 9.397 1.00 91.25 223 PHE A CA 1
ATOM 1853 C C . PHE A 1 223 ? -12.677 -7.242 9.319 1.00 91.25 223 PHE A C 1
ATOM 1855 O O . PHE A 1 223 ? -12.815 -6.021 9.199 1.00 91.25 223 PHE A O 1
ATOM 1862 N N . THR A 1 224 ? -13.698 -8.084 9.427 1.00 91.50 224 THR A N 1
ATOM 1863 C CA . THR A 1 224 ? -15.100 -7.674 9.399 1.00 91.50 224 THR A CA 1
ATOM 1864 C C . THR A 1 224 ? -15.861 -8.382 10.499 1.00 91.50 224 THR A C 1
ATOM 1866 O O . THR A 1 224 ? -15.665 -9.580 10.711 1.00 91.50 224 THR A O 1
ATOM 1869 N N . GLU A 1 225 ? -16.763 -7.664 11.148 1.00 87.38 225 GLU A N 1
ATOM 1870 C CA . GLU A 1 225 ? -17.517 -8.168 12.286 1.00 87.38 225 GLU A CA 1
ATOM 1871 C C . GLU A 1 225 ? -19.013 -7.936 12.079 1.00 87.38 225 GLU A C 1
ATOM 1873 O O . GLU A 1 225 ? -19.430 -6.957 11.452 1.00 87.38 225 GLU A O 1
ATOM 1878 N N . ARG A 1 226 ? -19.818 -8.870 12.590 1.00 88.38 226 ARG A N 1
ATOM 1879 C CA . ARG A 1 226 ? -21.276 -8.776 12.579 1.00 88.38 226 ARG A CA 1
ATOM 1880 C C . ARG A 1 226 ? -21.743 -7.926 13.754 1.00 88.38 226 ARG A C 1
ATOM 1882 O O . ARG A 1 226 ? -21.281 -8.098 14.876 1.00 88.38 226 ARG A O 1
ATOM 1889 N N . CYS A 1 227 ? -22.716 -7.064 13.519 1.00 81.56 227 CYS A N 1
ATOM 1890 C CA . CYS A 1 227 ? -23.266 -6.198 14.549 1.00 81.56 227 CYS A CA 1
ATOM 1891 C C . CYS A 1 227 ? -24.177 -7.002 15.490 1.00 81.56 227 CYS A C 1
ATOM 1893 O O . CYS A 1 227 ? -25.139 -7.634 15.053 1.00 81.56 227 CYS A O 1
ATOM 1895 N N . VAL A 1 228 ? -23.835 -7.017 16.784 1.00 74.88 228 VAL A N 1
ATOM 1896 C CA . VAL A 1 228 ? -24.399 -7.963 17.768 1.00 74.88 228 VAL A CA 1
ATOM 1897 C C . VAL A 1 228 ? -25.800 -7.563 18.236 1.00 74.88 228 VAL A C 1
ATOM 1899 O O . VAL A 1 228 ? -26.659 -8.425 18.396 1.00 74.88 228 VAL A O 1
ATOM 1902 N N . LYS A 1 229 ? -26.055 -6.264 18.453 1.00 67.56 229 LYS A N 1
ATOM 1903 C CA . LYS A 1 229 ? -27.332 -5.793 19.027 1.00 67.56 229 LYS A CA 1
ATOM 1904 C C . LYS A 1 229 ? -28.459 -5.703 17.999 1.00 67.56 229 LYS A C 1
ATOM 1906 O O . LYS A 1 229 ? -29.574 -6.135 18.271 1.00 67.56 229 LYS A O 1
ATOM 1911 N N . ASN A 1 230 ? -28.185 -5.108 16.841 1.00 73.44 230 ASN A N 1
ATOM 1912 C CA . ASN A 1 230 ? -29.149 -4.962 15.755 1.00 73.44 230 ASN A CA 1
ATOM 1913 C C . ASN A 1 230 ? -28.399 -4.909 14.421 1.00 73.44 230 ASN A C 1
ATOM 1915 O O . ASN A 1 230 ? -27.451 -4.137 14.276 1.00 73.44 230 ASN A O 1
ATOM 1919 N N . LEU A 1 231 ? -28.834 -5.715 13.452 1.00 80.56 231 LEU A N 1
ATOM 1920 C CA . LEU A 1 231 ? -28.232 -5.759 12.118 1.00 80.56 231 LEU A CA 1
ATOM 1921 C C . LEU A 1 231 ? -28.398 -4.417 11.394 1.00 80.56 231 LEU A C 1
ATOM 1923 O O . LEU A 1 231 ? -27.463 -3.938 10.763 1.00 80.56 231 LEU A O 1
ATOM 1927 N N . ASN A 1 232 ? -29.524 -3.738 11.605 1.00 81.75 232 ASN A N 1
ATOM 1928 C CA . ASN A 1 232 ? -29.851 -2.486 10.920 1.00 81.75 232 ASN A CA 1
ATOM 1929 C C . ASN A 1 232 ? -28.997 -1.295 11.399 1.00 81.75 232 ASN A C 1
ATOM 1931 O O . ASN A 1 232 ? -29.128 -0.185 10.888 1.00 81.75 232 ASN A O 1
ATOM 1935 N N . PHE A 1 233 ? -28.152 -1.477 12.421 1.00 78.75 233 PHE A N 1
ATOM 1936 C CA . PHE A 1 233 ? -27.244 -0.421 12.880 1.00 78.75 233 PHE A CA 1
ATOM 1937 C C . PHE A 1 233 ? -26.020 -0.267 11.993 1.00 78.75 233 PHE A C 1
ATOM 1939 O O . PHE A 1 233 ? -25.417 0.805 12.000 1.00 78.75 233 PHE A O 1
ATOM 1946 N N . CYS A 1 234 ? -25.684 -1.304 11.232 1.00 85.19 234 CYS A N 1
ATOM 1947 C CA . CYS A 1 234 ? -24.546 -1.317 10.337 1.00 85.19 234 CYS A CA 1
ATOM 1948 C C . CYS A 1 234 ? -25.063 -1.342 8.909 1.00 85.19 234 CYS A C 1
ATOM 1950 O O . CYS A 1 234 ? -25.526 -2.376 8.435 1.00 85.19 234 CYS A O 1
ATOM 1952 N N . SER A 1 235 ? -24.985 -0.201 8.227 1.00 87.31 235 SER A N 1
ATOM 1953 C CA . SER A 1 235 ? -25.506 -0.054 6.863 1.00 87.31 235 SER A CA 1
ATOM 1954 C C . SER A 1 235 ? -24.801 -0.959 5.848 1.00 87.31 235 SER A C 1
ATOM 1956 O O . SER A 1 235 ? -25.358 -1.252 4.793 1.00 87.31 235 SER A O 1
ATOM 1958 N N . GLY A 1 236 ? -23.576 -1.400 6.153 1.00 89.38 236 GLY A N 1
ATOM 1959 C CA . GLY A 1 236 ? -22.730 -2.126 5.214 1.00 89.38 236 GLY A CA 1
ATOM 1960 C C . GLY A 1 236 ? -22.293 -1.243 4.038 1.00 89.38 236 GLY A C 1
ATOM 1961 O O . GLY A 1 236 ? -22.139 -0.029 4.153 1.00 89.38 236 GLY A O 1
ATOM 1962 N N . GLY A 1 237 ? -22.066 -1.846 2.874 1.00 92.62 237 GLY A N 1
ATOM 1963 C CA . GLY A 1 237 ? -21.615 -1.128 1.682 1.00 92.62 237 GLY A CA 1
ATOM 1964 C C . GLY A 1 237 ? -20.093 -0.976 1.585 1.00 92.62 237 GLY A C 1
ATOM 1965 O O . GLY A 1 237 ? -19.332 -1.806 2.079 1.00 92.62 237 GLY A O 1
ATOM 1966 N N . LEU A 1 238 ? -19.636 0.045 0.850 1.00 91.94 238 LEU A N 1
ATOM 1967 C CA . LEU A 1 238 ? -18.205 0.282 0.580 1.00 91.94 238 LEU A CA 1
ATOM 1968 C C . LEU A 1 238 ? -17.507 1.105 1.668 1.00 91.94 238 LEU A C 1
ATOM 1970 O O . LEU A 1 238 ? -16.270 1.134 1.710 1.00 91.94 238 LEU A O 1
ATOM 1974 N N . ASP A 1 239 ? -18.287 1.768 2.519 1.00 88.94 239 ASP A N 1
ATOM 1975 C CA . ASP A 1 239 ? -17.781 2.617 3.586 1.00 88.94 239 ASP A CA 1
ATOM 1976 C C . ASP A 1 239 ? -17.035 1.803 4.653 1.00 88.94 239 ASP A C 1
ATOM 1978 O O . ASP A 1 239 ? -16.916 0.572 4.603 1.00 88.94 239 ASP A O 1
ATOM 1982 N N . VAL A 1 240 ? -16.397 2.522 5.572 1.00 85.06 240 VAL A N 1
ATOM 1983 C CA . VAL A 1 240 ? -15.500 1.968 6.586 1.00 85.06 240 VAL A CA 1
ATOM 1984 C C . VAL A 1 240 ? -15.641 2.730 7.895 1.00 85.06 240 VAL A C 1
ATOM 1986 O O . VAL A 1 240 ? -16.032 3.899 7.915 1.00 85.06 240 VAL A O 1
ATOM 1989 N N . GLY A 1 241 ? -15.222 2.088 8.981 1.00 78.44 241 GLY A N 1
ATOM 1990 C CA . GLY A 1 241 ? -15.150 2.681 10.306 1.00 78.44 241 GLY A CA 1
ATOM 1991 C C . GLY A 1 241 ? -16.522 3.070 10.840 1.00 78.44 241 GLY A C 1
ATOM 1992 O O . GLY A 1 241 ? -17.540 2.476 10.494 1.00 78.44 241 GLY A O 1
ATOM 1993 N N . ASN A 1 242 ? -16.537 4.105 11.678 1.00 67.19 242 ASN A N 1
ATOM 1994 C CA . ASN A 1 242 ? -17.735 4.521 12.410 1.00 67.19 242 ASN A CA 1
ATOM 1995 C C . ASN A 1 242 ? -18.850 5.056 11.498 1.00 67.19 242 ASN A C 1
ATOM 1997 O O . ASN A 1 242 ? -20.001 5.089 11.918 1.00 67.19 242 ASN A O 1
ATOM 2001 N N . ASN A 1 243 ? -18.530 5.453 10.261 1.00 69.44 243 ASN A N 1
ATOM 2002 C CA . ASN A 1 243 ? -19.517 5.958 9.302 1.00 69.44 243 ASN A CA 1
ATOM 2003 C C . ASN A 1 243 ? -20.525 4.881 8.873 1.00 69.44 243 ASN A C 1
ATOM 2005 O O . ASN A 1 243 ? -21.611 5.217 8.415 1.00 69.44 243 ASN A O 1
ATOM 2009 N N . LEU A 1 244 ? -20.180 3.601 9.042 1.00 68.38 244 LEU A N 1
ATOM 2010 C CA . LEU A 1 244 ? -21.092 2.481 8.813 1.00 68.38 244 LEU A CA 1
ATOM 2011 C C . LEU A 1 244 ? -22.154 2.341 9.913 1.00 68.38 244 LEU A C 1
ATOM 2013 O O . LEU A 1 244 ? -23.153 1.658 9.705 1.00 68.38 244 LEU A O 1
ATOM 2017 N N . CYS A 1 245 ? -21.946 2.969 11.075 1.00 65.62 245 CYS A N 1
ATOM 2018 C CA . CYS A 1 245 ? -22.807 2.830 12.243 1.00 65.62 245 CYS A CA 1
ATOM 2019 C C . CYS A 1 245 ? -23.784 4.014 12.344 1.00 65.62 245 CYS A C 1
ATOM 2021 O O . CYS A 1 245 ? -23.388 5.126 12.693 1.00 65.62 245 CYS A O 1
ATOM 2023 N N . ILE A 1 246 ? -25.075 3.774 12.081 1.00 57.81 246 ILE A N 1
ATOM 2024 C CA . ILE A 1 246 ? -26.118 4.822 11.998 1.00 57.81 246 ILE A CA 1
ATOM 2025 C C . ILE A 1 246 ? -26.466 5.415 13.378 1.00 57.81 246 ILE A C 1
ATOM 2027 O O . ILE A 1 246 ? -26.712 6.615 13.500 1.00 57.81 246 ILE A O 1
ATOM 2031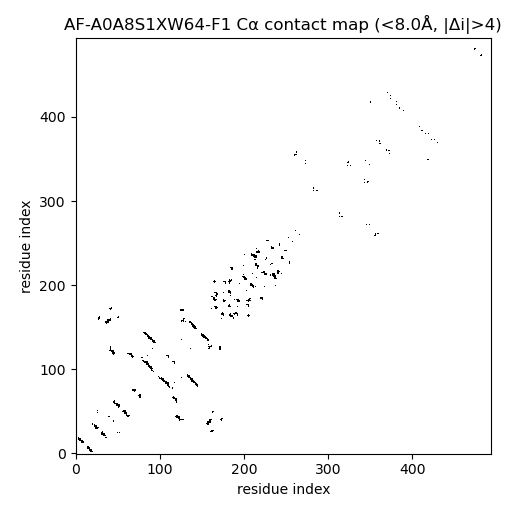 N N . GLN A 1 247 ? -26.466 4.604 14.441 1.00 53.06 247 GLN A N 1
ATOM 2032 C CA . GLN A 1 247 ? -26.638 5.067 15.822 1.00 53.06 247 GLN A CA 1
ATOM 2033 C C . GLN A 1 247 ? -25.318 4.895 16.560 1.00 53.06 247 GLN A C 1
ATOM 2035 O O . GLN A 1 247 ? -24.825 3.783 16.694 1.00 53.06 247 GLN A O 1
ATOM 2040 N N . GLY A 1 248 ? -24.722 6.023 16.962 1.00 45.78 248 GLY A N 1
ATOM 2041 C CA . GLY A 1 248 ? -23.285 6.122 17.188 1.00 45.78 248 GLY A CA 1
ATOM 2042 C C . GLY A 1 248 ? -22.641 4.930 17.904 1.00 45.78 248 GLY A C 1
ATOM 2043 O O . GLY A 1 248 ? -22.829 4.667 19.086 1.00 45.78 248 GLY A O 1
ATOM 2044 N N . HIS A 1 249 ? -21.764 4.271 17.183 1.00 42.78 249 HIS A N 1
ATOM 2045 C CA . HIS A 1 249 ? -20.761 3.446 17.802 1.00 42.78 249 HIS A CA 1
ATOM 2046 C C . HIS A 1 249 ? -19.428 4.143 17.518 1.00 42.78 249 HIS A C 1
ATOM 2048 O O . HIS A 1 249 ? -18.976 4.200 16.381 1.00 42.78 249 HIS A O 1
ATOM 2054 N N . LEU A 1 250 ? -18.869 4.805 18.538 1.00 36.88 250 LEU A N 1
ATOM 2055 C CA . LEU A 1 250 ? -17.529 5.398 18.507 1.00 36.88 250 LEU A CA 1
ATOM 2056 C C . LEU A 1 250 ? -16.615 4.537 19.387 1.00 36.88 250 LEU A C 1
ATOM 2058 O O . LEU A 1 250 ? -16.720 4.592 20.609 1.00 36.88 250 LEU A O 1
ATOM 2062 N N . GLY A 1 251 ? -15.740 3.747 18.760 1.00 40.72 251 GLY A N 1
ATOM 2063 C CA . GLY A 1 251 ? -14.799 2.834 19.431 1.00 40.72 251 GLY A CA 1
ATOM 2064 C C . GLY A 1 251 ? -15.136 1.355 19.211 1.00 40.72 251 GLY A C 1
ATOM 2065 O O . GLY A 1 251 ? -16.190 1.058 18.669 1.00 40.72 251 GLY A O 1
ATOM 2066 N N . GLY A 1 252 ? -14.237 0.433 19.580 1.00 32.94 252 GLY A N 1
ATOM 2067 C CA . GLY A 1 252 ? -14.347 -1.021 19.344 1.00 32.94 252 GLY A CA 1
ATOM 2068 C C . GLY A 1 252 ? -15.548 -1.662 20.052 1.00 32.94 252 GLY A C 1
ATOM 2069 O O . GLY A 1 252 ? -15.430 -2.179 21.159 1.00 32.94 252 GLY A O 1
ATOM 2070 N N . LEU A 1 253 ? -16.724 -1.551 19.436 1.00 42.00 253 LEU A N 1
ATOM 2071 C CA . LEU A 1 253 ? -18.027 -1.695 20.072 1.00 42.00 253 LEU A CA 1
ATOM 2072 C C . LEU A 1 253 ? -18.763 -2.927 19.564 1.00 42.00 253 LEU A C 1
ATOM 2074 O O . LEU A 1 253 ? -19.513 -2.866 18.593 1.00 42.00 253 LEU A O 1
ATOM 2078 N N . CYS A 1 254 ? -18.713 -3.975 20.373 1.00 45.16 254 CYS A N 1
ATOM 2079 C CA . CYS A 1 254 ? -19.980 -4.373 20.973 1.00 45.16 254 CYS A CA 1
ATOM 2080 C C . CYS A 1 254 ? -20.006 -4.210 22.500 1.00 45.16 254 CYS A C 1
ATOM 2082 O O . CYS A 1 254 ? -21.077 -3.879 22.999 1.00 45.16 254 CYS A O 1
ATOM 2084 N N . GLU A 1 255 ? -18.882 -4.253 23.233 1.00 39.66 255 GLU A N 1
ATOM 2085 C CA . GLU A 1 255 ? -18.924 -4.081 24.704 1.00 39.66 255 GLU A CA 1
ATOM 2086 C C . GLU A 1 255 ? -17.742 -3.319 25.334 1.00 39.66 255 GLU A C 1
ATOM 2088 O O . GLU A 1 255 ? -17.957 -2.553 26.270 1.00 39.66 255 GLU A O 1
ATOM 2093 N N . GLU A 1 256 ? -16.512 -3.416 24.824 1.00 38.31 256 GLU A N 1
ATOM 2094 C CA . GLU A 1 256 ? -15.350 -2.941 25.603 1.00 38.31 256 GLU A CA 1
ATOM 2095 C C . GLU A 1 256 ? -15.215 -1.412 25.721 1.00 38.31 256 GLU A C 1
ATOM 2097 O O . GLU A 1 256 ? -14.657 -0.911 26.700 1.00 38.31 256 GLU A O 1
ATOM 2102 N N . CYS A 1 257 ? -15.757 -0.643 24.771 1.00 40.47 257 CYS A N 1
ATOM 2103 C CA . CYS A 1 257 ? -15.700 0.825 24.812 1.00 40.47 257 CYS A CA 1
ATOM 2104 C C . CYS A 1 257 ? -16.950 1.493 25.423 1.00 40.47 257 CYS A C 1
ATOM 2106 O O . CYS A 1 257 ? -16.926 2.703 25.639 1.00 40.47 257 CYS A O 1
ATOM 2108 N N . ASP A 1 258 ? -18.013 0.735 25.735 1.00 39.75 258 ASP A N 1
ATOM 2109 C CA . ASP A 1 258 ? -19.194 1.220 26.481 1.00 39.75 258 ASP A CA 1
ATOM 2110 C C . ASP A 1 258 ? -19.266 0.607 27.889 1.00 39.75 258 ASP A C 1
ATOM 2112 O O . ASP A 1 258 ? -20.338 0.426 28.459 1.00 39.75 258 ASP A O 1
ATOM 2116 N N . ASN A 1 259 ? -18.107 0.360 28.509 1.00 45.81 259 ASN A N 1
ATOM 2117 C CA . ASN A 1 259 ? -18.002 0.050 29.945 1.00 45.81 259 ASN A CA 1
ATOM 2118 C C . ASN A 1 259 ? -18.597 1.151 30.856 1.00 45.81 259 ASN A C 1
ATOM 2120 O O . ASN A 1 259 ? -18.679 0.995 32.074 1.00 45.81 259 ASN A O 1
ATOM 2124 N N . PHE A 1 260 ? -18.989 2.283 30.275 1.00 48.03 260 PHE A N 1
ATOM 2125 C CA . PHE A 1 260 ? -19.271 3.535 30.956 1.00 48.03 260 PHE A CA 1
ATOM 2126 C C . PHE A 1 260 ? -20.691 4.070 30.716 1.00 48.03 260 PHE A C 1
ATOM 2128 O O . PHE A 1 260 ? -21.010 5.144 31.227 1.00 48.03 260 PHE A O 1
ATOM 2135 N N . ASP A 1 261 ? -21.533 3.333 29.978 1.00 45.00 261 ASP A N 1
ATOM 2136 C CA . ASP A 1 261 ? -22.931 3.682 29.677 1.00 45.00 261 ASP A CA 1
ATOM 2137 C C . ASP A 1 261 ? -23.103 5.152 29.262 1.00 45.00 261 ASP A C 1
ATOM 2139 O O . ASP A 1 261 ? -23.905 5.923 29.796 1.00 45.00 261 ASP A O 1
ATOM 2143 N N . ILE A 1 262 ? -22.291 5.583 28.302 1.00 45.50 262 ILE A N 1
ATOM 2144 C CA . ILE A 1 262 ? -22.178 7.008 27.951 1.00 45.50 262 ILE A CA 1
ATOM 2145 C C . ILE A 1 262 ? -23.476 7.513 27.292 1.00 45.50 262 ILE A C 1
ATOM 2147 O O . ILE A 1 262 ? -23.728 8.716 27.215 1.00 45.50 262 ILE A O 1
ATOM 2151 N N . ARG A 1 263 ? -24.327 6.588 26.836 1.00 42.06 263 ARG A N 1
ATOM 2152 C CA . ARG A 1 263 ? -25.573 6.862 26.109 1.00 42.06 263 ARG A CA 1
ATOM 2153 C C . ARG A 1 263 ? -26.835 6.610 26.935 1.00 42.06 263 ARG A C 1
ATOM 2155 O O . ARG A 1 263 ? -27.921 6.879 26.433 1.00 42.06 263 ARG A O 1
ATOM 2162 N N . GLY A 1 264 ? -26.698 6.172 28.190 1.00 40.50 264 GLY A N 1
ATOM 2163 C CA . GLY A 1 264 ? -27.784 6.126 29.173 1.00 40.50 264 GLY A CA 1
ATOM 2164 C C . GLY A 1 264 ? -28.835 5.040 28.942 1.00 40.50 264 GLY A C 1
ATOM 2165 O O . GLY A 1 264 ? -29.967 5.197 29.401 1.00 40.50 264 GLY A O 1
ATOM 2166 N N . TYR A 1 265 ? -28.480 3.962 28.241 1.00 44.97 265 TYR A N 1
ATOM 2167 C CA . TYR A 1 265 ? -29.356 2.800 28.025 1.00 44.97 265 TYR A CA 1
ATOM 2168 C C . TYR A 1 265 ? -28.852 1.534 28.741 1.00 44.97 265 TYR A C 1
ATOM 2170 O O . TYR A 1 265 ? -29.522 0.501 28.722 1.00 44.97 265 TYR A O 1
ATOM 2178 N N . GLY A 1 266 ? -27.701 1.605 29.409 1.00 39.22 266 GLY A N 1
ATOM 2179 C CA . GLY A 1 266 ? -27.226 0.613 30.360 1.00 39.22 266 GLY A CA 1
ATOM 2180 C C . GLY A 1 266 ? -28.078 0.661 31.624 1.00 39.22 266 GLY A C 1
ATOM 2181 O O . GLY A 1 266 ? -27.986 1.564 32.448 1.00 39.22 266 GLY A O 1
ATOM 2182 N N . MET A 1 267 ? -28.926 -0.346 31.811 1.00 41.78 267 MET A N 1
ATOM 2183 C CA . MET A 1 267 ? -29.837 -0.452 32.960 1.00 41.78 267 MET A CA 1
ATOM 2184 C C . MET A 1 267 ? -29.145 -0.745 34.306 1.00 41.78 267 MET A C 1
ATOM 2186 O O . MET A 1 267 ? -29.769 -1.261 35.230 1.00 41.78 267 MET A O 1
ATOM 2190 N N . PHE A 1 268 ? -27.865 -0.417 34.466 1.00 49.56 268 PHE A N 1
ATOM 2191 C CA . PHE A 1 268 ? -27.108 -0.785 35.651 1.00 49.56 268 PHE A CA 1
ATOM 2192 C C . PHE A 1 268 ? -26.152 0.344 36.070 1.00 49.56 268 PHE A C 1
ATOM 2194 O O . PHE A 1 268 ? -25.353 0.820 35.278 1.00 49.56 268 PHE A O 1
ATOM 2201 N N . TYR A 1 269 ? -26.229 0.730 37.353 1.00 53.72 269 TYR A N 1
ATOM 2202 C CA . TYR A 1 269 ? -25.202 1.446 38.143 1.00 53.72 269 TYR A CA 1
ATOM 2203 C C . TYR A 1 269 ? -25.369 2.927 38.543 1.00 53.72 269 TYR A C 1
ATOM 2205 O O . TYR A 1 269 ? -24.503 3.427 39.261 1.00 53.72 269 TYR A O 1
ATOM 2213 N N . LYS A 1 270 ? -26.502 3.613 38.314 1.00 50.72 270 LYS A N 1
ATOM 2214 C CA . LYS A 1 270 ? -26.731 4.920 38.995 1.00 50.72 270 LYS A CA 1
ATOM 2215 C C . LYS A 1 270 ? -26.869 4.810 40.527 1.00 50.72 270 LYS A C 1
ATOM 2217 O O . LYS A 1 270 ? -26.443 5.708 41.248 1.00 50.72 270 LYS A O 1
ATOM 2222 N N . ASN A 1 271 ? -27.390 3.695 41.044 1.00 53.94 271 ASN A N 1
ATOM 2223 C CA . ASN A 1 271 ? -27.658 3.541 42.484 1.00 53.94 271 ASN A CA 1
ATOM 2224 C C . ASN A 1 271 ? -26.423 3.138 43.312 1.00 53.94 271 ASN A C 1
ATOM 2226 O O . ASN A 1 271 ? -26.346 3.445 44.499 1.00 53.94 271 ASN A O 1
ATOM 2230 N N . VAL A 1 272 ? -25.431 2.486 42.700 1.00 54.84 272 VAL A N 1
ATOM 2231 C CA . VAL A 1 272 ? -24.267 1.935 43.417 1.00 54.84 272 VAL A CA 1
ATOM 2232 C C . VAL A 1 272 ? -23.270 3.022 43.831 1.00 54.84 272 VAL A C 1
ATOM 2234 O O . VAL A 1 272 ? -22.751 2.990 44.948 1.00 54.84 272 VAL A O 1
ATOM 2237 N N . ALA A 1 273 ? -23.048 4.026 42.977 1.00 52.84 273 ALA A N 1
ATOM 2238 C CA . ALA A 1 273 ? -22.155 5.141 43.289 1.00 52.84 273 ALA A CA 1
ATOM 2239 C C . ALA A 1 273 ? -22.648 5.959 44.499 1.00 52.84 273 ALA A C 1
ATOM 2241 O O . ALA A 1 273 ? -21.857 6.321 45.369 1.00 52.84 273 ALA A O 1
ATOM 2242 N N . LEU A 1 274 ? -23.964 6.182 44.609 1.00 60.94 274 LEU A N 1
ATOM 2243 C CA . LEU A 1 274 ? -24.564 6.881 45.751 1.00 60.94 274 LEU A CA 1
ATOM 2244 C C . LEU A 1 274 ? -24.405 6.095 47.060 1.00 60.94 274 LEU A C 1
ATOM 2246 O O . LEU A 1 274 ? -24.092 6.686 48.093 1.00 60.94 274 LEU A O 1
ATOM 2250 N N . ILE A 1 275 ? -24.544 4.766 47.020 1.00 65.12 275 ILE A N 1
ATOM 2251 C CA . ILE A 1 275 ? -24.353 3.902 48.196 1.00 65.12 275 ILE A CA 1
ATOM 2252 C C . ILE A 1 275 ? -22.896 3.953 48.682 1.00 65.12 275 ILE A C 1
ATOM 2254 O O . ILE A 1 275 ? -22.657 4.101 49.880 1.00 65.12 275 ILE A O 1
ATOM 2258 N N . SER A 1 276 ? -21.924 3.912 47.765 1.00 63.25 276 SER A N 1
ATOM 2259 C CA . SER A 1 276 ? -20.492 4.037 48.087 1.00 63.25 276 SER A CA 1
ATOM 2260 C C . SER A 1 276 ? -20.160 5.364 48.791 1.00 63.25 276 SER A C 1
ATOM 2262 O O . SER A 1 276 ? -19.493 5.376 49.833 1.00 63.25 276 SER A O 1
ATOM 2264 N N . ILE A 1 277 ? -20.698 6.483 48.289 1.00 64.25 277 ILE A N 1
ATOM 2265 C CA . ILE A 1 277 ? -20.508 7.817 48.884 1.00 64.25 277 ILE A CA 1
ATOM 2266 C C . ILE A 1 277 ? -21.136 7.895 50.287 1.00 64.25 277 ILE A C 1
ATOM 2268 O O . ILE A 1 277 ? -20.543 8.443 51.216 1.00 64.25 277 ILE A O 1
ATOM 2272 N N . ILE A 1 278 ? -22.315 7.301 50.489 1.00 68.94 278 ILE A N 1
ATOM 2273 C CA . ILE A 1 278 ? -22.979 7.283 51.802 1.00 68.94 278 ILE A CA 1
ATOM 2274 C C . ILE A 1 278 ? -22.182 6.452 52.824 1.00 68.94 278 ILE A C 1
ATOM 2276 O O . ILE A 1 278 ? -22.027 6.873 53.975 1.00 68.94 278 ILE A O 1
ATOM 2280 N N . ILE A 1 279 ? -21.649 5.291 52.422 1.00 69.94 279 ILE A N 1
ATOM 2281 C CA . ILE A 1 279 ? -20.852 4.415 53.300 1.00 69.94 279 ILE A CA 1
ATOM 2282 C C . ILE A 1 279 ? -19.549 5.106 53.720 1.00 69.94 279 ILE A C 1
ATOM 2284 O O . ILE A 1 279 ? -19.192 5.102 54.902 1.00 69.94 279 ILE A O 1
ATOM 2288 N N . THR A 1 280 ? -18.860 5.740 52.772 1.00 66.50 280 THR A N 1
ATOM 2289 C CA . THR A 1 280 ? -17.613 6.473 53.039 1.00 66.50 280 THR A CA 1
ATOM 2290 C C . THR A 1 280 ? -17.837 7.673 53.960 1.00 66.50 280 THR A C 1
ATOM 2292 O O . THR A 1 280 ? -17.103 7.825 54.939 1.00 66.50 280 THR A O 1
ATOM 2295 N N . LEU A 1 281 ? -18.897 8.463 53.749 1.00 64.69 281 LEU A N 1
ATOM 2296 C CA . LEU A 1 281 ? -19.247 9.581 54.635 1.00 64.69 281 LEU A CA 1
ATOM 2297 C C . LEU A 1 281 ? -19.564 9.124 56.066 1.00 64.69 281 LEU A C 1
ATOM 2299 O O . LEU A 1 281 ? -19.070 9.727 57.021 1.00 64.69 281 LEU A O 1
ATOM 2303 N N . ARG A 1 282 ? -20.316 8.026 56.233 1.00 70.69 282 ARG A N 1
ATOM 2304 C CA . ARG A 1 282 ? -20.588 7.445 57.563 1.00 70.69 282 ARG A CA 1
ATOM 2305 C C . ARG A 1 282 ? -19.315 6.998 58.277 1.00 70.69 282 ARG A C 1
ATOM 2307 O O . ARG A 1 282 ? -19.183 7.211 59.483 1.00 70.69 282 ARG A O 1
ATOM 2314 N N . SER A 1 283 ? -18.383 6.392 57.545 1.00 68.75 283 SER A N 1
ATOM 2315 C CA . SER A 1 283 ? -17.097 5.951 58.094 1.00 68.75 283 SER A CA 1
ATOM 2316 C C . SER A 1 283 ? -16.265 7.129 58.606 1.00 68.75 283 SER A C 1
ATOM 2318 O O . SER A 1 283 ? -15.764 7.112 59.734 1.00 68.75 283 SER A O 1
ATOM 2320 N N . ILE A 1 284 ? -16.199 8.204 57.817 1.00 66.75 284 ILE A N 1
ATOM 2321 C CA . ILE A 1 284 ? -15.466 9.425 58.167 1.00 66.75 284 ILE A CA 1
ATOM 2322 C C . ILE A 1 284 ? -16.103 10.126 59.367 1.00 66.75 284 ILE A C 1
ATOM 2324 O O . ILE A 1 284 ? -15.383 10.561 60.264 1.00 66.75 284 ILE A O 1
ATOM 2328 N N . GLU A 1 285 ? -17.435 10.209 59.433 1.00 75.25 285 GLU A N 1
ATOM 2329 C CA . GLU A 1 285 ? -18.125 10.813 60.576 1.00 75.25 285 GLU A CA 1
ATOM 2330 C C . GLU A 1 285 ? -17.825 10.059 61.879 1.00 75.25 285 GLU A C 1
ATOM 2332 O O . GLU A 1 285 ? -17.451 10.683 62.876 1.00 75.25 285 GLU A O 1
ATOM 2337 N N . LYS A 1 286 ? -17.920 8.721 61.872 1.00 69.06 286 LYS A N 1
ATOM 2338 C CA . LYS A 1 286 ? -17.585 7.899 63.046 1.00 69.06 286 LYS A CA 1
ATOM 2339 C C . LYS A 1 286 ? -16.116 8.054 63.442 1.00 69.06 286 LYS A C 1
ATOM 2341 O O . LYS A 1 286 ? -15.832 8.279 64.618 1.00 69.06 286 LYS A O 1
ATOM 2346 N N . SER A 1 287 ? -15.198 8.025 62.474 1.00 60.00 287 SER A N 1
ATOM 2347 C CA . SER A 1 287 ? -13.766 8.234 62.721 1.00 60.00 287 SER A CA 1
ATOM 2348 C C . SER A 1 287 ? -13.478 9.621 63.306 1.00 60.00 287 SER A C 1
ATOM 2350 O O . SER A 1 287 ? -12.694 9.740 64.244 1.00 60.00 287 SER A O 1
ATOM 2352 N N . ASN A 1 288 ? -14.137 10.673 62.810 1.00 65.06 288 ASN A N 1
ATOM 2353 C CA . ASN A 1 288 ? -13.976 12.038 63.316 1.00 65.06 288 ASN A CA 1
ATOM 2354 C C . ASN A 1 288 ? -14.576 12.217 64.715 1.00 65.06 288 ASN A C 1
ATOM 2356 O O . ASN A 1 288 ? -13.979 12.906 65.544 1.00 65.06 288 ASN A O 1
ATOM 2360 N N . ARG A 1 289 ? -15.712 11.572 65.018 1.00 66.44 289 ARG A N 1
ATOM 2361 C CA . ARG A 1 289 ? -16.272 11.546 66.380 1.00 66.44 289 ARG A CA 1
ATOM 2362 C C . ARG A 1 289 ? -15.312 10.865 67.355 1.00 66.44 289 ARG A C 1
ATOM 2364 O O . ARG A 1 289 ? -15.016 11.457 68.391 1.00 66.44 289 ARG A O 1
ATOM 2371 N N . LEU A 1 290 ? -14.760 9.705 66.990 1.00 61.50 290 LEU A N 1
ATOM 2372 C CA . LEU A 1 290 ? -13.713 9.009 67.753 1.00 61.50 290 LEU A CA 1
ATOM 2373 C C . LEU A 1 290 ? -12.469 9.882 67.955 1.00 61.50 290 LEU A C 1
ATOM 2375 O O . LEU A 1 290 ? -11.945 9.984 69.059 1.00 61.50 290 LEU A O 1
ATOM 2379 N N . PHE A 1 291 ? -12.018 10.578 66.914 1.00 59.25 291 PHE A N 1
ATOM 2380 C CA . PHE A 1 291 ? -10.863 1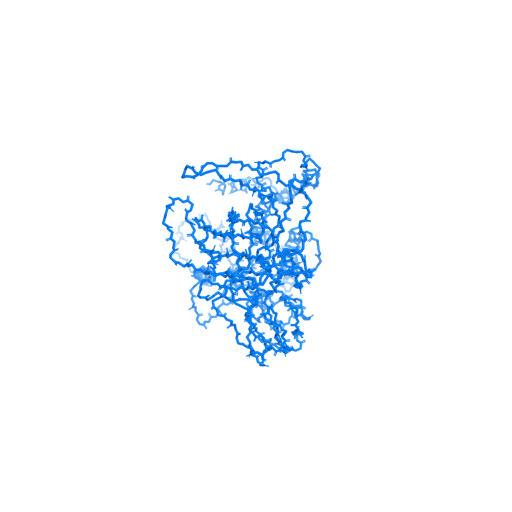1.466 67.023 1.00 59.25 291 PHE A CA 1
ATOM 2381 C C . PHE A 1 291 ? -11.150 12.673 67.931 1.00 59.25 291 PHE A C 1
ATOM 2383 O O . PHE A 1 291 ? -10.297 13.076 68.721 1.00 59.25 291 PHE A O 1
ATOM 2390 N N . SER A 1 292 ? -12.366 13.229 67.874 1.00 62.81 292 SER A N 1
ATOM 2391 C CA . SER A 1 292 ? -12.790 14.331 68.746 1.00 62.81 292 SER A CA 1
ATOM 2392 C C . SER A 1 292 ? -12.906 13.910 70.217 1.00 62.81 292 SER A C 1
ATOM 2394 O O . SER A 1 292 ? -12.451 14.645 71.096 1.00 62.81 292 SER A O 1
ATOM 2396 N N . SER A 1 293 ? -13.421 12.705 70.493 1.00 61.62 293 SER A N 1
ATOM 2397 C CA . SER A 1 293 ? -13.539 12.174 71.854 1.00 61.62 293 SER A CA 1
ATOM 2398 C C . SER A 1 293 ? -12.173 11.823 72.447 1.00 61.62 293 SER A C 1
ATOM 2400 O O . SER A 1 293 ? -11.937 12.069 73.630 1.00 61.62 293 SER A O 1
ATOM 2402 N N . LEU A 1 294 ? -11.228 11.359 71.623 1.00 52.88 294 LEU A N 1
ATOM 2403 C CA . LEU A 1 294 ? -9.836 11.135 72.020 1.00 52.88 294 LEU A CA 1
ATOM 2404 C C . LEU A 1 294 ? -9.075 12.448 72.272 1.00 52.88 294 LEU A C 1
ATOM 2406 O O . LEU A 1 294 ? -8.293 12.526 73.220 1.00 52.88 294 LEU A O 1
ATOM 2410 N N . LYS A 1 295 ? -9.345 13.506 71.497 1.00 52.72 295 LYS A N 1
ATOM 2411 C CA . LYS A 1 295 ? -8.717 14.828 71.678 1.00 52.72 295 LYS A CA 1
ATOM 2412 C C . LYS A 1 295 ? -9.184 15.537 72.957 1.00 52.72 295 LYS A C 1
ATOM 2414 O O . LYS A 1 295 ? -8.401 16.246 73.578 1.00 52.72 295 LYS A O 1
ATOM 2419 N N . ILE A 1 296 ? -10.422 15.295 73.397 1.00 53.41 296 ILE A N 1
ATOM 2420 C CA . ILE A 1 296 ? -10.952 15.792 74.683 1.00 53.41 296 ILE A CA 1
ATOM 2421 C C . ILE A 1 296 ? -10.392 14.994 75.876 1.00 53.41 296 ILE A C 1
ATOM 2423 O O . ILE A 1 296 ? -10.268 15.525 76.978 1.00 53.41 296 ILE A O 1
ATOM 2427 N N . ARG A 1 297 ? -9.976 13.738 75.665 1.00 46.16 297 ARG A N 1
ATOM 2428 C CA . ARG A 1 297 ? -9.470 12.850 76.727 1.00 46.16 297 ARG A CA 1
ATOM 2429 C C . ARG A 1 297 ? -7.945 12.871 76.904 1.00 46.16 297 ARG A C 1
ATOM 2431 O O . ARG A 1 297 ? -7.422 12.211 77.800 1.00 46.16 297 ARG A O 1
ATOM 2438 N N . GLN A 1 298 ? -7.229 13.691 76.132 1.00 48.28 298 GLN A N 1
ATOM 2439 C CA . GLN A 1 298 ? -5.765 13.841 76.164 1.00 48.28 298 GLN A CA 1
ATOM 2440 C C . GLN A 1 298 ? -5.182 14.517 77.428 1.00 48.28 298 GLN A C 1
ATOM 2442 O O . GLN A 1 298 ? -4.012 14.888 77.434 1.00 48.28 298 GLN A O 1
ATOM 2447 N N . ARG A 1 299 ? -5.939 14.617 78.533 1.00 53.44 299 ARG A N 1
ATOM 2448 C CA . ARG A 1 299 ? -5.363 14.894 79.864 1.00 53.44 299 ARG A CA 1
ATOM 2449 C C . ARG A 1 299 ? -4.970 13.644 80.659 1.00 53.44 299 ARG A C 1
ATOM 2451 O O . ARG A 1 299 ? -4.324 13.789 81.688 1.00 53.44 299 ARG A O 1
ATOM 2458 N N . PHE A 1 300 ? -5.263 12.433 80.177 1.00 49.56 300 PHE A N 1
ATOM 2459 C CA . PHE A 1 300 ? -4.793 11.195 80.810 1.00 49.56 300 PHE A CA 1
ATOM 2460 C C . PHE A 1 300 ? -4.245 10.211 79.770 1.00 49.56 300 PHE A C 1
ATOM 2462 O O . PHE A 1 300 ? -4.953 9.349 79.257 1.00 49.56 300 PHE A O 1
ATOM 2469 N N . SER A 1 301 ? -2.944 10.311 79.491 1.00 47.19 301 SER A N 1
ATOM 2470 C CA . SER A 1 301 ? -2.178 9.446 78.576 1.00 47.19 301 SER A CA 1
ATOM 2471 C C . SER A 1 301 ? -2.008 7.990 79.044 1.00 47.19 301 SER A C 1
ATOM 2473 O O . SER A 1 301 ? -1.267 7.230 78.427 1.00 47.19 301 SER A O 1
ATOM 2475 N N . LYS A 1 302 ? -2.687 7.566 80.119 1.00 48.41 302 LYS A N 1
ATOM 2476 C CA . LYS A 1 302 ? -2.496 6.246 80.745 1.00 48.41 302 LYS A CA 1
ATOM 2477 C C . LYS A 1 302 ? -3.628 5.236 80.532 1.00 48.41 302 LYS A C 1
ATOM 2479 O O . LYS A 1 302 ? -3.641 4.198 81.180 1.00 48.41 302 LYS A O 1
ATOM 2484 N N . ILE A 1 303 ? -4.536 5.485 79.588 1.00 47.50 303 ILE A N 1
ATOM 2485 C CA . ILE A 1 303 ? -5.550 4.505 79.151 1.00 47.50 303 ILE A CA 1
ATOM 2486 C C . ILE A 1 303 ? -5.440 4.323 77.630 1.00 47.50 303 ILE A C 1
ATOM 2488 O O . ILE A 1 303 ? -6.371 4.597 76.885 1.00 47.50 303 ILE A O 1
ATOM 2492 N N . ILE A 1 304 ? -4.261 3.926 77.145 1.00 48.00 304 ILE A N 1
ATOM 2493 C CA . ILE A 1 304 ? -4.035 3.646 75.713 1.00 48.00 304 ILE A CA 1
ATOM 2494 C C . ILE A 1 304 ? -4.363 2.182 75.347 1.00 48.00 304 ILE A C 1
ATOM 2496 O O . ILE A 1 304 ? -4.468 1.860 74.173 1.00 48.00 304 ILE A O 1
ATOM 2500 N N . PHE A 1 305 ? -4.655 1.304 76.314 1.00 46.31 305 PHE A N 1
ATOM 2501 C CA . PHE A 1 305 ? -4.959 -0.112 76.043 1.00 46.31 305 PHE A CA 1
ATOM 2502 C C . PHE A 1 305 ? -6.239 -0.625 76.719 1.00 46.31 305 PHE A C 1
ATOM 2504 O O . PHE A 1 305 ? -6.279 -1.696 77.314 1.00 46.31 305 PHE A O 1
ATOM 2511 N N . LYS A 1 306 ? -7.329 0.134 76.596 1.00 42.47 306 LYS A N 1
ATOM 2512 C CA . LYS A 1 306 ? -8.684 -0.441 76.641 1.00 42.47 306 LYS A CA 1
ATOM 2513 C C . LYS A 1 306 ? -9.495 0.134 75.484 1.00 42.47 306 LYS A C 1
ATOM 2515 O O . LYS A 1 306 ? -10.443 0.893 75.648 1.00 42.47 306 LYS A O 1
ATOM 2520 N N . LEU A 1 307 ? -8.981 -0.153 74.294 1.00 45.94 307 LEU A N 1
ATOM 2521 C CA . LEU A 1 307 ? -9.627 0.080 73.016 1.00 45.94 307 LEU A CA 1
ATOM 2522 C C . LEU A 1 307 ? -10.687 -1.016 72.855 1.00 45.94 307 LEU A C 1
ATOM 2524 O O . LEU A 1 307 ? -10.452 -2.039 72.223 1.00 45.94 307 LEU A O 1
ATOM 2528 N N . ASP A 1 308 ? -11.849 -0.804 73.466 1.00 44.00 308 ASP A N 1
ATOM 2529 C CA . ASP A 1 308 ? -13.089 -1.448 73.026 1.00 44.00 308 ASP A CA 1
ATOM 2530 C C . ASP A 1 308 ? -13.508 -0.712 71.743 1.00 44.00 308 ASP A C 1
ATOM 2532 O O . ASP A 1 308 ? -14.308 0.223 71.732 1.00 44.00 308 ASP A O 1
ATOM 2536 N N . GLN A 1 309 ? -12.718 -0.950 70.698 1.00 46.81 309 GLN A N 1
ATOM 2537 C CA . GLN A 1 309 ? -12.654 -0.131 69.502 1.00 46.81 309 GLN A CA 1
ATOM 2538 C C . GLN A 1 309 ? -13.758 -0.603 68.563 1.00 46.81 309 GLN A C 1
ATOM 2540 O O . GLN A 1 309 ? -13.694 -1.731 68.087 1.00 46.81 309 GLN A O 1
ATOM 2545 N N . ASP A 1 310 ? -14.750 0.258 68.310 1.00 54.53 310 ASP A N 1
ATOM 2546 C CA . ASP A 1 310 ? -15.872 0.028 67.392 1.00 54.53 310 ASP A CA 1
ATOM 2547 C C . ASP A 1 310 ? -15.417 -0.699 66.115 1.00 54.53 310 ASP A C 1
ATOM 2549 O O . ASP A 1 310 ? -14.906 -0.080 65.165 1.00 54.53 310 ASP A O 1
ATOM 2553 N N . HIS A 1 311 ? -15.615 -2.023 66.107 1.00 59.88 311 HIS A N 1
ATOM 2554 C CA . HIS A 1 311 ? -15.116 -2.944 65.086 1.00 59.88 311 HIS A CA 1
ATOM 2555 C C . HIS A 1 311 ? -15.539 -2.528 63.673 1.00 59.88 311 HIS A C 1
ATOM 2557 O O . HIS A 1 311 ? -14.805 -2.752 62.713 1.00 59.88 311 HIS A O 1
ATOM 2563 N N . GLU A 1 312 ? -16.677 -1.845 63.541 1.00 56.78 312 GLU A N 1
ATOM 2564 C CA . GLU A 1 312 ? -17.203 -1.358 62.267 1.00 56.78 312 GLU A CA 1
ATOM 2565 C C . GLU A 1 312 ? -16.281 -0.360 61.554 1.00 56.78 312 GLU A C 1
ATOM 2567 O O . GLU A 1 312 ? -16.132 -0.426 60.338 1.00 56.78 312 GLU A O 1
ATOM 2572 N N . SER A 1 313 ? -15.641 0.566 62.276 1.00 53.03 313 SER A N 1
ATOM 2573 C CA . SER A 1 313 ? -14.797 1.594 61.641 1.00 53.03 313 SER A CA 1
ATOM 2574 C C . SER A 1 313 ? -13.505 1.001 61.068 1.00 53.03 313 SER A C 1
ATOM 2576 O O . SER A 1 313 ? -13.071 1.361 59.971 1.00 53.03 313 SER A O 1
ATOM 2578 N N . ILE A 1 3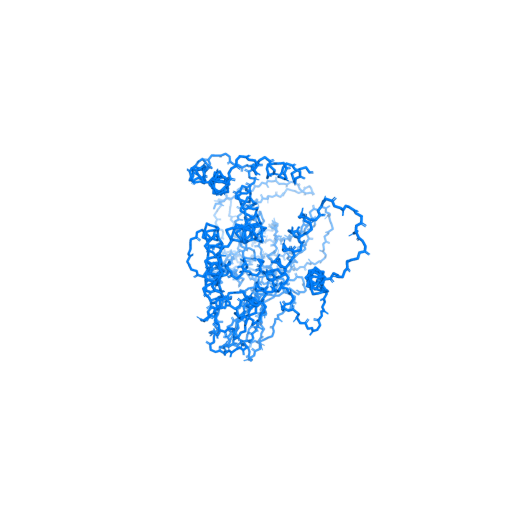14 ? -12.938 0.026 61.781 1.00 67.19 314 ILE A N 1
ATOM 2579 C CA . ILE A 1 314 ? -11.764 -0.742 61.361 1.00 67.19 314 ILE A CA 1
ATOM 2580 C C . ILE A 1 314 ? -12.141 -1.663 60.202 1.00 67.19 314 ILE A C 1
ATOM 2582 O O . ILE A 1 314 ? -11.411 -1.708 59.217 1.00 67.19 314 ILE A O 1
ATOM 2586 N N . LEU A 1 315 ? -13.296 -2.332 60.272 1.00 61.75 315 LEU A N 1
ATOM 2587 C CA . LEU A 1 315 ? -13.811 -3.177 59.192 1.00 61.75 315 LEU A CA 1
ATOM 2588 C C . LEU A 1 315 ? -14.038 -2.385 57.903 1.00 61.75 315 LEU A C 1
ATOM 2590 O O . LEU A 1 315 ? -13.612 -2.836 56.845 1.00 61.75 315 LEU A O 1
ATOM 2594 N N . ILE A 1 316 ? -14.625 -1.185 57.973 1.00 60.56 316 ILE A N 1
ATOM 2595 C CA . ILE A 1 316 ? -14.821 -0.344 56.781 1.00 60.56 316 ILE A CA 1
ATOM 2596 C C . ILE A 1 316 ? -13.475 0.120 56.213 1.00 60.56 316 ILE A C 1
ATOM 2598 O O . ILE A 1 316 ? -13.282 0.113 54.998 1.00 60.56 316 ILE A O 1
ATOM 2602 N N . LYS A 1 317 ? -12.517 0.496 57.069 1.00 64.00 317 LYS A N 1
ATOM 2603 C CA . LYS A 1 317 ? -11.183 0.903 56.612 1.00 64.00 317 LYS A CA 1
ATOM 2604 C C . LYS A 1 317 ? -10.399 -0.266 56.007 1.00 64.00 317 LYS A C 1
ATOM 2606 O O . LYS A 1 317 ? -9.732 -0.080 54.993 1.00 64.00 317 LYS A O 1
ATOM 2611 N N . MET A 1 318 ? -10.510 -1.463 56.584 1.00 62.00 318 MET A N 1
ATOM 2612 C CA . MET A 1 318 ? -9.948 -2.684 56.006 1.00 62.00 318 MET A CA 1
ATOM 2613 C C . MET A 1 318 ? -10.601 -3.001 54.664 1.00 62.00 318 MET A C 1
ATOM 2615 O O . MET A 1 318 ? -9.879 -3.226 53.702 1.00 62.00 318 MET A O 1
ATOM 2619 N N . LEU A 1 319 ? -11.932 -2.943 54.560 1.00 70.94 319 LEU A N 1
ATOM 2620 C CA . LEU A 1 319 ? -12.655 -3.171 53.307 1.00 70.94 319 LEU A CA 1
ATOM 2621 C C . LEU A 1 319 ? -12.193 -2.207 52.206 1.00 70.94 319 LEU A C 1
ATOM 2623 O O . LEU A 1 319 ? -11.902 -2.648 51.099 1.00 70.94 319 LEU A O 1
ATOM 2627 N N . LEU A 1 320 ? -12.069 -0.912 52.513 1.00 63.94 320 LEU A N 1
ATOM 2628 C CA . LEU A 1 320 ? -11.576 0.087 51.559 1.00 63.94 320 LEU A CA 1
ATOM 2629 C C . LEU A 1 320 ? -10.126 -0.185 51.136 1.00 63.94 320 LEU A C 1
ATOM 2631 O O . LEU A 1 320 ? -9.821 -0.111 49.949 1.00 63.94 320 LEU A O 1
ATOM 2635 N N . ASN A 1 321 ? -9.248 -0.559 52.072 1.00 67.69 321 ASN A N 1
ATOM 2636 C CA . ASN A 1 321 ? -7.874 -0.948 51.745 1.00 67.69 321 ASN A CA 1
ATOM 2637 C C . ASN A 1 321 ? -7.824 -2.209 50.870 1.00 67.69 321 ASN A C 1
ATOM 2639 O O . ASN A 1 321 ? -7.046 -2.251 49.920 1.00 67.69 321 ASN A O 1
ATOM 2643 N N . TYR A 1 322 ? -8.663 -3.212 51.142 1.00 70.81 322 TYR A N 1
ATOM 2644 C CA . TYR A 1 322 ? -8.753 -4.415 50.315 1.00 70.81 322 TYR A CA 1
ATOM 2645 C C . TYR A 1 322 ? -9.267 -4.097 48.911 1.00 70.81 322 TYR A C 1
ATOM 2647 O O . TYR A 1 322 ? -8.655 -4.538 47.944 1.00 70.81 322 TYR A O 1
ATOM 2655 N N . LEU A 1 323 ? -10.322 -3.286 48.773 1.00 66.44 323 LEU A N 1
ATOM 2656 C CA . LEU A 1 323 ? -10.822 -2.843 47.465 1.00 66.44 323 LEU A CA 1
ATOM 2657 C C . LEU A 1 323 ? -9.750 -2.082 46.674 1.00 66.44 323 LEU A C 1
ATOM 2659 O O . LEU A 1 323 ? -9.638 -2.259 45.463 1.00 66.44 323 LEU A O 1
ATOM 2663 N N . TRP A 1 324 ? -8.922 -1.285 47.352 1.00 69.69 324 TRP A N 1
ATOM 2664 C CA . TRP A 1 324 ? -7.818 -0.569 46.716 1.00 69.69 324 TRP A CA 1
ATOM 2665 C C . TRP A 1 324 ? -6.696 -1.511 46.257 1.00 69.69 324 TRP A C 1
ATOM 2667 O O . TRP A 1 324 ? -6.245 -1.415 45.117 1.00 69.69 324 TRP A O 1
ATOM 2677 N N . ILE A 1 325 ? -6.301 -2.479 47.094 1.00 66.56 325 ILE A N 1
ATOM 2678 C CA . ILE A 1 325 ? -5.328 -3.522 46.728 1.00 66.56 325 ILE A CA 1
ATOM 2679 C C . ILE A 1 325 ? -5.840 -4.344 45.540 1.00 66.56 325 ILE A C 1
ATOM 2681 O O . ILE A 1 325 ? -5.100 -4.544 44.579 1.00 66.56 325 ILE A O 1
ATOM 2685 N N . PHE A 1 326 ? -7.106 -4.770 45.560 1.00 65.44 326 PHE A N 1
ATOM 2686 C CA . PHE A 1 326 ? -7.709 -5.493 44.441 1.00 65.44 326 PHE A CA 1
ATOM 2687 C C . PHE A 1 326 ? -7.705 -4.654 43.164 1.00 65.44 326 PHE A C 1
ATOM 2689 O O . PHE A 1 326 ? -7.303 -5.158 42.122 1.00 65.44 326 PHE A O 1
ATOM 2696 N N . SER A 1 327 ? -8.054 -3.368 43.246 1.00 64.06 327 SER A N 1
ATOM 2697 C CA . SER A 1 327 ? -7.991 -2.454 42.102 1.00 64.06 327 SER A CA 1
ATOM 2698 C C . SER A 1 327 ? -6.594 -2.383 41.479 1.00 64.06 327 SER A C 1
ATOM 2700 O O . SER A 1 327 ? -6.482 -2.380 40.258 1.00 64.06 327 SER A O 1
ATOM 2702 N N . VAL A 1 328 ? -5.532 -2.362 42.292 1.00 68.06 328 VAL A N 1
ATOM 2703 C CA . VAL A 1 328 ? -4.144 -2.380 41.801 1.00 68.06 328 VAL A CA 1
ATOM 2704 C C . VAL A 1 328 ? -3.795 -3.737 41.183 1.00 68.06 328 VAL A C 1
ATOM 2706 O O . VAL A 1 328 ? -3.204 -3.781 40.108 1.00 68.06 328 VAL A O 1
ATOM 2709 N N . ILE A 1 329 ? -4.202 -4.851 41.795 1.00 67.69 329 ILE A N 1
ATOM 2710 C CA . ILE A 1 329 ? -3.972 -6.195 41.239 1.00 67.69 329 ILE A CA 1
ATOM 2711 C C . ILE A 1 329 ? -4.650 -6.351 39.868 1.00 67.69 329 ILE A C 1
ATOM 2713 O O . ILE A 1 329 ? -4.030 -6.877 38.947 1.00 67.69 329 ILE A O 1
ATOM 2717 N N . PHE A 1 330 ? -5.873 -5.839 39.695 1.00 62.09 330 PHE A N 1
ATOM 2718 C CA . PHE A 1 330 ? -6.586 -5.893 38.413 1.00 62.09 330 PHE A CA 1
ATOM 2719 C C . PHE A 1 330 ? -5.935 -5.041 37.317 1.00 62.09 330 PHE A C 1
ATOM 2721 O O . PHE A 1 330 ? -6.007 -5.407 36.146 1.00 62.09 330 PHE A O 1
ATOM 2728 N N . THR A 1 331 ? -5.213 -3.969 37.667 1.00 56.84 331 THR A N 1
ATOM 2729 C CA . THR A 1 331 ? -4.447 -3.211 36.659 1.00 56.84 331 THR A CA 1
ATOM 2730 C C . THR A 1 331 ? -3.278 -3.993 36.049 1.00 56.84 331 THR A C 1
ATOM 2732 O O . THR A 1 331 ? -2.782 -3.598 34.997 1.00 56.84 331 THR A O 1
ATOM 2735 N N . PHE A 1 332 ? -2.860 -5.125 36.633 1.00 63.72 332 PHE A N 1
ATOM 2736 C CA . PHE A 1 332 ? -1.769 -5.953 36.101 1.00 63.72 332 PHE A CA 1
ATOM 2737 C C . PHE A 1 332 ? -2.161 -6.886 34.937 1.00 63.72 332 PHE A C 1
ATOM 2739 O O . PHE A 1 332 ? -1.391 -7.778 34.592 1.00 63.72 332 PHE A O 1
ATOM 2746 N N . ASN A 1 333 ? -3.300 -6.657 34.275 1.00 45.38 333 ASN A N 1
ATOM 2747 C CA . ASN A 1 333 ? -3.720 -7.368 33.058 1.00 45.38 333 ASN A CA 1
ATOM 2748 C C . ASN A 1 333 ? -3.691 -8.905 33.197 1.00 45.38 333 ASN A C 1
ATOM 2750 O O . ASN A 1 333 ? -3.289 -9.636 32.291 1.00 45.38 333 ASN A O 1
ATOM 2754 N N . THR A 1 334 ? -4.076 -9.402 34.370 1.00 60.28 334 THR A N 1
ATOM 2755 C CA . THR A 1 334 ? -4.257 -10.828 34.624 1.00 60.28 334 THR A CA 1
ATOM 2756 C C . THR A 1 334 ? -5.650 -11.237 34.148 1.00 60.28 334 THR A C 1
ATOM 2758 O O . THR A 1 334 ? -6.658 -10.667 34.561 1.00 60.28 334 THR A O 1
ATOM 2761 N N . TYR A 1 335 ? -5.711 -12.211 33.237 1.00 48.78 335 TYR A N 1
ATOM 2762 C CA . TYR A 1 335 ? -6.963 -12.702 32.659 1.00 48.78 335 TYR A CA 1
ATOM 2763 C C . TYR A 1 335 ? -7.770 -13.486 33.700 1.00 48.78 335 TYR A C 1
ATOM 2765 O O . TYR A 1 335 ? -7.613 -14.698 33.847 1.00 48.78 335 TYR A O 1
ATOM 2773 N N . PHE A 1 336 ? -8.644 -12.799 34.431 1.00 62.72 336 PHE A N 1
ATOM 2774 C CA . PHE A 1 336 ? -9.687 -13.446 35.218 1.00 62.72 336 PHE A CA 1
ATOM 2775 C C . PHE A 1 336 ? -10.908 -13.714 34.334 1.00 62.72 336 PHE A C 1
ATOM 2777 O O . PHE A 1 336 ? -11.288 -12.889 33.510 1.00 62.72 336 PHE A O 1
ATOM 2784 N N . SER A 1 337 ? -11.551 -14.867 34.522 1.00 50.22 337 SER A N 1
ATOM 2785 C CA . SER A 1 337 ? -12.766 -15.263 33.791 1.00 50.22 337 SER A CA 1
ATOM 2786 C C . SER A 1 337 ? -14.024 -14.486 34.204 1.00 50.22 337 SER A C 1
ATOM 2788 O O . SER A 1 337 ? -15.102 -14.726 33.667 1.00 50.22 337 SER A O 1
ATOM 2790 N N . PHE A 1 338 ? -13.903 -13.564 35.159 1.00 60.00 338 PHE A N 1
ATOM 2791 C CA . PHE A 1 338 ? -14.974 -12.706 35.645 1.00 60.00 338 PHE A CA 1
ATOM 2792 C C . PHE A 1 338 ? -14.461 -11.267 35.762 1.00 60.00 338 PHE A C 1
ATOM 2794 O O . PHE A 1 338 ? -13.367 -11.031 36.276 1.00 60.00 338 PHE A O 1
ATOM 2801 N N . SER A 1 339 ? -15.254 -10.294 35.304 1.00 55.12 339 SER A N 1
ATOM 2802 C CA . SER A 1 339 ? -14.942 -8.874 35.461 1.00 55.12 339 SER A CA 1
ATOM 2803 C C . SER A 1 339 ? -15.526 -8.358 36.779 1.00 55.12 339 SER A C 1
ATOM 2805 O O . SER A 1 339 ? -16.738 -8.321 36.990 1.00 55.12 339 SER A O 1
ATOM 2807 N N . LEU A 1 340 ? -14.665 -7.943 37.712 1.00 62.41 340 LEU A N 1
ATOM 2808 C CA . LEU A 1 340 ? -15.099 -7.238 38.923 1.00 62.41 340 LEU A CA 1
ATOM 2809 C C . LEU A 1 340 ? -15.191 -5.732 38.666 1.00 62.41 340 LEU A C 1
ATOM 2811 O O . LEU A 1 340 ? -14.630 -4.939 39.422 1.00 62.41 340 LEU A O 1
ATOM 2815 N N . ASN A 1 341 ? -15.948 -5.330 37.639 1.00 54.81 341 ASN A N 1
ATOM 2816 C CA . ASN A 1 341 ? -16.155 -3.914 37.310 1.00 54.81 341 ASN A CA 1
ATOM 2817 C C . ASN A 1 341 ? -16.649 -3.128 38.537 1.00 54.81 341 ASN A C 1
ATOM 2819 O O . ASN A 1 341 ? -16.233 -2.001 38.769 1.00 54.81 341 ASN A O 1
ATOM 2823 N N . PHE A 1 342 ? -17.446 -3.749 39.412 1.00 56.91 342 PHE A N 1
ATOM 2824 C CA . PHE A 1 342 ? -17.863 -3.141 40.677 1.00 56.91 342 PHE A CA 1
ATOM 2825 C C . PHE A 1 342 ? -16.692 -2.718 41.584 1.00 56.91 342 PHE A C 1
ATOM 2827 O O . PHE A 1 342 ? -16.773 -1.659 42.207 1.00 56.91 342 PHE A O 1
ATOM 2834 N N . ILE A 1 343 ? -15.617 -3.511 41.679 1.00 61.22 343 ILE A N 1
ATOM 2835 C CA . ILE A 1 343 ? -14.457 -3.183 42.523 1.00 61.22 343 ILE A CA 1
ATOM 2836 C C . ILE A 1 343 ? -13.718 -1.978 41.956 1.00 61.22 343 ILE A C 1
ATOM 2838 O O . ILE A 1 343 ? -13.397 -1.075 42.717 1.00 61.22 343 ILE A O 1
ATOM 2842 N N . GLU A 1 344 ? -13.519 -1.917 40.640 1.00 58.62 344 GLU A N 1
ATOM 2843 C CA . GLU A 1 344 ? -12.857 -0.782 39.986 1.00 58.62 344 GLU A CA 1
ATOM 2844 C C . GLU A 1 344 ? -13.678 0.518 40.114 1.00 58.62 344 GLU A C 1
ATOM 2846 O O . GLU A 1 344 ? -13.141 1.593 40.389 1.00 58.62 344 GLU A O 1
ATOM 2851 N N . LEU A 1 345 ? -15.008 0.407 40.026 1.00 56.06 345 LEU A N 1
ATOM 2852 C CA . LEU A 1 345 ? -15.948 1.518 40.206 1.00 56.06 345 LEU A CA 1
ATOM 2853 C C . LEU A 1 345 ? -16.015 2.029 41.651 1.00 56.06 345 LEU A C 1
ATOM 2855 O O . LEU A 1 345 ? -16.173 3.230 41.884 1.00 56.06 345 LEU A O 1
ATOM 2859 N N . THR A 1 346 ? -15.924 1.128 42.632 1.00 56.72 346 THR A N 1
ATOM 2860 C CA . THR A 1 346 ? -16.001 1.486 44.057 1.00 56.72 346 THR A CA 1
ATOM 2861 C C . THR A 1 346 ? -14.658 1.900 44.645 1.00 56.72 346 THR A C 1
ATOM 2863 O O . THR A 1 346 ? -14.642 2.745 45.541 1.00 56.72 346 THR A O 1
ATOM 2866 N N . SER A 1 347 ? -13.543 1.373 44.136 1.00 58.62 347 SER A N 1
ATOM 2867 C CA . SER A 1 347 ? -12.192 1.732 44.575 1.00 58.62 347 SER A CA 1
ATOM 2868 C C . SER A 1 347 ? -11.745 3.094 44.039 1.00 58.62 347 SER A C 1
ATOM 2870 O O . SER A 1 347 ? -10.960 3.777 44.701 1.00 58.62 347 SER A O 1
ATOM 2872 N N . ASN A 1 348 ? -12.229 3.493 42.853 1.00 64.44 348 ASN A N 1
ATOM 2873 C CA . ASN A 1 348 ? -11.738 4.667 42.135 1.00 64.44 348 ASN A CA 1
ATOM 2874 C C . ASN A 1 348 ? -12.858 5.447 41.424 1.00 64.44 348 ASN A C 1
ATOM 2876 O O . ASN A 1 348 ? -12.832 5.684 40.213 1.00 64.44 348 ASN A O 1
ATOM 2880 N N . SER A 1 349 ? -13.846 5.887 42.204 1.00 63.47 349 SER A N 1
ATOM 2881 C CA . SER A 1 349 ? -15.001 6.644 41.708 1.00 63.47 349 SER A CA 1
ATOM 2882 C C . SER A 1 349 ? -14.616 7.909 40.928 1.00 63.47 349 SER A C 1
ATOM 2884 O O . SER A 1 349 ? -15.300 8.270 39.971 1.00 63.47 349 SER A O 1
ATOM 2886 N N . SER A 1 350 ? -13.499 8.556 41.278 1.00 62.06 350 SER A N 1
ATOM 2887 C CA . SER A 1 350 ? -13.002 9.753 40.588 1.00 62.06 350 SER A CA 1
ATOM 2888 C C . SER A 1 350 ? -12.446 9.449 39.192 1.00 62.06 350 SER A C 1
ATOM 2890 O O . SER A 1 350 ? -12.625 10.253 38.275 1.00 62.06 350 SER A O 1
ATOM 2892 N N . TYR A 1 351 ? -11.821 8.283 38.995 1.00 64.12 351 TYR A N 1
ATOM 2893 C CA . TYR A 1 351 ? -11.350 7.835 37.684 1.00 64.12 351 TYR A CA 1
ATOM 2894 C C . TYR A 1 351 ? -12.512 7.480 36.755 1.00 64.12 351 TYR A C 1
ATOM 2896 O O . TYR A 1 351 ? -12.544 7.955 35.619 1.00 64.12 351 TYR A O 1
ATOM 2904 N N . PHE A 1 352 ? -13.494 6.728 37.258 1.00 63.22 352 PHE A N 1
ATOM 2905 C CA . PHE A 1 352 ? -14.713 6.413 36.510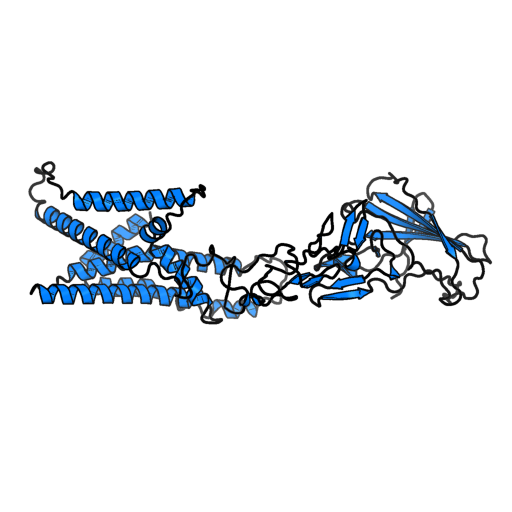 1.00 63.22 352 PHE A CA 1
ATOM 2906 C C . PHE A 1 352 ? -15.446 7.685 36.078 1.00 63.22 352 PHE A C 1
ATOM 2908 O O . PHE A 1 352 ? -15.736 7.882 34.900 1.00 63.22 352 PHE A O 1
ATOM 2915 N N . MET A 1 353 ? -15.660 8.609 37.016 1.00 64.31 353 MET A N 1
ATOM 2916 C CA . MET A 1 353 ? -16.346 9.865 36.730 1.00 64.31 353 MET A CA 1
ATOM 2917 C C . MET A 1 353 ? -15.594 10.702 35.688 1.00 64.31 353 MET A C 1
ATOM 2919 O O . MET A 1 353 ? -16.221 11.274 34.802 1.00 64.31 353 MET A O 1
ATOM 2923 N N . ALA A 1 354 ? -14.257 10.727 35.735 1.00 62.06 354 ALA A N 1
ATOM 2924 C CA . ALA A 1 354 ? -13.439 11.450 34.767 1.00 62.06 354 ALA A CA 1
ATOM 2925 C C . ALA A 1 354 ? -13.479 10.847 33.350 1.00 62.06 354 ALA A C 1
ATOM 2927 O O . ALA A 1 354 ? -13.409 11.611 32.389 1.00 62.06 354 ALA A O 1
ATOM 2928 N N . ASN A 1 355 ? -13.576 9.521 33.212 1.00 62.91 355 ASN A N 1
ATOM 2929 C CA . ASN A 1 355 ? -13.630 8.844 31.911 1.00 62.91 355 ASN A CA 1
ATOM 2930 C C . ASN A 1 355 ? -15.027 8.917 31.269 1.00 62.91 355 ASN A C 1
ATOM 2932 O O . ASN A 1 355 ? -15.136 9.174 30.069 1.00 62.91 355 ASN A O 1
ATOM 2936 N N . ASN A 1 356 ? -16.098 8.755 32.054 1.00 64.81 356 ASN A N 1
ATOM 2937 C CA . ASN A 1 356 ? -17.470 8.869 31.540 1.00 64.81 356 ASN A CA 1
ATOM 2938 C C . ASN A 1 356 ? -17.767 10.300 31.107 1.00 64.81 356 ASN A C 1
ATOM 2940 O O . ASN A 1 356 ? -18.381 10.522 30.063 1.00 64.81 356 ASN A O 1
ATOM 2944 N N . LEU A 1 357 ? -17.300 11.267 31.904 1.00 65.75 357 LEU A N 1
ATOM 2945 C CA . LEU A 1 357 ? -17.404 12.675 31.569 1.00 65.75 357 LEU A CA 1
ATOM 2946 C C . LEU A 1 357 ? -16.680 12.956 30.248 1.00 65.75 357 LEU A C 1
ATOM 2948 O O . LEU A 1 357 ? -17.291 13.534 29.365 1.00 65.75 357 LEU A O 1
ATOM 2952 N N . ASP A 1 358 ? -15.444 12.482 30.056 1.00 60.50 358 ASP A N 1
ATOM 2953 C CA . ASP A 1 358 ? -14.704 12.677 28.795 1.00 60.50 358 ASP A CA 1
ATOM 2954 C C . ASP A 1 358 ? -15.492 12.221 27.568 1.00 60.50 358 ASP A C 1
ATOM 2956 O O . ASP A 1 358 ? -15.554 12.929 26.561 1.00 60.50 358 ASP A O 1
ATOM 2960 N N . CYS A 1 359 ? -16.133 11.061 27.662 1.00 57.19 359 CYS A N 1
ATOM 2961 C CA . CYS A 1 359 ? -16.897 10.525 26.550 1.00 57.19 359 CYS A CA 1
ATOM 2962 C C . CYS A 1 359 ? -18.195 11.313 26.314 1.00 57.19 359 CYS A C 1
ATOM 2964 O O . CYS A 1 359 ? -18.518 11.620 25.166 1.00 57.19 359 CYS A O 1
ATOM 2966 N N . TYR A 1 360 ? -18.898 11.715 27.378 1.00 65.12 360 TYR A N 1
ATOM 2967 C CA . TYR A 1 360 ? -20.086 12.566 27.267 1.00 65.12 360 TYR A CA 1
ATOM 2968 C C . TYR A 1 360 ? -19.741 13.932 26.656 1.00 65.12 360 TYR A C 1
ATOM 2970 O O . TYR A 1 360 ? -20.406 14.388 25.728 1.00 65.12 360 TYR A O 1
ATOM 2978 N N . LEU A 1 361 ? -18.642 14.548 27.096 1.00 60.34 361 LEU A N 1
ATOM 2979 C CA . LEU A 1 361 ? -18.172 15.833 26.576 1.00 60.34 361 LEU A CA 1
ATOM 2980 C C . LEU A 1 361 ? -17.716 15.749 25.122 1.00 60.34 361 LEU A C 1
ATOM 2982 O O . LEU A 1 361 ? -17.998 16.663 24.355 1.00 60.34 361 LEU A O 1
ATOM 2986 N N . SER A 1 362 ? -17.094 14.637 24.719 1.00 59.19 362 SER A N 1
ATOM 2987 C CA . SER A 1 362 ? -16.719 14.399 23.318 1.00 59.19 362 SER A CA 1
ATOM 2988 C C . SER A 1 362 ? -17.916 14.349 22.365 1.00 59.19 362 SER A C 1
ATOM 2990 O O . SER A 1 362 ? -17.758 14.601 21.174 1.00 59.19 362 SER A O 1
ATOM 2992 N N . SER A 1 363 ? -19.118 14.071 22.884 1.00 61.19 363 SER A N 1
ATOM 2993 C CA . SER A 1 363 ? -20.342 14.011 22.083 1.00 61.19 363 SER A CA 1
ATOM 2994 C C . SER A 1 363 ? -21.030 15.371 21.879 1.00 61.19 363 SER A C 1
ATOM 2996 O O . SER A 1 363 ? -21.810 15.514 20.939 1.00 61.19 363 SER A O 1
ATOM 2998 N N . ILE A 1 364 ? -20.726 16.392 22.694 1.00 64.69 364 ILE A N 1
ATOM 2999 C CA . ILE A 1 364 ? -21.446 17.685 22.730 1.00 64.69 364 ILE A CA 1
ATOM 3000 C C . ILE A 1 364 ? -20.732 18.776 21.886 1.00 64.69 364 ILE A C 1
ATOM 3002 O O . ILE A 1 364 ? -20.632 19.927 22.274 1.00 64.69 364 ILE A O 1
ATOM 3006 N N . GLN A 1 365 ? -20.318 18.451 20.654 1.00 51.41 365 GLN A N 1
ATOM 3007 C CA . GLN A 1 365 ? -19.722 19.368 19.646 1.00 51.41 365 GLN A CA 1
ATOM 3008 C C . GLN A 1 365 ? -18.249 19.812 19.838 1.00 51.41 365 GLN A C 1
ATOM 3010 O O . GLN A 1 365 ? -17.651 19.695 20.901 1.00 51.41 365 GLN A O 1
ATOM 3015 N N . ASN A 1 366 ? -17.698 20.351 18.734 1.00 52.09 366 ASN A N 1
ATOM 3016 C CA . ASN A 1 366 ? -16.312 20.740 18.393 1.00 52.09 366 ASN A CA 1
ATOM 3017 C C . ASN A 1 366 ? -15.605 21.779 19.300 1.00 52.09 366 ASN A C 1
ATOM 3019 O O . ASN A 1 366 ? -14.669 22.442 18.848 1.00 52.09 366 ASN A O 1
ATOM 3023 N N . PHE A 1 367 ? -16.030 21.974 20.545 1.00 58.62 367 PHE A N 1
ATOM 3024 C CA . PHE A 1 367 ? -15.330 22.874 21.464 1.00 58.62 367 PHE A CA 1
ATOM 3025 C C . PHE A 1 367 ? -14.077 22.217 22.051 1.00 58.62 367 PHE A C 1
ATOM 3027 O O . PHE A 1 367 ? -13.986 20.994 22.163 1.00 58.62 367 PHE A O 1
ATOM 3034 N N . GLU A 1 368 ? -13.098 23.037 22.443 1.00 65.12 368 GLU A N 1
ATOM 3035 C CA . GLU A 1 368 ? -11.881 22.558 23.098 1.00 65.12 368 GLU A CA 1
ATOM 3036 C C . GLU A 1 368 ? -12.232 21.840 24.412 1.00 65.12 368 GLU A C 1
ATOM 3038 O O . GLU A 1 368 ? -12.522 22.453 25.443 1.00 65.12 368 GLU A O 1
ATOM 3043 N N . LEU A 1 369 ? -12.194 20.505 24.351 1.00 69.69 369 LEU A N 1
ATOM 3044 C CA . LEU A 1 369 ? -12.622 19.544 25.377 1.00 69.69 369 LEU A CA 1
ATOM 3045 C C . LEU A 1 369 ? -12.073 19.811 26.783 1.00 69.69 369 LEU A C 1
ATOM 3047 O O . LEU A 1 369 ? -12.654 19.385 27.780 1.00 69.69 369 LEU A O 1
ATOM 3051 N N . ILE A 1 370 ? -10.944 20.504 26.878 1.00 71.62 370 ILE A N 1
ATOM 3052 C CA . ILE A 1 370 ? -10.168 20.632 28.108 1.00 71.62 370 ILE A CA 1
ATOM 3053 C C . ILE A 1 370 ? -10.841 21.591 29.098 1.00 71.62 370 ILE A C 1
ATOM 3055 O O . ILE A 1 370 ? -10.952 21.271 30.281 1.00 71.62 370 ILE A O 1
ATOM 3059 N N . TYR A 1 371 ? -11.350 22.734 28.634 1.00 73.12 371 TYR A N 1
ATOM 3060 C CA . TYR A 1 371 ? -11.969 23.727 29.518 1.00 73.12 371 TYR A CA 1
ATOM 3061 C C . TYR A 1 371 ? -13.308 23.260 30.066 1.00 73.12 371 TYR A C 1
ATOM 3063 O O . TYR A 1 371 ? -13.575 23.378 31.265 1.00 73.12 371 TYR A O 1
ATOM 3071 N N . PHE A 1 372 ? -14.127 22.666 29.198 1.00 80.25 372 PHE A N 1
ATOM 3072 C CA . PHE A 1 372 ? -15.411 22.121 29.611 1.00 80.25 372 PHE A CA 1
ATOM 3073 C C . PHE A 1 372 ? -15.222 21.023 30.663 1.00 80.25 372 PHE A C 1
ATOM 3075 O O . PHE A 1 372 ? -15.982 20.950 31.624 1.00 80.25 372 PHE A O 1
ATOM 3082 N N . ARG A 1 373 ? -14.158 20.221 30.544 1.00 76.19 373 ARG A N 1
ATOM 3083 C CA . ARG A 1 373 ? -13.821 19.167 31.502 1.00 76.19 373 ARG A CA 1
ATOM 3084 C C . ARG A 1 373 ? -13.537 19.704 32.907 1.00 76.19 373 ARG A C 1
ATOM 3086 O O . ARG A 1 373 ? -14.074 19.166 33.874 1.00 76.19 373 ARG A O 1
ATOM 3093 N N . ILE A 1 374 ? -12.747 20.773 33.027 1.00 82.12 374 ILE A N 1
ATOM 3094 C CA . ILE A 1 374 ? -12.441 21.392 34.328 1.00 82.12 374 ILE A CA 1
ATOM 3095 C C . ILE A 1 374 ? -13.709 21.999 34.944 1.00 82.12 374 ILE A C 1
ATOM 3097 O O . ILE A 1 374 ? -14.000 21.759 36.117 1.00 82.12 374 ILE A O 1
ATOM 3101 N N . ILE A 1 375 ? -14.498 22.730 34.147 1.00 83.81 375 ILE A N 1
ATOM 3102 C CA . ILE A 1 375 ? -15.757 23.349 34.596 1.00 83.81 375 ILE A CA 1
ATOM 3103 C C . ILE A 1 375 ? -16.749 22.278 35.057 1.00 83.81 375 ILE A C 1
ATOM 3105 O O . ILE A 1 375 ? -17.330 22.391 36.137 1.00 83.81 375 ILE A O 1
ATOM 3109 N N . ALA A 1 376 ? -16.909 21.210 34.278 1.00 82.88 376 ALA A N 1
ATOM 3110 C CA . ALA A 1 376 ? -17.816 20.124 34.601 1.00 82.88 376 ALA A CA 1
ATOM 3111 C C . ALA A 1 376 ? -17.388 19.384 35.882 1.00 82.88 376 ALA A C 1
ATOM 3113 O O . ALA A 1 376 ? -18.235 19.145 36.742 1.00 82.88 376 ALA A O 1
ATOM 3114 N N . MET A 1 377 ? -16.093 19.117 36.089 1.00 82.12 377 MET A N 1
ATOM 3115 C CA . MET A 1 377 ? -15.611 18.518 37.344 1.00 82.12 377 MET A CA 1
ATOM 3116 C C . MET A 1 377 ? -15.862 19.421 38.560 1.00 82.12 377 MET A C 1
ATOM 3118 O O . MET A 1 377 ? -16.340 18.940 39.586 1.00 82.12 377 MET A O 1
ATOM 3122 N N . LEU A 1 378 ? -15.613 20.730 38.452 1.00 85.25 378 LEU A N 1
ATOM 3123 C CA . LEU A 1 378 ? -15.923 21.678 39.531 1.00 85.25 378 LEU A CA 1
ATOM 3124 C C . LEU A 1 378 ? -17.432 21.751 39.814 1.00 85.25 378 LEU A C 1
ATOM 3126 O O . LEU A 1 378 ? -17.840 21.760 40.977 1.00 85.25 378 LEU A O 1
ATOM 3130 N N . SER A 1 379 ? -18.263 21.735 38.767 1.00 86.50 379 SER A N 1
ATOM 3131 C CA . SER A 1 379 ? -19.724 21.721 38.907 1.00 86.50 379 SER A CA 1
ATOM 3132 C C . SER A 1 379 ? -20.220 20.457 39.613 1.00 86.50 379 SER A C 1
ATOM 3134 O O . SER A 1 379 ? -21.087 20.535 40.480 1.00 86.50 379 SER A O 1
ATOM 3136 N N . LEU A 1 380 ? -19.612 19.303 39.326 1.00 80.50 380 LEU A N 1
ATOM 3137 C CA . LEU A 1 380 ? -19.946 18.038 39.970 1.00 80.50 380 LEU A CA 1
ATOM 3138 C C . LEU A 1 380 ? -19.592 18.042 41.460 1.00 80.50 380 LEU A C 1
ATOM 3140 O O . LEU A 1 380 ? -20.410 17.603 42.266 1.00 80.50 380 LEU A O 1
ATOM 3144 N N . ILE A 1 381 ? -18.433 18.592 41.842 1.00 84.12 381 ILE A N 1
ATOM 3145 C CA . ILE A 1 381 ? -18.058 18.769 43.257 1.00 84.12 381 ILE A CA 1
ATOM 3146 C C . ILE A 1 381 ? -19.086 19.659 43.972 1.00 84.12 381 ILE A C 1
ATOM 3148 O O . ILE A 1 381 ? -19.535 19.326 45.071 1.00 84.12 381 ILE A O 1
ATOM 3152 N N . ALA A 1 382 ? -19.503 20.761 43.340 1.00 86.19 382 ALA A N 1
ATOM 3153 C CA . ALA A 1 382 ? -20.503 21.668 43.900 1.00 86.19 382 ALA A CA 1
ATOM 3154 C C . ALA A 1 382 ? -21.880 20.995 44.061 1.00 86.19 382 ALA A C 1
ATOM 3156 O O . ALA A 1 382 ? -22.508 21.123 45.112 1.00 86.19 382 ALA A O 1
ATOM 3157 N N . ILE A 1 383 ? -22.329 20.228 43.061 1.00 84.69 383 ILE A N 1
ATOM 3158 C CA . ILE A 1 383 ? -23.593 19.477 43.112 1.00 84.69 383 ILE A CA 1
ATOM 3159 C C . ILE A 1 383 ? -23.548 18.408 44.210 1.00 84.69 383 ILE A C 1
ATOM 3161 O O . ILE A 1 383 ? -24.489 18.297 44.994 1.00 84.69 383 ILE A O 1
ATOM 3165 N N . GLN A 1 384 ? -22.455 17.646 44.315 1.00 83.31 384 GLN A N 1
ATOM 3166 C CA . GLN A 1 384 ? -22.279 16.647 45.377 1.00 83.31 384 GLN A CA 1
ATOM 3167 C C . GLN A 1 384 ? -22.349 17.288 46.764 1.00 83.31 384 GLN A C 1
ATOM 3169 O O . GLN A 1 384 ? -23.041 16.783 47.650 1.00 83.31 384 GLN A O 1
ATOM 3174 N N . PHE A 1 385 ? -21.678 18.426 46.941 1.00 87.75 385 PHE A N 1
ATOM 3175 C CA . PHE A 1 385 ? -21.724 19.179 48.185 1.00 87.75 385 PHE A CA 1
ATOM 3176 C C . PHE A 1 385 ? -23.145 19.660 48.514 1.00 87.75 385 PHE A C 1
ATOM 3178 O O . PHE A 1 385 ? -23.595 19.473 49.644 1.00 87.75 385 PHE A O 1
ATOM 3185 N N . LEU A 1 386 ? -23.878 20.200 47.533 1.00 88.12 386 LEU A N 1
ATOM 3186 C CA . LEU A 1 386 ? -25.274 20.620 47.702 1.00 88.12 386 LEU A CA 1
ATOM 3187 C C . LEU A 1 386 ? -26.180 19.459 48.123 1.00 88.12 386 LEU A C 1
ATOM 3189 O O . LEU A 1 386 ? -26.962 19.613 49.058 1.00 88.12 386 LEU A O 1
ATOM 3193 N N . ILE A 1 387 ? -26.051 18.290 47.488 1.00 85.75 387 ILE A N 1
ATOM 3194 C CA . ILE A 1 387 ? -26.838 17.096 47.837 1.00 85.75 387 ILE A CA 1
ATOM 3195 C C . ILE A 1 387 ? -26.568 16.680 49.287 1.00 85.75 387 ILE A C 1
ATOM 3197 O O . ILE A 1 387 ? -27.507 16.434 50.048 1.00 85.75 387 ILE A O 1
ATOM 3201 N N . ILE A 1 388 ? -25.296 16.631 49.693 1.00 84.69 388 ILE A N 1
ATOM 3202 C CA . ILE A 1 388 ? -24.920 16.249 51.059 1.00 84.69 388 ILE A CA 1
ATOM 3203 C C . ILE A 1 388 ? -25.422 17.287 52.068 1.00 84.69 388 ILE A C 1
ATOM 3205 O O . ILE A 1 388 ? -25.960 16.919 53.112 1.00 84.69 388 ILE A O 1
ATOM 3209 N N . TRP A 1 389 ? -25.305 18.574 51.748 1.00 89.75 389 TRP A N 1
ATOM 3210 C CA . TRP A 1 389 ? -25.809 19.656 52.586 1.00 89.75 389 TRP A CA 1
ATOM 3211 C C . TRP A 1 389 ? -27.327 19.575 52.782 1.00 89.75 389 TRP A C 1
ATOM 3213 O O . TRP A 1 389 ? -27.785 19.593 53.926 1.00 89.75 389 TRP A O 1
ATOM 3223 N N . ILE A 1 390 ? -28.098 19.394 51.702 1.00 91.50 390 ILE A N 1
ATOM 3224 C CA . ILE A 1 390 ? -29.556 19.192 51.764 1.00 91.50 390 ILE A CA 1
ATOM 3225 C C . ILE A 1 390 ? -29.883 17.984 52.650 1.00 91.50 390 ILE A C 1
ATOM 3227 O O . ILE A 1 390 ? -30.726 18.087 53.541 1.00 91.50 390 ILE A O 1
ATOM 3231 N N . GLY A 1 391 ? -29.174 16.865 52.472 1.00 87.88 391 GLY A N 1
ATOM 3232 C CA . GLY A 1 391 ? -29.341 15.669 53.299 1.00 87.88 391 GLY A CA 1
ATOM 3233 C C . GLY A 1 391 ? -29.101 15.932 54.789 1.00 87.88 391 GLY A C 1
ATOM 3234 O O . GLY A 1 391 ? -29.903 15.510 55.625 1.00 87.88 391 GLY A O 1
ATOM 3235 N N . PHE A 1 392 ? -28.050 16.681 55.134 1.00 87.94 392 PHE A N 1
ATOM 3236 C CA . PHE A 1 392 ? -27.765 17.068 56.518 1.00 87.94 392 PHE A CA 1
ATOM 3237 C C . PHE A 1 392 ? -28.826 18.001 57.103 1.00 87.94 392 PHE A C 1
ATOM 3239 O O . PHE A 1 392 ? -29.219 17.813 58.254 1.00 87.94 392 PHE A O 1
ATOM 3246 N N . VAL A 1 393 ? -29.318 18.975 56.333 1.00 91.56 393 VAL A N 1
ATOM 3247 C CA . VAL A 1 393 ? -30.394 19.879 56.766 1.00 91.56 393 VAL A CA 1
ATOM 3248 C C . VAL A 1 393 ? -31.679 19.093 57.031 1.00 91.56 393 VAL A C 1
ATOM 3250 O O . VAL A 1 393 ? -32.290 19.254 58.090 1.00 91.56 393 VAL A O 1
ATOM 3253 N N . CYS A 1 394 ? -32.063 18.198 56.116 1.00 94.12 394 CYS A N 1
ATOM 3254 C CA . CYS A 1 394 ? -33.211 17.310 56.293 1.00 94.12 394 CYS A CA 1
ATOM 3255 C C . CYS A 1 394 ? -33.054 16.436 57.544 1.00 94.12 394 CYS A C 1
ATOM 3257 O O . CYS A 1 394 ? -33.963 16.380 58.370 1.00 94.12 394 CYS A O 1
ATOM 3259 N N . TYR A 1 395 ? -31.888 15.813 57.728 1.00 91.19 395 TYR A N 1
ATOM 3260 C CA . TYR A 1 395 ? -31.600 14.974 58.891 1.00 91.19 395 TYR A CA 1
ATOM 3261 C C . TYR A 1 395 ? -31.669 15.755 60.213 1.00 91.19 395 TYR A C 1
ATOM 3263 O O . TYR A 1 395 ? -32.315 15.309 61.163 1.00 91.19 395 TYR A O 1
ATOM 3271 N N . ALA A 1 396 ? -31.053 16.939 60.264 1.00 91.62 396 ALA A N 1
ATOM 3272 C CA . ALA A 1 396 ? -31.069 17.812 61.433 1.00 91.62 396 ALA A CA 1
ATOM 3273 C C . ALA A 1 396 ? -32.498 18.243 61.796 1.00 91.62 396 ALA A C 1
ATOM 3275 O O . ALA A 1 396 ? -32.869 18.192 62.970 1.00 91.62 396 ALA A O 1
ATOM 3276 N N . LYS A 1 397 ? -33.324 18.569 60.790 1.00 94.62 397 LYS A N 1
ATOM 3277 C CA . LYS A 1 397 ? -34.743 18.905 60.970 1.00 94.62 397 LYS A CA 1
ATOM 3278 C C . LYS A 1 397 ? -35.555 17.715 61.489 1.00 94.62 397 LYS A C 1
ATOM 3280 O O . LYS A 1 397 ? -36.341 17.883 62.411 1.00 94.62 397 LYS A O 1
ATOM 3285 N N . CYS A 1 398 ? -35.331 16.508 60.969 1.00 95.44 398 CYS A N 1
ATOM 3286 C CA . CYS A 1 398 ? -36.000 15.296 61.459 1.00 95.44 398 CYS A CA 1
ATOM 3287 C C . CYS A 1 398 ? -35.616 14.926 62.901 1.00 95.44 398 CYS A C 1
ATOM 3289 O O . CYS A 1 398 ? -36.382 14.246 63.582 1.00 95.44 398 CYS A O 1
ATOM 3291 N N . LYS A 1 399 ? -34.432 15.336 63.370 1.00 94.94 399 LYS A N 1
ATOM 3292 C CA . LYS A 1 399 ? -33.928 15.034 64.719 1.00 94.94 399 LYS A CA 1
ATOM 3293 C C . LYS A 1 399 ? -33.976 16.216 65.689 1.00 94.94 399 LYS A C 1
ATOM 3295 O O . LYS A 1 399 ? -33.550 16.041 66.827 1.00 94.94 399 LYS A O 1
ATOM 3300 N N . ASN A 1 400 ? -34.482 17.379 65.269 1.00 94.25 400 ASN A N 1
ATOM 3301 C CA . ASN A 1 400 ? -34.423 18.634 66.031 1.00 94.25 400 ASN A CA 1
ATOM 3302 C C . ASN A 1 400 ? -33.011 18.935 66.581 1.00 94.25 400 ASN A C 1
ATOM 3304 O O . ASN A 1 400 ? -32.849 19.344 67.729 1.00 94.25 400 ASN A O 1
ATOM 3308 N N . GLN A 1 401 ? -31.974 18.701 65.773 1.00 93.69 401 GLN A N 1
ATOM 3309 C CA . GLN A 1 401 ? -30.577 18.954 66.142 1.00 93.69 401 GLN A CA 1
ATOM 3310 C C . GLN A 1 401 ? -30.059 20.237 65.489 1.00 93.69 401 GLN A C 1
ATOM 3312 O O . GLN A 1 401 ? -30.407 20.551 64.352 1.00 93.69 401 GLN A O 1
ATOM 3317 N N . THR A 1 402 ? -29.192 20.973 66.187 1.00 93.12 402 THR A N 1
ATOM 3318 C CA . THR A 1 402 ? -28.492 22.125 65.610 1.00 93.12 402 THR A CA 1
ATOM 3319 C C . THR A 1 402 ? -27.393 21.649 64.658 1.00 93.12 402 THR A C 1
ATOM 3321 O O . THR A 1 402 ? -26.620 20.739 64.965 1.00 93.12 402 THR A O 1
ATOM 3324 N N . LEU A 1 403 ? -27.330 22.250 63.469 1.00 90.06 403 LEU A N 1
ATOM 3325 C CA . LEU A 1 403 ? -26.306 21.931 62.476 1.00 90.06 403 LEU A CA 1
ATOM 3326 C C . LEU A 1 403 ? -24.935 22.389 62.978 1.00 90.06 403 LEU A C 1
ATOM 3328 O O . LEU A 1 403 ? -24.733 23.555 63.309 1.00 90.06 403 LEU A O 1
ATOM 3332 N N . ASN A 1 404 ? -23.976 21.466 63.012 1.00 87.38 404 ASN A N 1
ATOM 3333 C CA . ASN A 1 404 ? -22.606 21.782 63.384 1.00 87.38 404 ASN A CA 1
ATOM 3334 C C . ASN A 1 404 ? -21.800 22.164 62.135 1.00 87.38 404 ASN A C 1
ATOM 3336 O O . ASN A 1 404 ? -21.479 21.308 61.309 1.00 87.38 404 ASN A O 1
ATOM 3340 N N . ASN A 1 405 ? -21.416 23.439 62.035 1.00 84.81 405 ASN A N 1
ATOM 3341 C CA . ASN A 1 405 ? -20.638 23.982 60.914 1.00 84.81 405 ASN A CA 1
ATOM 3342 C C . ASN A 1 405 ? -19.311 23.241 60.672 1.00 84.81 405 ASN A C 1
ATOM 3344 O O . ASN A 1 405 ? -18.804 23.231 59.549 1.00 84.81 405 ASN A O 1
ATOM 3348 N N . SER A 1 406 ? -18.754 22.577 61.693 1.00 81.00 406 SER A N 1
ATOM 3349 C CA . SER A 1 406 ? -17.538 21.770 61.524 1.00 81.00 406 SER A CA 1
ATOM 3350 C C . SER A 1 406 ? -17.736 20.561 60.605 1.00 81.00 406 SER A C 1
ATOM 3352 O O . SER A 1 406 ? -16.814 20.205 59.876 1.00 81.00 406 SER A O 1
ATOM 3354 N N . ILE A 1 407 ? -18.931 19.960 60.585 1.00 79.69 407 ILE A N 1
ATOM 3355 C CA . ILE A 1 407 ? -19.235 18.816 59.713 1.00 79.69 407 ILE A CA 1
ATOM 3356 C C . ILE A 1 407 ? -19.221 19.277 58.258 1.00 79.69 407 ILE A C 1
ATOM 3358 O O . ILE A 1 407 ? -18.547 18.674 57.432 1.00 79.69 407 ILE A O 1
ATOM 3362 N N . LEU A 1 408 ? -19.875 20.403 57.977 1.00 84.00 408 LEU A N 1
ATOM 3363 C CA . LEU A 1 408 ? -19.968 20.985 56.642 1.00 84.00 408 LEU A CA 1
ATOM 3364 C C . LEU A 1 408 ? -18.589 21.370 56.085 1.00 84.00 408 LEU A C 1
ATOM 3366 O O . LEU A 1 408 ? -18.262 21.023 54.950 1.00 84.00 408 LEU A O 1
ATOM 3370 N N . SER A 1 409 ? -17.747 22.005 56.906 1.00 82.00 409 SER A N 1
ATOM 3371 C CA . SER A 1 409 ? -16.366 22.338 56.532 1.00 82.00 409 SER A CA 1
ATOM 3372 C C . SER A 1 409 ? -15.522 21.087 56.249 1.00 82.00 409 SER A C 1
ATOM 3374 O O . SER A 1 409 ? -14.795 21.048 55.255 1.00 82.00 409 SER A O 1
ATOM 3376 N N . ASN A 1 410 ? -15.667 20.032 57.057 1.00 81.06 410 ASN A N 1
ATOM 3377 C CA . ASN A 1 410 ? -14.955 18.769 56.846 1.00 81.06 410 ASN A CA 1
ATOM 3378 C C . ASN A 1 410 ? -15.436 18.030 55.588 1.00 81.06 410 ASN A C 1
ATOM 3380 O O . ASN A 1 410 ? -14.617 17.460 54.871 1.00 81.06 410 ASN A O 1
ATOM 3384 N N . THR A 1 411 ? -16.738 18.051 55.296 1.00 83.75 411 THR A N 1
ATOM 3385 C CA . THR A 1 411 ? -17.299 17.465 54.073 1.00 83.75 411 THR A CA 1
ATOM 3386 C C . THR A 1 411 ? -16.788 18.187 52.830 1.00 83.75 411 THR A C 1
ATOM 3388 O O . THR A 1 411 ? -16.378 17.524 51.880 1.00 83.75 411 THR A O 1
ATOM 3391 N N . LEU A 1 412 ? -16.752 19.524 52.841 1.00 84.56 412 LEU A N 1
ATOM 3392 C CA . LEU A 1 412 ? -16.209 20.314 51.733 1.00 84.56 412 LEU A CA 1
ATOM 3393 C C . LEU A 1 412 ? -14.733 19.970 51.482 1.00 84.56 412 LEU A C 1
ATOM 3395 O O . LEU A 1 412 ? -14.344 19.694 50.349 1.00 84.56 412 LEU A O 1
ATOM 3399 N N . LEU A 1 413 ? -13.924 19.933 52.545 1.00 80.69 413 LEU A N 1
ATOM 3400 C CA . LEU A 1 413 ? -12.505 19.591 52.450 1.00 80.69 413 LEU A CA 1
ATOM 3401 C C . LEU A 1 413 ? -12.304 18.159 51.943 1.00 80.69 413 LEU A C 1
ATOM 3403 O O . LEU A 1 413 ? -11.437 17.922 51.108 1.00 80.69 413 LEU A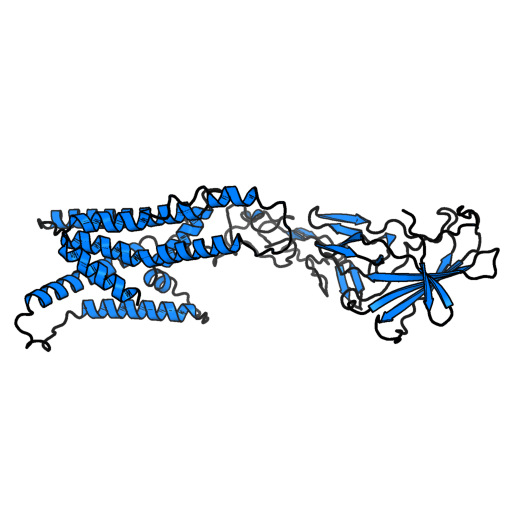 O 1
ATOM 3407 N N . TYR A 1 414 ? -13.129 17.213 52.392 1.00 82.31 414 TYR A N 1
ATOM 3408 C CA . TYR A 1 414 ? -13.072 15.834 51.918 1.00 82.31 414 TYR A CA 1
ATOM 3409 C C . TYR A 1 414 ? -13.443 15.704 50.435 1.00 82.31 414 TYR A C 1
ATOM 3411 O O . TYR A 1 414 ? -12.719 15.051 49.683 1.00 82.31 414 TYR A O 1
ATOM 3419 N N . LEU A 1 415 ? -14.529 16.343 49.986 1.00 80.94 415 LEU A N 1
ATOM 3420 C CA . LEU A 1 415 ? -14.923 16.355 48.571 1.00 80.94 415 LEU A CA 1
ATOM 3421 C C . LEU A 1 415 ? -13.855 17.015 47.697 1.00 80.94 415 LEU A C 1
ATOM 3423 O O . LEU A 1 415 ? -13.576 16.534 46.602 1.00 80.94 415 LEU A O 1
ATOM 3427 N N . PHE A 1 416 ? -13.220 18.077 48.195 1.00 82.62 416 PHE A N 1
ATOM 3428 C CA . PHE A 1 416 ? -12.106 18.709 47.506 1.00 82.62 416 PHE A CA 1
ATOM 3429 C C . PHE A 1 416 ? -10.915 17.749 47.384 1.00 82.62 416 PHE A C 1
ATOM 3431 O O . PHE A 1 416 ? -10.487 17.461 46.273 1.00 82.62 416 PHE A O 1
ATOM 3438 N N . VAL A 1 417 ? -10.421 17.190 48.496 1.00 79.00 417 VAL A N 1
ATOM 3439 C CA . VAL A 1 417 ? -9.249 16.293 48.508 1.00 79.00 417 VAL A CA 1
ATOM 3440 C C . VAL A 1 417 ? -9.488 15.021 47.688 1.00 79.00 417 VAL A C 1
ATOM 3442 O O . VAL A 1 417 ? -8.607 14.606 46.939 1.00 79.00 417 VAL A O 1
ATOM 3445 N N . SER A 1 418 ? -10.679 14.424 47.780 1.00 77.06 418 SER A N 1
ATOM 3446 C CA . SER A 1 418 ? -11.026 13.205 47.031 1.00 77.06 418 SER A CA 1
ATOM 3447 C C . SER A 1 418 ? -11.088 13.424 45.516 1.00 77.06 418 SER A C 1
ATOM 3449 O O . SER A 1 418 ? -10.691 12.539 44.757 1.00 77.06 418 SER A O 1
ATOM 3451 N N . ASN A 1 419 ? -11.507 14.609 45.062 1.00 80.31 419 ASN A N 1
ATOM 3452 C CA . ASN A 1 419 ? -11.550 14.955 43.639 1.00 80.31 419 ASN A CA 1
ATOM 3453 C C . ASN A 1 419 ? -10.274 15.660 43.135 1.00 80.31 419 ASN A C 1
ATOM 3455 O O . ASN A 1 419 ? -10.054 15.755 41.924 1.00 80.31 419 ASN A O 1
ATOM 3459 N N . TYR A 1 420 ? -9.392 16.110 44.034 1.00 79.38 420 TYR A N 1
ATOM 3460 C CA . TYR A 1 420 ? -8.172 16.851 43.700 1.00 79.38 420 TYR A CA 1
ATOM 3461 C C . TYR A 1 420 ? -7.213 16.048 42.812 1.00 79.38 420 TYR A C 1
ATOM 3463 O O . TYR A 1 420 ? -6.639 16.588 41.867 1.00 79.38 420 TYR A O 1
ATOM 3471 N N . ALA A 1 421 ? -7.097 14.736 43.044 1.00 71.06 421 ALA A N 1
ATOM 3472 C CA . ALA A 1 421 ? -6.271 13.853 42.220 1.00 71.06 421 ALA A CA 1
ATOM 3473 C C . ALA A 1 421 ? -6.722 13.832 40.745 1.00 71.06 421 ALA A C 1
ATOM 3475 O O . ALA A 1 421 ? -5.885 13.810 39.838 1.00 71.06 421 ALA A O 1
ATOM 3476 N N . ALA A 1 422 ? -8.034 13.890 40.493 1.00 73.81 422 ALA A N 1
ATOM 3477 C CA . ALA A 1 422 ? -8.575 13.943 39.140 1.00 73.81 422 ALA A CA 1
ATOM 3478 C C . ALA A 1 422 ? -8.270 15.291 38.467 1.00 73.81 422 ALA A C 1
ATOM 3480 O O . ALA A 1 422 ? -7.825 15.300 37.320 1.00 73.81 422 ALA A O 1
ATOM 3481 N N . LEU A 1 423 ? -8.420 16.409 39.190 1.00 78.94 423 LEU A N 1
ATOM 3482 C CA . LEU A 1 423 ? -8.072 17.748 38.692 1.00 78.94 423 LEU A CA 1
ATOM 3483 C C . LEU A 1 423 ? -6.577 17.865 38.359 1.00 78.94 423 LEU A C 1
ATOM 3485 O O . LEU A 1 423 ? -6.221 18.325 37.275 1.00 78.94 423 LEU A O 1
ATOM 3489 N N . ILE A 1 424 ? -5.692 17.377 39.237 1.00 76.06 424 ILE A N 1
ATOM 3490 C CA . ILE A 1 424 ? -4.243 17.363 38.987 1.00 76.06 424 ILE A CA 1
ATOM 3491 C C . ILE A 1 424 ? -3.910 16.554 37.731 1.00 76.06 424 ILE A C 1
ATOM 3493 O O . ILE A 1 424 ? -3.175 17.027 36.864 1.00 76.06 424 ILE A O 1
ATOM 3497 N N . LYS A 1 425 ? -4.449 15.335 37.609 1.00 72.56 425 LYS A N 1
ATOM 3498 C CA . LYS A 1 425 ? -4.175 14.456 36.463 1.00 72.56 425 LYS A CA 1
ATOM 3499 C C . LYS A 1 425 ? -4.598 15.103 35.142 1.00 72.56 425 LYS A C 1
ATOM 3501 O O . LYS A 1 425 ? -3.909 14.944 34.136 1.00 72.56 425 LYS A O 1
ATOM 3506 N N . GLN A 1 426 ? -5.706 15.841 35.144 1.00 73.38 426 GLN A N 1
ATOM 3507 C CA . GLN A 1 426 ? -6.185 16.584 33.978 1.00 73.38 426 GLN A CA 1
ATOM 3508 C C . GLN A 1 426 ? -5.265 17.759 33.635 1.00 73.38 426 GLN A C 1
ATOM 3510 O O . GLN A 1 426 ? -4.865 17.891 32.478 1.00 73.38 426 GLN A O 1
ATOM 3515 N N . ASN A 1 427 ? -4.840 18.530 34.637 1.00 74.75 427 ASN A N 1
ATOM 3516 C CA . ASN A 1 427 ? -3.890 19.627 34.451 1.00 74.75 427 ASN A CA 1
ATOM 3517 C C . ASN A 1 427 ? -2.534 19.132 33.919 1.00 74.75 427 ASN A C 1
ATOM 3519 O O . ASN A 1 427 ? -1.973 19.738 33.010 1.00 74.75 427 ASN A O 1
ATOM 3523 N N . PHE A 1 428 ? -2.027 17.989 34.394 1.00 72.94 428 PHE A N 1
ATOM 3524 C CA . PHE A 1 428 ? -0.790 17.406 33.858 1.00 72.94 428 PHE A CA 1
ATOM 3525 C C . PHE A 1 428 ? -0.935 16.906 32.419 1.00 72.94 428 PHE A C 1
ATOM 3527 O O . PHE A 1 428 ? -0.034 17.130 31.611 1.00 72.94 428 PHE A O 1
ATOM 3534 N N . LYS A 1 429 ? -2.059 16.262 32.067 1.00 67.94 429 LYS A N 1
ATOM 3535 C CA . LYS A 1 429 ? -2.339 15.883 30.670 1.00 67.94 429 LYS A CA 1
ATOM 3536 C C . LYS A 1 429 ? -2.372 17.110 29.759 1.00 67.94 429 LYS A C 1
ATOM 3538 O O . LYS A 1 429 ? -1.831 17.055 28.660 1.00 67.94 429 LYS A O 1
ATOM 3543 N N . TYR A 1 430 ? -2.953 18.208 30.232 1.00 69.25 430 TYR A N 1
ATOM 3544 C CA . TYR A 1 430 ? -2.983 19.478 29.517 1.00 69.25 430 TYR A CA 1
ATOM 3545 C C . TYR A 1 430 ? -1.573 20.071 29.318 1.00 69.25 430 TYR A C 1
ATOM 3547 O O . TYR A 1 430 ? -1.199 20.388 28.190 1.00 69.25 430 TYR A O 1
ATOM 3555 N N . ILE A 1 431 ? -0.738 20.107 30.364 1.00 69.62 431 ILE A N 1
ATOM 3556 C CA . ILE A 1 431 ? 0.663 20.563 30.266 1.00 69.62 431 ILE A CA 1
ATOM 3557 C C . ILE A 1 431 ? 1.466 19.704 29.272 1.00 69.62 431 ILE A C 1
ATOM 3559 O O . ILE A 1 431 ? 2.270 20.225 28.496 1.00 69.62 431 ILE A O 1
ATOM 3563 N N . LEU A 1 432 ? 1.249 18.385 29.268 1.00 65.69 432 LEU A N 1
ATOM 3564 C CA . LEU A 1 432 ? 1.885 17.478 28.309 1.00 65.69 432 LEU A CA 1
ATOM 3565 C C . LEU A 1 432 ? 1.379 17.702 26.879 1.00 65.69 432 LEU A C 1
ATOM 3567 O O . LEU A 1 432 ? 2.186 17.679 25.952 1.00 65.69 432 LEU A O 1
ATOM 3571 N N . TYR A 1 433 ? 0.085 17.980 26.701 1.00 65.50 433 TYR A N 1
ATOM 3572 C CA . TYR A 1 433 ? -0.495 18.292 25.395 1.00 65.50 433 TYR A CA 1
ATOM 3573 C C . TYR A 1 433 ? 0.105 19.570 24.784 1.00 65.50 433 TYR A C 1
ATOM 3575 O O . TYR A 1 433 ? 0.480 19.575 23.609 1.00 65.50 433 TYR A O 1
ATOM 3583 N N . ILE A 1 434 ? 0.298 20.622 25.591 1.00 63.56 434 ILE A N 1
ATOM 3584 C CA . ILE A 1 434 ? 0.981 21.855 25.157 1.00 63.56 434 ILE A CA 1
ATOM 3585 C C . ILE A 1 434 ? 2.402 21.549 24.672 1.00 63.56 434 ILE A C 1
ATOM 3587 O O . ILE A 1 434 ? 2.828 22.082 23.649 1.00 63.56 434 ILE A O 1
ATOM 3591 N N . ARG A 1 435 ? 3.131 20.653 25.354 1.00 56.84 435 ARG A N 1
ATOM 3592 C CA . ARG A 1 435 ? 4.470 20.228 24.912 1.00 56.84 435 ARG A CA 1
ATOM 3593 C C . ARG A 1 435 ? 4.446 19.482 23.577 1.00 56.84 435 ARG A C 1
ATOM 3595 O O . ARG A 1 435 ? 5.357 19.680 22.782 1.00 56.84 435 ARG A O 1
ATOM 3602 N N . SER A 1 436 ? 3.418 18.681 23.293 1.00 54.41 436 SER A N 1
ATOM 3603 C CA . SER A 1 436 ? 3.284 17.998 21.995 1.00 54.41 436 SER A CA 1
ATOM 3604 C C . SER A 1 436 ? 2.881 18.914 20.832 1.00 54.41 436 SER A C 1
ATOM 3606 O O . SER A 1 436 ? 3.184 18.583 19.688 1.00 54.41 436 SER A O 1
ATOM 3608 N N . CYS A 1 437 ? 2.285 20.084 21.095 1.00 52.50 437 CYS A N 1
ATOM 3609 C CA . CYS A 1 437 ? 2.086 21.128 20.077 1.00 52.50 437 CYS A CA 1
ATOM 3610 C C . CYS A 1 437 ? 3.383 21.850 19.673 1.00 52.50 437 CYS A C 1
ATOM 3612 O O . CYS A 1 437 ? 3.390 22.561 18.671 1.00 52.50 437 CYS A O 1
ATOM 3614 N N . PHE A 1 438 ? 4.484 21.634 20.398 1.00 46.81 438 PHE A N 1
ATOM 3615 C CA . PHE A 1 438 ? 5.828 22.031 19.986 1.00 46.81 438 PHE A CA 1
ATOM 3616 C C . PHE A 1 438 ? 6.624 20.798 19.535 1.00 46.81 438 PHE A C 1
ATOM 3618 O O . PHE A 1 438 ? 7.540 20.368 20.243 1.00 46.81 438 PHE A O 1
ATOM 3625 N N . PRO A 1 439 ? 6.341 20.202 18.359 1.00 47.75 439 PRO A N 1
ATOM 3626 C CA . PRO A 1 439 ? 7.338 19.346 17.755 1.00 47.75 439 PRO A CA 1
ATOM 3627 C C . PRO A 1 439 ? 8.535 20.244 17.446 1.00 47.75 439 PRO A C 1
ATOM 3629 O O . PRO A 1 439 ? 8.441 21.213 16.693 1.00 47.75 439 PRO A O 1
ATOM 3632 N N . ILE A 1 440 ? 9.653 19.939 18.091 1.00 49.12 440 ILE A N 1
ATOM 3633 C CA . ILE A 1 440 ? 10.968 20.522 17.854 1.00 49.12 440 ILE A CA 1
ATOM 3634 C C . ILE A 1 440 ? 11.318 20.264 16.378 1.00 49.12 440 ILE A C 1
ATOM 3636 O O . ILE A 1 440 ? 11.947 19.270 16.033 1.00 49.12 440 ILE A O 1
ATOM 3640 N N . ILE A 1 441 ? 10.874 21.149 15.484 1.00 42.66 441 ILE A N 1
ATOM 3641 C CA . ILE A 1 441 ? 11.364 21.267 14.112 1.00 42.66 441 ILE A CA 1
ATOM 3642 C C . ILE A 1 441 ? 12.393 22.394 14.143 1.00 42.66 441 ILE A C 1
ATOM 3644 O O . ILE A 1 441 ? 12.133 23.532 13.756 1.00 42.66 441 ILE A O 1
ATOM 3648 N N . TRP A 1 442 ? 13.597 22.073 14.615 1.00 40.62 442 TRP A N 1
ATOM 3649 C CA . TRP A 1 442 ? 14.786 22.841 14.251 1.00 40.62 442 TRP A CA 1
ATOM 3650 C C . TRP A 1 442 ? 15.120 22.501 12.799 1.00 40.62 442 TRP A C 1
ATOM 3652 O O . TRP A 1 442 ? 15.924 21.613 12.551 1.00 40.62 442 TRP A O 1
ATOM 3662 N N . ASN A 1 443 ? 14.397 23.109 11.852 1.00 41.25 443 ASN A N 1
ATOM 3663 C CA . ASN A 1 443 ? 14.849 23.421 10.488 1.00 41.25 443 ASN A CA 1
ATOM 3664 C C . ASN A 1 443 ? 13.670 23.893 9.630 1.00 41.25 443 ASN A C 1
ATOM 3666 O O . ASN A 1 443 ? 13.105 23.125 8.852 1.00 41.25 443 ASN A O 1
ATOM 3670 N N . LYS A 1 444 ? 13.311 25.171 9.784 1.00 39.28 444 LYS A N 1
ATOM 3671 C CA . LYS A 1 444 ? 12.894 26.095 8.712 1.00 39.28 444 LYS A CA 1
ATOM 3672 C C . LYS A 1 444 ? 12.476 27.419 9.349 1.00 39.28 444 LYS A C 1
ATOM 3674 O O . LYS A 1 444 ? 11.368 27.563 9.857 1.00 39.28 444 LYS A O 1
ATOM 3679 N N . GLN A 1 445 ? 13.393 28.383 9.335 1.00 46.50 445 GLN A N 1
ATOM 3680 C CA . GLN A 1 445 ? 13.062 29.781 9.583 1.00 46.50 445 GLN A CA 1
ATOM 3681 C C . GLN A 1 445 ? 12.101 30.278 8.489 1.00 46.50 445 GLN A C 1
ATOM 3683 O O . GLN A 1 445 ? 12.254 29.919 7.322 1.00 46.50 445 GLN A O 1
ATOM 3688 N N . SER A 1 446 ? 11.139 31.105 8.911 1.00 45.69 446 SER A N 1
ATOM 3689 C CA . SER A 1 446 ? 10.398 32.098 8.107 1.00 45.69 446 SER A CA 1
ATOM 3690 C C . SER A 1 446 ? 8.894 31.909 7.849 1.00 45.69 446 SER A C 1
ATOM 3692 O O . SER A 1 446 ? 8.318 32.782 7.216 1.00 45.69 446 SER A O 1
ATOM 3694 N N . TYR A 1 447 ? 8.206 30.905 8.413 1.00 41.59 447 TYR A N 1
ATOM 3695 C CA . TYR A 1 447 ? 6.718 30.867 8.378 1.00 41.59 447 TYR A CA 1
ATOM 3696 C C . TYR A 1 447 ? 6.032 30.644 9.737 1.00 41.59 447 TYR A C 1
ATOM 3698 O O . TYR A 1 447 ? 4.814 30.519 9.805 1.00 41.59 447 TYR A O 1
ATOM 3706 N N . ALA A 1 448 ? 6.789 30.615 10.836 1.00 41.09 448 ALA A N 1
ATOM 3707 C CA . ALA A 1 448 ? 6.242 30.308 12.158 1.00 41.09 448 ALA A CA 1
ATOM 3708 C C . ALA A 1 448 ? 5.718 31.534 12.935 1.00 41.09 448 ALA A C 1
ATOM 3710 O O . ALA A 1 448 ? 4.996 31.352 13.907 1.00 41.09 448 ALA A O 1
ATOM 3711 N N . LEU A 1 449 ? 6.038 32.774 12.545 1.00 43.22 449 LEU A N 1
ATOM 3712 C CA . LEU A 1 449 ? 5.754 33.926 13.416 1.00 43.22 449 LEU A CA 1
ATOM 3713 C C . LEU A 1 449 ? 4.252 34.208 13.621 1.00 43.22 449 LEU A C 1
ATOM 3715 O O . LEU A 1 449 ? 3.868 34.585 14.726 1.00 43.22 449 LEU A O 1
ATOM 3719 N N . ASP A 1 450 ? 3.402 33.943 12.626 1.00 44.78 450 ASP A N 1
ATOM 3720 C CA . ASP A 1 450 ? 1.957 34.197 12.751 1.00 44.78 450 ASP A CA 1
ATOM 3721 C C . ASP A 1 450 ? 1.217 33.099 13.531 1.00 44.78 450 ASP A C 1
ATOM 3723 O O . ASP A 1 450 ? 0.265 33.385 14.255 1.00 44.78 450 ASP A O 1
ATOM 3727 N N . TYR A 1 451 ? 1.692 31.849 13.486 1.00 44.00 451 TYR A N 1
ATOM 3728 C CA . TYR A 1 451 ? 1.089 30.749 14.256 1.00 44.00 451 TYR A CA 1
ATOM 3729 C C . TYR A 1 451 ? 1.504 30.761 15.738 1.00 44.00 451 TYR A C 1
ATOM 3731 O O . TYR A 1 451 ? 0.781 30.251 16.596 1.00 44.00 451 TYR A O 1
ATOM 3739 N N . TYR A 1 452 ? 2.641 31.388 16.063 1.00 44.31 452 TYR A N 1
ATOM 3740 C CA . TYR A 1 452 ? 3.106 31.570 17.443 1.00 44.31 452 TYR A CA 1
ATOM 3741 C C . TYR A 1 452 ? 2.225 32.542 18.250 1.00 44.31 452 TYR A C 1
ATOM 3743 O O . TYR A 1 452 ? 2.131 32.413 19.473 1.00 44.31 452 TYR A O 1
ATOM 3751 N N . PHE A 1 453 ? 1.548 33.492 17.594 1.00 47.06 453 PHE A N 1
ATOM 3752 C CA . PHE A 1 453 ? 0.811 34.551 18.291 1.00 47.06 453 PHE A CA 1
ATOM 3753 C C . PHE A 1 453 ? -0.593 34.143 18.768 1.00 47.06 453 PHE A C 1
ATOM 3755 O O . PHE A 1 453 ? -1.064 34.665 19.781 1.00 47.06 453 PHE A O 1
ATOM 3762 N N . SER A 1 454 ? -1.244 33.178 18.112 1.00 51.72 454 SER A N 1
ATOM 3763 C CA . SER A 1 454 ? -2.615 32.770 18.466 1.00 51.72 454 SER A CA 1
ATOM 3764 C C . SER A 1 454 ? -2.692 31.837 19.677 1.00 51.72 454 SER A C 1
ATOM 3766 O O . SER A 1 454 ? -3.680 31.871 20.406 1.00 51.72 454 SER A O 1
ATOM 3768 N N . CYS A 1 455 ? -1.647 31.053 19.953 1.00 51.66 455 CYS A N 1
ATOM 3769 C CA . CYS A 1 455 ? -1.647 30.116 21.083 1.00 51.66 455 CYS A CA 1
ATOM 3770 C C . CYS A 1 455 ? -1.271 30.795 22.418 1.00 51.66 455 CYS A C 1
ATOM 3772 O O . CYS A 1 455 ? -1.735 30.397 23.479 1.00 51.66 455 CYS A O 1
ATOM 3774 N N . SER A 1 456 ? -0.468 31.868 22.389 1.00 46.84 456 SER A N 1
ATOM 3775 C CA . SER A 1 456 ? 0.095 32.462 23.613 1.00 46.84 456 SER A CA 1
ATOM 3776 C C . SER A 1 456 ? -0.769 33.551 24.265 1.00 46.84 456 SER A C 1
ATOM 3778 O O . SER A 1 456 ? -0.650 33.760 25.472 1.00 46.84 456 SER A O 1
ATOM 3780 N N . ARG A 1 457 ? -1.609 34.285 23.516 1.00 45.94 457 ARG A N 1
ATOM 3781 C CA . ARG A 1 457 ? -2.196 35.547 24.024 1.00 45.94 457 ARG A CA 1
ATOM 3782 C C . ARG A 1 457 ? -3.522 35.398 24.782 1.00 45.94 457 ARG A C 1
ATOM 3784 O O . ARG A 1 457 ? -3.900 36.308 25.507 1.00 45.94 457 ARG A O 1
ATOM 3791 N N . SER A 1 458 ? -4.196 34.252 24.676 1.00 52.16 458 SER A N 1
ATOM 3792 C CA . SER A 1 458 ? -5.459 33.975 25.391 1.00 52.16 458 SER A CA 1
ATOM 3793 C C . SER A 1 458 ? -5.270 33.358 26.794 1.00 52.16 458 SER A C 1
ATOM 3795 O O . SER A 1 458 ? -6.248 33.197 27.520 1.00 52.16 458 SER A O 1
ATOM 3797 N N . TRP A 1 459 ? -4.045 33.002 27.204 1.00 51.28 459 TRP A N 1
ATOM 3798 C CA . TRP A 1 459 ? -3.867 31.987 28.257 1.00 51.28 459 TRP A CA 1
ATOM 3799 C C . TRP A 1 459 ? -3.170 32.488 29.533 1.00 51.28 459 TRP A C 1
ATOM 3801 O O . TRP A 1 459 ? -3.357 31.889 30.587 1.00 51.28 459 TRP A O 1
ATOM 3811 N N . SER A 1 460 ? -2.478 33.637 29.515 1.00 47.50 460 SER A N 1
ATOM 3812 C CA . SER A 1 460 ? -1.774 34.143 30.713 1.00 47.50 460 SER A CA 1
ATOM 3813 C C . SER A 1 460 ? -2.690 34.667 31.830 1.00 47.50 460 SER A C 1
ATOM 3815 O O . SER A 1 460 ? -2.211 34.933 32.927 1.00 47.50 460 SER A O 1
ATOM 3817 N N . ASN A 1 461 ? -3.994 34.832 31.578 1.00 50.44 461 ASN A N 1
ATOM 3818 C CA . ASN A 1 461 ? -4.932 35.400 32.556 1.00 50.44 461 ASN A CA 1
ATOM 3819 C C . ASN A 1 461 ? -5.665 34.354 33.418 1.00 50.44 461 ASN A C 1
ATOM 3821 O O . ASN A 1 461 ? -6.334 34.739 34.374 1.00 50.44 461 ASN A O 1
ATOM 3825 N N . TRP A 1 462 ? -5.550 33.053 33.122 1.00 52.06 462 TRP A N 1
ATOM 3826 C CA . TRP A 1 462 ? -6.349 32.012 33.794 1.00 52.06 462 TRP A CA 1
ATOM 3827 C C . TRP A 1 462 ? -5.570 31.130 34.783 1.00 52.06 462 TRP A C 1
ATOM 3829 O O . TRP A 1 462 ? -6.192 30.479 35.623 1.00 52.06 462 TRP A O 1
ATOM 3839 N N . ASP A 1 463 ? -4.235 31.181 34.784 1.00 46.12 463 ASP A N 1
ATOM 3840 C CA . ASP A 1 463 ? -3.382 30.346 35.652 1.00 46.12 463 ASP A CA 1
ATOM 3841 C C . ASP A 1 463 ? -3.428 30.708 37.156 1.00 46.12 463 ASP A C 1
ATOM 3843 O O . ASP A 1 463 ? -2.824 30.026 37.982 1.00 46.12 463 ASP A O 1
ATOM 3847 N N . ILE A 1 464 ? -4.174 31.745 37.561 1.00 50.91 464 ILE A N 1
ATOM 3848 C CA . ILE A 1 464 ? -4.168 32.256 38.948 1.00 50.91 464 ILE A CA 1
ATOM 3849 C C . ILE A 1 464 ? -5.402 31.820 39.774 1.00 50.91 464 ILE A C 1
ATOM 3851 O O . ILE A 1 464 ? -5.394 31.905 41.003 1.00 50.91 464 ILE A O 1
ATOM 3855 N N . ASN A 1 465 ? -6.469 31.294 39.161 1.00 53.41 465 ASN A N 1
ATOM 3856 C CA . ASN A 1 465 ? -7.785 31.298 39.822 1.00 53.41 465 ASN A CA 1
ATOM 3857 C C . ASN A 1 465 ? -8.181 30.097 40.728 1.00 53.41 465 ASN A C 1
ATOM 3859 O O . ASN A 1 465 ? -8.908 30.323 41.698 1.00 53.41 465 ASN A O 1
ATOM 3863 N N . PRO A 1 466 ? -7.727 28.838 40.542 1.00 51.94 466 PRO A N 1
ATOM 3864 C CA . PRO A 1 466 ? -8.175 27.750 41.425 1.00 51.94 466 PRO A CA 1
ATOM 3865 C C . PRO A 1 466 ? -7.551 27.820 42.831 1.00 51.94 466 PRO A C 1
ATOM 3867 O O . PRO A 1 466 ? -8.186 27.428 43.809 1.00 51.94 466 PRO A O 1
ATOM 3870 N N . LEU A 1 467 ? -6.345 28.384 42.962 1.00 49.84 467 LEU A N 1
ATOM 3871 C CA . LEU A 1 467 ? -5.723 28.657 44.264 1.00 49.84 467 LEU A CA 1
ATOM 3872 C C . LEU A 1 467 ? -6.441 29.788 45.010 1.00 49.84 467 LEU A C 1
ATOM 3874 O O . LEU A 1 467 ? -6.600 29.711 46.228 1.00 49.84 467 LEU A O 1
ATOM 3878 N N . TYR A 1 468 ? -6.941 30.797 44.293 1.00 52.47 468 TYR A N 1
ATOM 3879 C CA . TYR A 1 468 ? -7.661 31.924 44.889 1.00 52.47 468 TYR A CA 1
ATOM 3880 C C . TYR A 1 468 ? -8.945 31.488 45.610 1.00 52.47 468 TYR A C 1
ATOM 3882 O O . TYR A 1 468 ? -9.231 31.978 46.701 1.00 52.47 468 TYR A O 1
ATOM 3890 N N . PHE A 1 469 ? -9.663 30.496 45.072 1.00 52.00 469 PHE A N 1
ATOM 3891 C CA . PHE A 1 469 ? -10.875 29.942 45.693 1.00 52.00 469 PHE A CA 1
ATOM 3892 C C . PHE A 1 469 ? -10.600 29.184 47.006 1.00 52.00 469 PHE A C 1
ATOM 3894 O O . PHE A 1 469 ? -11.422 29.197 47.926 1.00 52.00 469 PHE A O 1
ATOM 3901 N N . ILE A 1 470 ? -9.428 28.550 47.117 1.00 53.09 470 ILE A N 1
ATOM 3902 C CA . ILE A 1 470 ? -8.970 27.881 48.345 1.00 53.09 470 ILE A CA 1
ATOM 3903 C C . ILE A 1 470 ? -8.535 28.927 49.376 1.00 53.09 470 ILE A C 1
ATOM 3905 O O . ILE A 1 470 ? -8.858 28.804 50.556 1.00 53.09 470 ILE A O 1
ATOM 3909 N N . PHE A 1 471 ? -7.850 29.989 48.943 1.00 48.53 471 PHE A N 1
ATOM 3910 C CA . PHE A 1 471 ? -7.405 31.051 49.843 1.00 48.53 471 PHE A CA 1
ATOM 3911 C C . PHE A 1 471 ? -8.560 31.894 50.394 1.00 48.53 471 PHE A C 1
ATOM 3913 O O . PHE A 1 471 ? -8.526 32.226 51.577 1.00 48.53 471 PHE A O 1
ATOM 3920 N N . PHE A 1 472 ? -9.602 32.174 49.604 1.00 47.66 472 PHE A N 1
ATOM 3921 C CA . PHE A 1 472 ? -10.727 33.005 50.054 1.00 47.66 472 PHE A CA 1
ATOM 3922 C C . PHE A 1 472 ? -11.566 32.338 51.158 1.00 47.66 472 PHE A C 1
ATOM 3924 O O . PHE A 1 472 ? -11.888 32.983 52.150 1.00 47.66 472 PHE A O 1
ATOM 3931 N N . ASN A 1 473 ? -11.833 31.030 51.060 1.00 49.94 473 ASN A N 1
ATOM 3932 C CA . ASN A 1 473 ? -12.611 30.309 52.081 1.00 49.94 473 ASN A CA 1
ATOM 3933 C C . ASN A 1 473 ? -11.825 30.014 53.371 1.00 49.94 473 ASN A C 1
ATOM 3935 O O . ASN A 1 473 ? -12.418 29.841 54.435 1.00 49.94 473 ASN A O 1
ATOM 3939 N N . VAL A 1 474 ? -10.489 29.955 53.310 1.00 45.97 474 VAL A N 1
ATOM 3940 C CA . VAL A 1 474 ? -9.656 29.786 54.515 1.00 45.97 474 VAL A CA 1
ATOM 3941 C C . VAL A 1 474 ? -9.423 31.127 55.220 1.00 45.97 474 VAL A C 1
ATOM 3943 O O . VAL A 1 474 ? -9.260 31.150 56.442 1.00 45.97 474 VAL A O 1
ATOM 3946 N N . TYR A 1 475 ? -9.467 32.248 54.492 1.00 42.06 475 TYR A N 1
ATOM 3947 C CA . TYR A 1 475 ? -9.312 33.587 55.068 1.00 42.06 475 TYR A CA 1
ATOM 3948 C C . TYR A 1 475 ? -10.433 33.936 56.063 1.00 42.06 475 TYR A C 1
ATOM 3950 O O . TYR A 1 475 ? -10.185 34.610 57.061 1.00 42.06 475 TYR A O 1
ATOM 3958 N N . GLU A 1 476 ? -11.639 33.399 55.862 1.00 47.03 476 GLU A N 1
ATOM 3959 C CA . GLU A 1 476 ? -12.800 33.681 56.715 1.00 47.03 476 GLU A CA 1
ATOM 3960 C C . GLU A 1 476 ? -12.820 32.882 58.042 1.00 47.03 476 GLU A C 1
ATOM 3962 O O . GLU A 1 476 ? -13.604 33.189 58.935 1.00 47.03 476 GLU A O 1
ATOM 3967 N N . GLN A 1 477 ? -11.934 31.889 58.238 1.00 45.56 477 GLN A N 1
ATOM 3968 C CA . GLN A 1 477 ? -11.919 31.030 59.444 1.00 45.56 477 GLN A CA 1
ATOM 3969 C C . GLN A 1 477 ? -10.767 31.276 60.440 1.00 45.56 477 GLN A C 1
ATOM 3971 O O . GLN A 1 477 ? -10.524 30.458 61.333 1.00 45.56 477 GLN A O 1
ATOM 3976 N N . GLY A 1 478 ? -10.100 32.426 60.365 1.00 47.34 478 GLY A N 1
ATOM 3977 C CA . GLY A 1 478 ? -9.149 32.866 61.387 1.00 47.34 478 GLY A CA 1
ATOM 3978 C C . GLY A 1 478 ? -7.705 32.393 61.166 1.00 47.34 478 GLY A C 1
ATOM 3979 O O . GLY A 1 478 ? -7.404 31.250 60.809 1.00 47.34 478 GLY A O 1
ATOM 3980 N N . THR A 1 479 ? -6.782 33.316 61.427 1.00 46.75 479 THR A N 1
ATOM 3981 C CA . THR A 1 479 ? -5.346 33.286 61.093 1.00 46.75 479 THR A CA 1
ATOM 3982 C C . THR A 1 479 ? -4.548 32.113 61.676 1.00 46.75 479 THR A C 1
ATOM 3984 O O . THR A 1 479 ? -3.488 31.766 61.152 1.00 46.75 479 THR A O 1
ATOM 3987 N N . THR A 1 480 ? -5.042 31.436 62.714 1.00 52.22 480 THR A N 1
ATOM 3988 C CA . THR A 1 480 ? -4.334 30.320 63.366 1.00 52.22 480 THR A CA 1
ATOM 3989 C C . THR A 1 480 ? -4.407 28.999 62.592 1.00 52.22 480 THR A C 1
ATOM 3991 O O . THR A 1 480 ? -3.468 28.204 62.668 1.00 52.22 480 THR A O 1
ATOM 3994 N N . ARG A 1 481 ? -5.452 28.765 61.783 1.00 47.56 481 ARG A N 1
ATOM 3995 C CA . ARG A 1 481 ? -5.568 27.551 60.945 1.00 47.56 481 ARG A CA 1
ATOM 3996 C C . ARG A 1 481 ? -4.759 27.637 59.649 1.00 47.56 481 ARG A C 1
ATOM 3998 O O . ARG A 1 481 ? -4.240 26.622 59.186 1.00 47.56 481 ARG A O 1
ATOM 4005 N N . LEU A 1 482 ? -4.565 28.848 59.122 1.00 45.50 482 LEU A N 1
ATOM 4006 C CA . LEU A 1 482 ? -3.791 29.100 57.902 1.00 45.50 482 LEU A CA 1
ATOM 4007 C C . LEU A 1 482 ? -2.318 28.678 58.064 1.00 45.50 482 LEU A C 1
ATOM 4009 O O . LEU A 1 482 ? -1.753 28.045 57.177 1.00 45.50 482 LEU A O 1
ATOM 4013 N N . ASN A 1 483 ? -1.717 28.932 59.232 1.00 52.38 483 ASN A N 1
ATOM 4014 C CA . ASN A 1 483 ? -0.340 28.515 59.514 1.00 52.38 483 ASN A CA 1
ATOM 4015 C C . ASN A 1 483 ? -0.185 26.991 59.632 1.00 52.38 483 ASN A C 1
ATOM 4017 O O . ASN A 1 483 ? 0.863 26.466 59.267 1.00 52.38 483 ASN A O 1
ATOM 4021 N N . GLN A 1 484 ? -1.213 26.263 60.079 1.00 53.53 484 GLN A N 1
ATOM 4022 C CA . GLN A 1 484 ? -1.180 24.795 60.128 1.00 53.53 484 GLN A CA 1
ATOM 4023 C C . GLN A 1 484 ? -1.346 24.171 58.737 1.00 53.53 484 GLN A C 1
ATOM 4025 O O . GLN A 1 484 ? -0.608 23.247 58.402 1.00 53.53 484 GLN A O 1
ATOM 4030 N N . ALA A 1 485 ? -2.230 24.721 57.898 1.00 46.81 485 ALA A N 1
ATOM 4031 C CA . ALA A 1 485 ? -2.386 24.287 56.509 1.00 46.81 485 ALA A CA 1
ATOM 4032 C C . ALA A 1 485 ? -1.126 24.574 55.670 1.00 46.81 485 ALA A C 1
ATOM 4034 O O . ALA A 1 485 ? -0.661 23.707 54.934 1.00 46.81 485 ALA A O 1
ATOM 4035 N N . LYS A 1 486 ? -0.506 25.751 55.849 1.00 49.78 486 LYS A N 1
ATOM 4036 C CA . LYS A 1 486 ? 0.746 26.125 55.170 1.00 49.78 486 LYS A CA 1
ATOM 4037 C C . LYS A 1 486 ? 1.912 25.214 55.576 1.00 49.78 486 LYS A C 1
ATOM 4039 O O . LYS A 1 486 ? 2.718 24.840 54.730 1.00 49.78 486 LYS A O 1
ATOM 4044 N N . LYS A 1 487 ? 1.970 24.803 56.850 1.00 53.56 487 LYS A N 1
ATOM 4045 C CA . LYS A 1 487 ? 2.983 23.865 57.364 1.00 53.56 487 LYS A CA 1
ATOM 4046 C C . LYS A 1 487 ? 2.760 22.432 56.864 1.00 53.56 487 LYS A C 1
ATOM 4048 O O . LYS A 1 487 ? 3.727 21.769 56.518 1.00 53.56 487 LYS A O 1
ATOM 4053 N N . ALA A 1 488 ? 1.506 21.980 56.773 1.00 46.00 488 ALA A N 1
ATOM 4054 C CA . ALA A 1 488 ? 1.158 20.676 56.203 1.00 46.00 488 ALA A CA 1
ATOM 4055 C C . ALA A 1 488 ? 1.448 20.599 54.694 1.00 46.00 488 ALA A C 1
ATOM 4057 O O . ALA A 1 488 ? 1.911 19.573 54.217 1.00 46.00 488 ALA A O 1
ATOM 4058 N N . TYR A 1 489 ? 1.237 21.695 53.959 1.00 42.12 489 TYR A N 1
ATOM 4059 C CA . TYR A 1 489 ? 1.553 21.781 52.532 1.00 42.12 489 TYR A CA 1
ATOM 4060 C C . TYR A 1 489 ? 3.065 21.801 52.264 1.00 42.12 489 TYR A C 1
ATOM 4062 O O . TYR A 1 489 ? 3.540 21.092 51.385 1.00 42.12 489 TYR A O 1
ATOM 4070 N N . LEU A 1 490 ? 3.842 22.547 53.062 1.00 46.09 490 LEU A N 1
ATOM 4071 C CA . LEU A 1 490 ? 5.310 22.547 52.967 1.00 46.09 490 LEU A CA 1
ATOM 4072 C C . LEU A 1 490 ? 5.926 21.178 53.300 1.00 46.09 490 LEU A C 1
ATOM 4074 O O . LEU A 1 490 ? 6.917 20.807 52.685 1.00 46.09 490 LEU A O 1
ATOM 4078 N N . LEU A 1 491 ? 5.313 20.415 54.211 1.00 39.84 491 LEU A N 1
ATOM 4079 C CA . LEU A 1 491 ? 5.697 19.031 54.524 1.00 39.84 491 LEU A CA 1
ATOM 4080 C C . LEU A 1 491 ? 5.283 18.005 53.458 1.00 39.84 491 LEU A C 1
ATOM 4082 O O . LEU A 1 491 ? 5.726 16.869 53.531 1.00 39.84 491 LEU A O 1
ATOM 4086 N N . PHE A 1 492 ? 4.409 18.374 52.521 1.00 32.88 492 PHE A N 1
ATOM 4087 C CA . PHE A 1 492 ? 3.943 17.493 51.444 1.00 32.88 492 PHE A CA 1
ATOM 4088 C C . PHE A 1 492 ? 4.685 17.742 50.117 1.00 32.88 492 PHE A C 1
ATOM 4090 O O . PHE A 1 492 ? 4.594 16.937 49.197 1.00 32.88 492 PHE A O 1
ATOM 4097 N N . ILE A 1 493 ? 5.376 18.883 50.000 1.00 35.72 493 ILE A N 1
ATOM 4098 C CA . ILE A 1 493 ? 6.192 19.263 48.832 1.00 35.72 493 ILE A CA 1
ATOM 4099 C C . ILE A 1 493 ? 7.667 18.864 48.994 1.00 35.72 493 ILE A C 1
ATOM 4101 O O . ILE A 1 493 ? 8.377 18.759 47.994 1.00 35.72 493 ILE A O 1
ATOM 4105 N N . GLN A 1 494 ? 8.122 18.645 50.228 1.00 36.31 494 GLN A N 1
ATOM 4106 C CA . GLN A 1 494 ? 9.364 17.922 50.517 1.00 36.31 494 GLN A CA 1
ATOM 4107 C C . GLN A 1 494 ? 9.100 16.422 50.482 1.00 36.31 494 GLN A C 1
ATOM 4109 O O . GLN A 1 494 ? 9.999 15.700 49.999 1.00 36.31 494 GLN A O 1
#

pLDDT: mean 76.01, std 19.66, range [32.88, 98.56]

Mean predicted aligned error: 15.44 Å

Solvent-accessible surface area (backbone atoms only — not comparable to full-atom values): 28868 Å² total; per-residue (Å²): 132,91,68,77,64,43,83,44,81,56,94,96,38,82,42,77,43,69,75,58,74,71,41,82,45,76,54,82,76,39,81,44,80,37,61,56,49,74,43,52,16,57,34,34,37,49,77,38,56,47,69,42,69,93,78,72,43,75,40,73,68,48,77,77,43,70,51,69,57,59,48,99,83,71,44,74,56,71,89,54,68,87,16,38,33,41,36,37,39,35,46,41,36,81,90,45,94,64,66,53,86,66,63,57,75,47,79,43,59,53,35,78,90,78,52,25,35,73,52,24,78,49,61,44,82,40,47,39,85,75,41,97,56,45,38,40,36,40,36,37,44,33,34,51,67,92,39,93,68,66,46,78,47,79,44,63,29,45,41,49,59,47,38,58,12,23,20,44,54,96,52,22,33,44,73,30,50,35,93,80,37,22,20,22,39,33,69,82,26,67,59,61,47,75,68,48,75,92,51,33,72,48,64,41,26,46,48,64,23,32,27,68,16,22,45,32,71,40,80,59,46,85,58,69,48,71,48,84,90,47,41,86,38,19,64,22,37,73,66,42,32,53,80,25,31,80,67,84,46,84,61,74,69,90,54,78,65,56,81,58,44,69,83,71,78,59,93,72,64,82,68,55,58,57,51,54,54,53,54,52,52,54,45,50,51,53,52,50,51,53,51,51,56,51,64,72,48,68,86,55,88,82,73,82,84,73,74,86,60,68,61,65,56,56,50,52,52,50,51,53,52,49,33,42,53,50,41,56,57,60,70,68,74,67,92,62,100,63,84,62,60,65,44,48,47,69,53,35,51,54,58,51,52,55,52,34,45,51,56,44,55,68,70,72,56,97,61,74,66,67,61,58,50,55,52,51,53,54,50,50,53,52,51,52,50,50,55,53,48,52,51,50,52,53,50,25,63,76,65,78,46,83,84,59,68,66,56,57,53,50,50,52,51,48,56,48,60,66,44,42,62,52,54,51,54,51,52,51,52,48,57,52,50,59,52,63,75,54,69,89,70,91,80,72,90,88,75,57,73,72,68,57,54,71,73,58,73,81,52,82,83,63,85,64,52,77,63,49,62,57,51,58,65,52,65,78,70,45,80,76,56,55,58,54,53,54,51,54,50,57,65,69,75,107

Foldseek 3Di:
DDAFWDWDADPNDTDTHGFADWDWDAAQQDTDTDRAAEAAAQDQLCPDWDQNPVVRDTHRDDNFDWAFDADPVRHTDADQAPKKKKKWKWKDFQPDPDIDPPIDIDMFGQDRVVRTGTSRRDHHHAQQPPPPGIWMWIWMWIDTPVDPDTDIDIGTYHYGFEYWQWADDPRHIDGFDQVQQWAAQAGHHNGTDGHDVVFFPGDDSHFTFGDQQKAAADSRDPDIDGNDPDSNQARTTRDHRQVRGPPGDDDPDPPDLCLQVLVVPPPDDPVLLVVLVVLVLVLVVVVVVVVVVVVVVVVDPPPPPPCPDPVSSVVSVVVLVVLLVVLVVVVVVDDDPDDPSVSVCSNQVLVSVLSSLLVNLVVPDDDDSLVVSLVVLVVVLVVVLVVVVVVQVVVCVVVVHDDDVVSSVVSSVVSCVSNVVSVVVSVVVVVVVVVVVDPPPPDDPDDCPVVVPPVPPPPPPPPPPPVVVVVVVVVVVDDPVVVVVVVVVVVVVD

Radius of gyration: 37.73 Å; Cα contacts (8 Å, |Δi|>4): 624; chains: 1; bounding box: 73×52×124 Å